Protein AF-A0A7M4A733-F1 (afdb_monomer_lite)

Foldseek 3Di:
DWKFDDQQRPAIEDEPDPDRVRGDPVQKHKHKFAAQAKDWDKDKYKHPAFDPFKFFFDAQFWWWFKWKKFKAFAAQPPDQWWWKKFKDWAPDTQDIDTGGCVVRNPRDMDIDGDIHGDDPVNTIHGSPIMIMMMITGIGGFHCDDPSVDPDPPPPDGRMIMIMIGTDDDPDDPPTGDIDTRTDDDPPDVVVCVPPPPCPVVVCVVVVVVVVVVVVVVCVVVCVPDPDDDDDDDDDDPVVVVVVVVVPPDVVPVPPVVVVVVVVLVVLCVVDDALQPRPSVVLVLLLVLLLLLLLVVLCVVAQVLVVLVVVPADPVLSVVLVVLLCVLLVVLVVLLCVLLQDADVQAPSLLVLLLVLLVQLLVLLVVVLPDPDCNVPSVVNSVSSSSNSNSVSNNVSSSVLLSLQRDDPVCNVVSVVSSVVSSVNSSVCNNPVLNVVCVPQNPSRSSVVSSVSSVVSNVSSLVHDSDQQHASDPPGDGPDPPPPPPDPPPPPPPPPPPPVCPPPPVSVVSNVSSVVSVVDDPDD

Structure (mmCIF, N/CA/C/O backbone):
data_AF-A0A7M4A733-F1
#
_entry.id   AF-A0A7M4A733-F1
#
loop_
_atom_site.group_PDB
_atom_site.id
_atom_site.type_symbol
_atom_site.label_atom_id
_atom_site.label_alt_id
_atom_site.label_comp_id
_atom_site.label_asym_id
_atom_site.label_entity_id
_atom_site.label_seq_id
_atom_site.pdbx_PDB_ins_code
_atom_site.Cartn_x
_atom_site.Cartn_y
_atom_site.Cartn_z
_atom_site.occupancy
_atom_site.B_iso_or_equiv
_atom_site.auth_seq_id
_atom_site.auth_comp_id
_atom_site.auth_asym_id
_atom_site.auth_atom_id
_atom_site.pdbx_PDB_model_num
ATOM 1 N N . MET A 1 1 ? -16.444 10.481 23.680 1.00 82.75 1 MET A N 1
ATOM 2 C CA . MET A 1 1 ? -17.710 9.744 23.831 1.00 82.75 1 MET A CA 1
ATOM 3 C C . MET A 1 1 ? -18.390 10.214 25.105 1.00 82.75 1 MET A C 1
ATOM 5 O O . MET A 1 1 ? -17.750 10.260 26.153 1.00 82.75 1 MET A O 1
ATOM 9 N N . TYR A 1 2 ? -19.647 10.608 24.968 1.00 85.88 2 TYR A N 1
ATOM 10 C CA . TYR A 1 2 ? -20.570 11.044 26.005 1.00 85.88 2 TYR A CA 1
ATOM 11 C C . TYR A 1 2 ? -21.455 9.872 26.445 1.00 85.88 2 TYR A C 1
ATOM 13 O O . TYR A 1 2 ? -21.722 8.963 25.650 1.00 85.88 2 TYR A O 1
ATOM 21 N N . ILE A 1 3 ? -21.885 9.887 27.705 1.00 88.50 3 ILE A N 1
ATOM 22 C CA . ILE A 1 3 ? -22.728 8.857 28.321 1.00 88.50 3 ILE A CA 1
ATOM 23 C C . ILE A 1 3 ? -24.023 9.524 28.778 1.00 88.50 3 ILE A C 1
ATOM 25 O O . ILE A 1 3 ? -23.978 10.506 29.514 1.00 88.50 3 ILE A O 1
ATOM 29 N N . TRP A 1 4 ? -25.158 8.978 28.357 1.00 88.44 4 TRP A N 1
ATOM 30 C CA . TRP A 1 4 ? -26.495 9.525 28.571 1.00 88.44 4 TRP A CA 1
ATOM 31 C C . TRP A 1 4 ? -27.438 8.442 29.088 1.00 88.44 4 TRP A C 1
ATOM 33 O O . TRP A 1 4 ? -27.189 7.248 28.900 1.00 88.44 4 TRP A O 1
ATOM 43 N N . GLY A 1 5 ? -28.545 8.838 29.705 1.00 89.12 5 GLY A N 1
ATOM 44 C CA . GLY A 1 5 ? -29.524 7.872 30.186 1.00 89.12 5 GLY A CA 1
ATOM 45 C C . GLY A 1 5 ? -30.752 8.498 30.828 1.00 89.12 5 GLY A C 1
ATOM 46 O O . GLY A 1 5 ? -30.856 9.711 30.993 1.00 89.12 5 GLY A O 1
ATOM 47 N N . SER A 1 6 ? -31.708 7.645 31.186 1.00 89.50 6 SER A N 1
ATOM 48 C CA . SER A 1 6 ? -32.975 8.042 31.810 1.00 89.50 6 SER A CA 1
ATOM 49 C C . SER A 1 6 ? -32.849 8.325 33.313 1.00 89.50 6 SER A C 1
ATOM 51 O O . SER A 1 6 ? -31.935 7.824 33.969 1.00 89.50 6 SER A O 1
ATOM 53 N N . GLU A 1 7 ? -33.822 9.045 33.876 1.00 88.44 7 GLU A N 1
ATOM 54 C CA . GLU A 1 7 ? -33.910 9.365 35.315 1.00 88.44 7 GLU A CA 1
ATOM 55 C C . GLU A 1 7 ? -33.983 8.119 36.220 1.00 88.44 7 GLU A C 1
ATOM 57 O O . GLU A 1 7 ? -33.422 8.133 37.307 1.00 88.44 7 GLU A O 1
ATOM 62 N N . ASN A 1 8 ? -34.582 7.014 35.759 1.00 86.56 8 ASN A N 1
ATOM 63 C CA . ASN A 1 8 ? -34.720 5.775 36.545 1.00 86.56 8 ASN A CA 1
ATOM 64 C C . ASN A 1 8 ? -33.635 4.721 36.252 1.00 86.56 8 ASN A C 1
ATOM 66 O O . ASN A 1 8 ? -33.784 3.576 36.662 1.00 86.56 8 ASN A O 1
ATOM 70 N N . LEU A 1 9 ? -32.589 5.056 35.482 1.00 86.62 9 LEU A N 1
ATOM 71 C CA . LEU A 1 9 ? -31.542 4.118 35.019 1.00 86.62 9 LEU A CA 1
ATOM 72 C C . LEU A 1 9 ? -32.024 2.926 34.158 1.00 86.62 9 LEU A C 1
ATOM 74 O O . LEU A 1 9 ? -31.213 2.077 33.800 1.00 86.62 9 LEU A O 1
ATOM 78 N N . ASP A 1 10 ? -33.297 2.887 33.748 1.00 84.56 10 ASP A N 1
ATOM 79 C CA . ASP A 1 10 ? -33.848 1.826 32.885 1.00 84.56 10 ASP A CA 1
ATOM 80 C C . ASP A 1 10 ? -33.168 1.762 31.506 1.00 84.56 10 ASP A C 1
ATOM 82 O O . ASP A 1 10 ? -33.011 0.689 30.926 1.00 84.56 10 ASP A O 1
ATOM 86 N N . ASN A 1 11 ? -32.780 2.922 30.966 1.00 86.25 11 ASN A N 1
ATOM 87 C CA . ASN A 1 11 ? -32.092 3.042 29.685 1.00 86.25 11 ASN A CA 1
ATOM 88 C C . ASN A 1 11 ? -30.814 3.870 29.839 1.00 86.25 11 ASN A C 1
ATOM 90 O O . ASN A 1 11 ? -30.857 4.996 30.340 1.00 86.25 11 ASN A O 1
ATOM 94 N N . CYS A 1 12 ? -29.708 3.344 29.316 1.00 88.25 12 CYS A N 1
ATOM 95 C CA . CYS A 1 12 ? -28.432 4.040 29.193 1.00 88.25 12 CYS A CA 1
ATOM 96 C C . CYS A 1 12 ? -27.893 3.883 27.767 1.00 88.25 12 CYS A C 1
ATOM 98 O O . CYS A 1 12 ? -28.009 2.815 27.162 1.00 88.25 12 CYS A O 1
ATOM 100 N N . TRP A 1 13 ? -27.289 4.932 27.218 1.00 89.69 13 TRP A N 1
ATOM 101 C CA . TRP A 1 13 ? -26.650 4.892 25.907 1.00 89.69 13 TRP A CA 1
ATOM 102 C C . TRP A 1 13 ? -25.422 5.792 25.845 1.00 89.69 13 TRP A C 1
ATOM 104 O O . TRP A 1 13 ? -25.205 6.666 26.681 1.00 89.69 13 TRP A O 1
ATOM 114 N N . THR A 1 14 ? -24.594 5.574 24.831 1.00 86.44 14 THR A N 1
ATOM 115 C CA . THR A 1 14 ? -23.426 6.410 24.553 1.00 86.44 14 THR A CA 1
ATOM 116 C C . THR A 1 14 ? -23.521 7.032 23.164 1.00 86.44 14 THR A C 1
ATOM 118 O O . THR A 1 14 ? -24.183 6.498 22.267 1.00 86.44 14 THR A O 1
ATOM 121 N N . ASN A 1 15 ? -22.884 8.192 22.988 1.00 80.06 15 ASN A N 1
ATOM 122 C CA . ASN A 1 15 ? -22.778 8.880 21.702 1.00 80.06 15 ASN A CA 1
ATOM 123 C C . ASN A 1 15 ? -21.431 9.618 21.597 1.00 80.06 15 ASN A C 1
ATOM 125 O O . ASN A 1 15 ? -20.878 10.059 22.601 1.00 80.06 15 ASN A O 1
ATOM 129 N N . PHE A 1 16 ? -20.862 9.748 20.401 1.00 75.88 16 PHE A N 1
ATOM 130 C CA . PHE A 1 16 ? -19.697 10.612 20.176 1.00 75.88 16 PHE A CA 1
ATOM 131 C C . PHE A 1 16 ? -20.084 12.077 19.982 1.00 75.88 16 PHE A C 1
ATOM 133 O O . PHE A 1 16 ? -19.284 12.950 20.318 1.00 75.88 16 PHE A O 1
ATOM 140 N N . ASP A 1 17 ? -21.315 12.330 19.544 1.00 70.31 17 ASP A N 1
ATOM 141 C CA . ASP A 1 17 ? -21.893 13.663 19.464 1.00 70.31 17 ASP A CA 1
ATOM 142 C C . ASP A 1 17 ? -22.551 14.064 20.788 1.00 70.31 17 ASP A C 1
ATOM 144 O O . ASP A 1 17 ? -23.051 13.227 21.548 1.00 70.31 17 ASP A O 1
ATOM 148 N N . ASN A 1 18 ? -22.591 15.371 21.047 1.00 73.44 18 ASN A N 1
ATOM 149 C CA . ASN A 1 18 ? -23.295 15.949 22.190 1.00 73.44 18 ASN A CA 1
ATOM 150 C C . ASN A 1 18 ? -24.812 16.026 21.919 1.00 73.44 18 ASN A C 1
ATOM 152 O O . ASN A 1 18 ? -25.390 17.108 21.834 1.00 73.44 18 ASN A O 1
ATOM 156 N N . LEU A 1 19 ? -25.429 14.870 21.674 1.00 72.31 19 LEU A N 1
ATOM 157 C CA . LEU A 1 19 ? -26.871 14.713 21.500 1.00 72.31 19 LEU A CA 1
ATOM 158 C C . LEU A 1 19 ? -27.438 14.040 22.752 1.00 72.31 19 LEU A C 1
ATOM 160 O O . LEU A 1 19 ? -27.325 12.827 22.920 1.00 72.31 19 LEU A O 1
ATOM 164 N N . SER A 1 20 ? -28.043 14.848 23.612 1.00 74.19 20 SER A N 1
ATOM 165 C CA . SER A 1 20 ? -28.637 14.488 24.906 1.00 74.19 20 SER A CA 1
ATOM 166 C C . SER A 1 20 ? -30.117 14.092 24.821 1.00 74.19 20 SER A C 1
ATOM 168 O O . SER A 1 20 ? -30.776 13.941 25.848 1.00 74.19 20 SER A O 1
ATOM 170 N N . GLU A 1 21 ? -30.688 13.994 23.616 1.00 77.44 21 GLU A N 1
ATOM 171 C CA . GLU A 1 21 ? -32.137 13.885 23.430 1.00 77.44 21 GLU A CA 1
ATOM 172 C C . GLU A 1 21 ? -32.702 12.660 24.173 1.00 77.44 21 GLU A C 1
ATOM 174 O O . GLU A 1 21 ? -32.318 11.520 23.916 1.00 77.44 21 GLU A O 1
ATOM 179 N N . GLY A 1 22 ? -33.607 12.904 25.127 1.00 76.25 22 GLY A N 1
ATOM 180 C CA . GLY A 1 22 ? -34.189 11.868 25.987 1.00 76.25 22 GLY A CA 1
ATOM 181 C C . GLY A 1 22 ? -33.399 11.545 27.262 1.00 76.25 22 GLY A C 1
ATOM 182 O O . GLY A 1 22 ? -33.869 10.725 28.051 1.00 76.25 22 GLY A O 1
ATOM 183 N N . SER A 1 23 ? -32.241 12.175 27.484 1.00 84.38 23 SER A N 1
ATOM 184 C CA . SER A 1 23 ? -31.469 12.064 28.726 1.00 84.38 23 SER A CA 1
ATOM 185 C C . SER A 1 23 ? -32.151 12.798 29.889 1.00 84.38 23 SER A C 1
ATOM 187 O O . SER A 1 23 ? -32.942 13.721 29.685 1.00 84.38 23 SER A O 1
ATOM 189 N N . SER A 1 24 ? -31.833 12.387 31.119 1.00 83.19 24 SER A N 1
ATOM 190 C CA . SER A 1 24 ? -32.283 13.030 32.360 1.00 83.19 24 SER A CA 1
ATOM 191 C C . SER A 1 24 ? -31.951 14.522 32.384 1.00 83.19 24 SER A C 1
ATOM 193 O O . SER A 1 24 ? -30.802 14.912 32.165 1.00 83.19 24 SER A O 1
ATOM 195 N N . SER A 1 25 ? -32.949 15.342 32.720 1.00 81.00 25 SER A N 1
ATOM 196 C CA . SER A 1 25 ? -32.788 16.797 32.845 1.00 81.00 25 SER A CA 1
ATOM 197 C C . SER A 1 25 ? -31.951 17.216 34.059 1.00 81.00 25 SER A C 1
ATOM 199 O O . SER A 1 25 ? -31.399 18.314 34.076 1.00 81.00 25 SER A O 1
ATOM 201 N N . GLU A 1 26 ? -31.829 16.337 35.057 1.00 81.38 26 GLU A N 1
ATOM 202 C CA . GLU A 1 26 ? -31.015 16.556 36.257 1.00 81.38 26 GLU A CA 1
ATOM 203 C C . GLU A 1 26 ? -29.550 16.120 36.065 1.00 81.38 26 GLU A C 1
ATOM 205 O O . GLU A 1 26 ? -28.714 16.361 36.935 1.00 81.38 26 GLU A O 1
ATOM 210 N N . GLY A 1 27 ? -29.219 15.484 34.932 1.00 83.25 27 GLY A N 1
ATOM 211 C CA . GLY A 1 27 ? -27.862 15.015 34.627 1.00 83.25 27 GLY A CA 1
ATOM 212 C C . GLY A 1 27 ? -27.455 13.730 35.358 1.00 83.25 27 GLY A C 1
ATOM 213 O O . GLY A 1 27 ? -26.290 13.337 35.310 1.00 83.25 27 GLY A O 1
ATOM 214 N N . TYR A 1 28 ? -28.389 13.052 36.025 1.00 88.12 28 TYR A N 1
ATOM 215 C CA . TYR A 1 28 ? -28.175 11.741 36.639 1.00 88.12 28 TYR A CA 1
ATOM 216 C C . TYR A 1 28 ? -29.428 10.868 36.562 1.00 88.12 28 TYR A C 1
ATOM 218 O O . TYR A 1 28 ? -30.541 11.360 36.365 1.00 88.12 28 TYR A O 1
ATOM 226 N N . GLY A 1 29 ? -29.231 9.561 36.708 1.00 89.94 29 GLY A N 1
ATOM 227 C CA . GLY A 1 29 ? -30.293 8.600 36.976 1.00 89.94 29 GLY A CA 1
ATOM 228 C C . GLY A 1 29 ? -30.114 7.986 38.361 1.00 89.94 29 GLY A C 1
A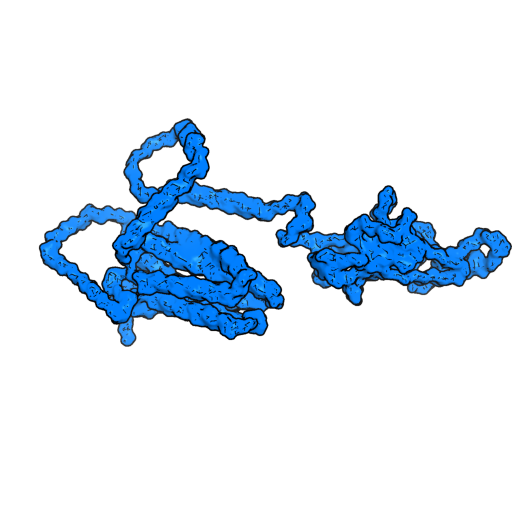TOM 229 O O . GLY A 1 29 ? -28.980 7.801 38.808 1.00 89.94 29 GLY A O 1
ATOM 230 N N . GLU A 1 30 ? -31.216 7.679 39.039 1.00 91.38 30 GLU A N 1
ATOM 231 C CA . GLU A 1 30 ? -31.220 7.125 40.391 1.00 91.38 30 GLU A CA 1
ATOM 232 C C . GLU A 1 30 ? -32.295 6.046 40.558 1.00 91.38 30 GLU A C 1
ATOM 234 O O . GLU A 1 30 ? -33.445 6.220 40.156 1.00 91.38 30 GLU A O 1
ATOM 239 N N . ILE A 1 31 ? -31.920 4.932 41.187 1.00 92.00 31 ILE A N 1
ATOM 240 C CA . ILE A 1 31 ? -32.850 3.901 41.653 1.00 92.00 31 ILE A CA 1
ATOM 241 C C . ILE A 1 31 ? -32.845 3.915 43.178 1.00 92.00 31 ILE A C 1
ATOM 243 O O . ILE A 1 31 ? -31.789 3.827 43.808 1.00 92.00 31 ILE A O 1
ATOM 247 N N . LEU A 1 32 ? -34.040 3.991 43.761 1.00 90.81 32 LEU A N 1
ATOM 248 C CA . LEU A 1 32 ? -34.258 3.902 45.200 1.00 90.81 32 LEU A CA 1
ATOM 249 C C . LEU A 1 32 ? -34.739 2.498 45.566 1.00 90.81 32 LEU A C 1
ATOM 251 O O . LEU A 1 32 ? -35.694 1.977 44.986 1.00 90.81 32 LEU A O 1
ATOM 255 N N . PHE A 1 33 ? -34.098 1.911 46.568 1.00 88.88 33 PHE A N 1
ATOM 256 C CA . PHE A 1 33 ? -34.401 0.592 47.100 1.00 88.88 33 PHE A CA 1
ATOM 257 C C . PHE A 1 33 ? -35.078 0.748 48.468 1.00 88.88 33 PHE A C 1
ATOM 259 O O . PHE A 1 33 ? -34.484 1.325 49.383 1.00 88.88 33 PHE A O 1
ATOM 266 N N . PRO A 1 34 ? -36.319 0.255 48.638 1.00 85.50 34 PRO A N 1
ATOM 267 C CA . PRO A 1 34 ? -36.997 0.253 49.929 1.00 85.50 34 PRO A CA 1
ATOM 268 C C . PRO A 1 34 ? -36.209 -0.482 51.017 1.00 85.50 34 PRO A C 1
ATOM 270 O O . PRO A 1 34 ? -35.422 -1.386 50.738 1.00 85.50 34 PRO A O 1
ATOM 273 N N . GLU A 1 35 ? -36.493 -0.142 52.273 1.00 81.94 35 GLU A N 1
ATOM 274 C CA . GLU A 1 35 ? -35.861 -0.767 53.435 1.00 81.94 35 GLU A CA 1
ATOM 275 C C . GLU A 1 35 ? -35.937 -2.301 53.394 1.00 81.94 35 GLU A C 1
ATOM 277 O O . GLU A 1 35 ? -36.988 -2.897 53.134 1.00 81.94 35 GLU A O 1
ATOM 282 N N . GLY A 1 36 ? -34.808 -2.948 53.690 1.00 75.56 36 GLY A N 1
ATOM 283 C CA . GLY A 1 36 ? -34.710 -4.407 53.749 1.00 75.56 36 GLY A CA 1
ATOM 284 C C . GLY A 1 36 ? -34.638 -5.112 52.390 1.00 75.56 36 GLY A C 1
ATOM 285 O O . GLY A 1 36 ? -34.696 -6.342 52.369 1.00 75.56 36 GLY A O 1
ATOM 286 N N . GLN A 1 37 ? -34.512 -4.377 51.280 1.00 82.94 37 GLN A N 1
ATOM 287 C CA . GLN A 1 37 ? -34.228 -4.945 49.960 1.00 82.94 37 GLN A CA 1
ATOM 288 C C . GLN A 1 37 ? -32.739 -4.882 49.616 1.00 82.94 37 GLN A C 1
ATOM 290 O O . GLN A 1 37 ? -32.029 -3.960 50.019 1.00 82.94 37 GLN A O 1
ATOM 295 N N . ASP A 1 38 ? -32.280 -5.880 48.864 1.00 85.56 38 ASP A N 1
ATOM 296 C CA . ASP A 1 38 ? -30.927 -5.903 48.318 1.00 85.56 38 ASP A CA 1
ATOM 297 C C . ASP A 1 38 ? -30.798 -4.851 47.209 1.00 85.56 38 ASP A C 1
ATOM 299 O O . ASP A 1 38 ? -31.701 -4.681 46.385 1.00 85.56 38 ASP A O 1
ATOM 303 N N . VAL A 1 39 ? -29.658 -4.164 47.176 1.00 88.25 39 VAL A N 1
ATOM 304 C CA . VAL A 1 39 ? -29.338 -3.179 46.141 1.00 88.25 39 VAL A CA 1
ATOM 305 C C . VAL A 1 39 ? -28.672 -3.926 44.996 1.00 88.25 39 VAL A C 1
ATOM 307 O O . VAL A 1 39 ? -27.491 -4.263 45.075 1.00 88.25 39 VAL A O 1
ATOM 310 N N . VAL A 1 40 ? -29.441 -4.217 43.948 1.00 90.44 40 VAL A N 1
ATOM 311 C CA . VAL A 1 40 ? -28.967 -4.941 42.763 1.00 90.44 40 VAL A CA 1
ATOM 312 C C . VAL A 1 40 ? -29.267 -4.119 41.522 1.00 90.44 40 VAL A C 1
ATOM 314 O O . VAL A 1 40 ? -30.428 -3.840 41.222 1.00 90.44 40 VAL A O 1
ATOM 317 N N . VAL A 1 41 ? -28.217 -3.757 40.793 1.00 91.62 41 VAL A N 1
ATOM 318 C CA . VAL A 1 41 ? -28.301 -3.080 39.500 1.00 91.62 41 VAL A CA 1
ATOM 319 C C . VAL A 1 41 ? -27.442 -3.812 38.477 1.00 91.62 41 VAL A C 1
ATOM 321 O O . VAL A 1 41 ? -26.290 -4.167 38.736 1.00 91.62 41 VAL A O 1
ATOM 324 N N . ASP A 1 42 ? -28.029 -4.035 37.309 1.00 92.38 42 ASP A N 1
ATOM 325 C CA . ASP A 1 42 ? -27.366 -4.581 36.132 1.00 92.38 42 ASP A CA 1
ATOM 326 C C . ASP A 1 42 ? -27.976 -3.899 34.908 1.00 92.38 42 ASP A C 1
ATOM 328 O O . ASP A 1 42 ? -29.168 -4.053 34.626 1.00 92.38 42 ASP A O 1
ATOM 332 N N . PHE A 1 43 ? -27.181 -3.073 34.236 1.00 91.69 43 PHE A N 1
ATOM 333 C CA . PHE A 1 43 ? -27.601 -2.382 33.025 1.00 91.69 43 PHE A CA 1
ATOM 334 C C . PHE A 1 43 ? -26.427 -2.171 32.070 1.00 91.69 43 PHE A C 1
ATOM 336 O O . PHE A 1 43 ? -25.252 -2.162 32.446 1.00 91.69 43 PHE A O 1
ATOM 343 N N . SER A 1 44 ? -26.759 -1.978 30.796 1.00 91.75 44 SER A N 1
ATOM 344 C CA . SER A 1 44 ? -25.793 -1.794 29.718 1.00 91.75 44 SER A CA 1
ATOM 345 C C . SER A 1 44 ? -26.021 -0.474 28.994 1.00 91.75 44 SER A C 1
ATOM 347 O O . SER A 1 44 ? -27.118 -0.210 28.507 1.00 91.75 44 SER A O 1
ATOM 349 N N . CYS A 1 45 ? -24.966 0.322 28.871 1.00 90.94 45 CYS A N 1
ATOM 350 C CA . CYS A 1 45 ? -24.926 1.527 28.060 1.00 90.94 45 CYS A CA 1
ATOM 351 C C . CYS A 1 45 ? -24.420 1.175 26.658 1.00 90.94 45 CYS A C 1
ATOM 353 O O . CYS A 1 45 ? -23.220 0.958 26.463 1.00 90.94 45 CYS A O 1
ATOM 355 N N . GLU A 1 46 ? -25.322 1.103 25.681 1.00 89.12 46 GLU A N 1
ATOM 356 C CA . GLU A 1 46 ? -24.964 0.792 24.292 1.00 89.12 46 GLU A CA 1
ATOM 357 C C . GLU A 1 46 ? -24.706 2.056 23.465 1.00 89.12 46 GLU A C 1
ATOM 359 O O . GLU A 1 46 ? -25.352 3.088 23.644 1.00 89.12 46 GLU A O 1
ATOM 364 N N . LEU A 1 47 ? -23.775 1.978 22.517 1.00 86.25 47 LEU A N 1
ATOM 365 C CA . LEU A 1 47 ? -23.573 3.025 21.520 1.00 86.25 47 LEU A CA 1
ATOM 366 C C . LEU A 1 47 ? -24.782 3.105 20.566 1.00 86.25 47 LEU A C 1
ATOM 368 O O . LEU A 1 47 ? -25.038 2.174 19.804 1.00 86.25 47 LEU A O 1
ATOM 372 N N . GLN A 1 48 ? -25.520 4.221 20.602 1.00 78.00 48 GLN A N 1
ATOM 373 C CA . GLN A 1 48 ? -26.789 4.380 19.871 1.00 78.00 48 GLN A CA 1
ATOM 374 C C . GLN A 1 48 ? -26.614 4.520 18.354 1.00 78.00 48 GLN A C 1
ATOM 376 O O . GLN A 1 48 ? -27.418 4.007 17.575 1.00 78.00 48 GLN A O 1
ATOM 381 N N . SER A 1 49 ? -25.566 5.224 17.930 1.00 70.88 49 SER A N 1
ATOM 382 C CA . SER A 1 49 ? -25.164 5.321 16.531 1.00 70.88 49 SER A CA 1
ATOM 383 C C . SER A 1 49 ? -23.802 4.656 16.395 1.00 70.88 49 SER A C 1
ATOM 385 O O . SER A 1 49 ? -22.839 5.070 17.035 1.00 70.88 49 SER A O 1
ATOM 387 N N . GLY A 1 50 ? -23.730 3.578 15.607 1.00 69.38 50 GLY A N 1
ATOM 388 C CA . GLY A 1 50 ? -22.447 2.972 15.248 1.00 69.38 50 GLY A CA 1
ATOM 389 C C . GLY A 1 50 ? -21.503 4.024 14.664 1.00 69.38 50 GLY A C 1
ATOM 390 O O . GLY A 1 50 ? -21.938 5.102 14.252 1.00 69.38 50 GLY A O 1
ATOM 391 N N . PHE A 1 51 ? -20.206 3.736 14.639 1.00 74.19 51 PHE A N 1
ATOM 392 C CA . PHE A 1 51 ? -19.248 4.732 14.170 1.00 74.19 51 PHE A CA 1
ATOM 393 C C . PHE A 1 51 ? -19.536 5.114 12.712 1.00 74.19 51 PHE A C 1
ATOM 395 O O . PHE A 1 51 ? -19.947 4.275 11.908 1.00 74.19 51 PHE A O 1
ATOM 402 N N . SER A 1 52 ? -19.308 6.380 12.356 1.00 71.25 52 SER A N 1
ATOM 403 C CA . SER A 1 52 ? -19.434 6.842 10.968 1.00 71.25 52 SER A CA 1
ATOM 404 C C . SER A 1 52 ? -18.491 6.078 10.035 1.00 71.25 52 SER A C 1
ATOM 406 O O . SER A 1 52 ? -18.828 5.791 8.885 1.00 71.25 52 SER A O 1
ATOM 408 N N . GLU A 1 53 ? -17.326 5.701 10.557 1.00 75.44 53 GLU A N 1
ATOM 409 C CA . GLU A 1 53 ? -16.236 5.084 9.822 1.00 75.44 53 GLU A CA 1
ATOM 410 C C . GLU A 1 53 ? -15.330 4.242 10.728 1.00 75.44 53 GLU A C 1
ATOM 412 O O . GLU A 1 53 ? -15.410 4.284 11.957 1.00 75.44 53 GLU A O 1
ATOM 417 N N . ASN A 1 54 ? -14.501 3.408 10.100 1.00 80.81 54 ASN A N 1
ATOM 418 C CA . ASN A 1 54 ? -13.525 2.589 10.810 1.00 80.81 54 ASN A CA 1
ATOM 419 C C . ASN A 1 54 ? -12.424 3.495 11.364 1.00 80.81 54 ASN A C 1
ATOM 421 O O . ASN A 1 54 ? -11.912 4.342 10.636 1.00 80.81 54 ASN A O 1
ATOM 425 N N . PHE A 1 55 ? -11.985 3.262 12.596 1.00 81.88 55 PHE A N 1
ATOM 426 C CA . PHE A 1 55 ? -10.881 4.017 13.182 1.00 81.88 55 PHE A CA 1
ATOM 427 C C . PHE A 1 55 ? -9.877 3.103 13.880 1.00 81.88 55 PHE A C 1
ATOM 429 O O . PHE A 1 55 ? -10.123 1.931 14.180 1.00 81.88 55 PHE A O 1
ATOM 436 N N . ILE A 1 56 ? -8.688 3.654 14.089 1.00 85.19 56 ILE A N 1
ATOM 437 C CA . ILE A 1 56 ? -7.548 2.978 14.695 1.00 85.19 56 ILE A CA 1
ATOM 438 C C . ILE A 1 56 ? -7.144 3.803 15.911 1.00 85.19 56 ILE A C 1
ATOM 440 O O . ILE A 1 56 ? -7.210 5.028 15.866 1.00 85.19 56 ILE A O 1
ATOM 444 N N . LEU A 1 57 ? -6.734 3.150 16.990 1.00 87.44 57 LEU A N 1
ATOM 445 C CA . LEU A 1 57 ? -6.203 3.804 18.181 1.00 87.44 57 LEU A CA 1
ATOM 446 C C . LEU A 1 57 ? -4.669 3.919 18.127 1.00 87.44 57 LEU A C 1
ATOM 448 O O . LEU A 1 57 ? -3.984 3.101 17.499 1.00 87.44 57 LEU A O 1
ATOM 452 N N . GLU A 1 58 ? -4.130 4.956 18.764 1.00 86.75 58 GLU A N 1
ATOM 453 C CA . GLU A 1 58 ? -2.688 5.164 18.945 1.00 86.75 58 GLU A CA 1
ATOM 454 C C . GLU A 1 58 ? -2.131 4.148 19.957 1.00 86.75 58 GLU A C 1
ATOM 456 O O . GLU A 1 58 ? -2.710 3.941 21.021 1.00 86.75 58 GLU A O 1
ATOM 461 N N . ILE A 1 59 ? -1.012 3.496 19.625 1.00 84.56 59 ILE A N 1
ATOM 462 C CA . ILE A 1 59 ? -0.404 2.465 20.485 1.00 84.56 59 ILE A CA 1
ATOM 463 C C . ILE A 1 59 ? 0.305 3.133 21.671 1.00 84.56 59 ILE A C 1
ATOM 465 O O . ILE A 1 59 ? 0.974 4.149 21.497 1.00 84.56 59 ILE A O 1
ATOM 469 N N . ASN A 1 60 ? 0.242 2.513 22.855 1.00 85.81 60 ASN A N 1
ATOM 470 C CA . ASN A 1 60 ? 0.796 3.011 24.128 1.00 85.81 60 ASN A CA 1
ATOM 471 C C . ASN A 1 60 ? 0.104 4.259 24.705 1.00 85.81 60 ASN A C 1
ATOM 473 O O . ASN A 1 60 ? 0.515 4.734 25.763 1.00 85.81 60 ASN A O 1
ATOM 477 N N . GLU A 1 61 ? -0.938 4.768 24.052 1.00 90.19 61 GLU A N 1
ATOM 478 C CA . GLU A 1 61 ? -1.897 5.686 24.669 1.00 90.19 61 GLU A CA 1
ATOM 479 C C . GLU A 1 61 ? -2.966 4.881 25.427 1.00 90.19 61 GLU A C 1
ATOM 481 O O . GLU A 1 61 ? -3.073 3.661 25.269 1.00 90.19 61 GLU A O 1
ATOM 486 N N . SER A 1 62 ? -3.764 5.548 26.261 1.00 90.00 62 SER A N 1
ATOM 487 C CA . SER A 1 62 ? -4.818 4.895 27.048 1.00 90.00 62 SER A CA 1
ATOM 488 C C . SER A 1 62 ? -6.210 5.368 26.638 1.00 90.00 62 SER A C 1
ATOM 490 O O . SER A 1 62 ? -6.443 6.561 26.450 1.00 90.00 62 SER A O 1
ATOM 492 N N . ILE A 1 63 ? -7.158 4.433 26.547 1.00 91.31 63 ILE A N 1
ATOM 493 C CA . ILE A 1 63 ? -8.589 4.747 26.551 1.00 91.31 63 ILE A CA 1
ATOM 494 C C . ILE A 1 63 ? -8.954 5.107 27.990 1.00 91.31 63 ILE A C 1
ATOM 496 O O . ILE A 1 63 ? -8.856 4.262 28.880 1.00 91.31 63 ILE A O 1
ATOM 500 N N . SER A 1 64 ? -9.366 6.351 28.216 1.00 91.06 64 SER A N 1
ATOM 501 C CA . SER A 1 64 ? -9.731 6.845 29.545 1.00 91.06 64 SER A CA 1
ATOM 502 C C . SER A 1 64 ? -11.240 6.919 29.673 1.00 91.06 64 SER A C 1
ATOM 504 O O . SER A 1 64 ? -11.875 7.759 29.036 1.00 91.06 64 SER A O 1
ATOM 506 N N . ILE A 1 65 ? -11.808 6.058 30.512 1.00 91.50 65 ILE A N 1
ATOM 507 C CA . ILE A 1 65 ? -13.230 6.053 30.852 1.00 91.50 65 ILE A CA 1
ATOM 508 C C . ILE A 1 65 ? -13.367 6.565 32.285 1.00 91.50 65 ILE A C 1
ATOM 510 O O . ILE A 1 65 ? -12.712 6.085 33.215 1.00 91.50 65 ILE A O 1
ATOM 514 N N . ARG A 1 66 ? -14.193 7.589 32.459 1.00 91.44 66 ARG A N 1
ATOM 515 C CA . ARG A 1 66 ? -14.540 8.182 33.744 1.00 91.44 66 ARG A CA 1
ATOM 516 C C . ARG A 1 66 ? -16.054 8.128 33.881 1.00 91.44 66 ARG A C 1
ATOM 518 O O . ARG A 1 66 ? -16.775 8.681 33.055 1.00 91.44 66 ARG A O 1
ATOM 525 N N . MET A 1 67 ? -16.521 7.396 34.882 1.00 90.44 67 MET A N 1
ATOM 526 C CA . MET A 1 67 ? -17.923 7.295 35.268 1.00 90.44 67 MET A CA 1
ATOM 527 C C . MET A 1 67 ? -18.028 7.688 36.733 1.00 90.44 67 MET A C 1
ATOM 529 O O . MET A 1 67 ? -17.135 7.379 37.527 1.00 90.44 67 MET A O 1
ATOM 533 N N . LYS A 1 68 ? -19.107 8.382 37.080 1.00 91.38 68 LYS A N 1
ATOM 534 C CA . LYS A 1 68 ? -19.314 8.928 38.415 1.00 91.38 68 LYS A CA 1
ATOM 535 C C . LYS A 1 68 ? -20.579 8.334 39.018 1.00 91.38 68 LYS A C 1
ATOM 537 O O . LYS A 1 68 ? -21.631 8.337 38.380 1.00 91.38 68 LYS A O 1
ATOM 542 N N . PHE A 1 69 ? -20.462 7.858 40.249 1.00 91.75 69 PHE A N 1
ATOM 543 C CA . PHE A 1 69 ? -21.525 7.189 40.988 1.00 91.75 69 PHE A CA 1
ATOM 544 C C . PHE A 1 69 ? -21.688 7.813 42.369 1.00 91.75 69 PHE A C 1
ATOM 546 O O . PHE A 1 69 ? -20.720 8.302 42.944 1.00 91.75 69 PHE A O 1
ATOM 553 N N . ASN A 1 70 ? -22.897 7.765 42.910 1.00 91.94 70 ASN A N 1
ATOM 554 C CA . ASN A 1 70 ? -23.165 7.993 44.323 1.00 91.94 70 ASN A CA 1
ATOM 555 C C . ASN A 1 70 ? -24.021 6.819 44.800 1.00 91.94 70 ASN A C 1
ATOM 557 O O . ASN A 1 70 ? -25.064 6.537 44.211 1.00 91.94 70 ASN A O 1
ATOM 561 N N . ILE A 1 71 ? -23.512 6.056 45.764 1.00 91.56 71 ILE A N 1
ATOM 562 C CA . ILE A 1 71 ? -24.115 4.787 46.164 1.00 91.56 71 ILE A CA 1
ATOM 563 C C . ILE A 1 71 ? -24.290 4.784 47.677 1.00 91.56 71 ILE A C 1
ATOM 565 O O . ILE A 1 71 ? -23.330 4.975 48.430 1.00 91.56 71 ILE A O 1
ATOM 569 N N . GLU A 1 72 ? -25.512 4.503 48.109 1.00 89.00 72 GLU A N 1
ATOM 570 C CA . GLU A 1 72 ? -25.867 4.253 49.497 1.00 89.00 72 GLU A CA 1
ATOM 571 C C . GLU A 1 72 ? -26.475 2.855 49.596 1.00 89.00 72 GLU A C 1
ATOM 573 O O . GLU A 1 72 ? -27.504 2.543 49.001 1.00 89.00 72 GLU A O 1
ATOM 578 N N . SER A 1 73 ? -25.789 1.957 50.292 1.00 85.81 73 SER A N 1
ATOM 579 C CA . SER A 1 73 ? -26.198 0.561 50.415 1.00 85.81 73 SER A CA 1
ATOM 580 C C . SER A 1 73 ? -25.651 -0.037 51.710 1.00 85.81 73 SER A C 1
ATOM 582 O O . SER A 1 73 ? -24.885 0.599 52.438 1.00 85.81 73 SER A O 1
ATOM 584 N N . GLY A 1 74 ? -26.043 -1.279 52.006 1.00 81.19 74 GLY A N 1
ATOM 585 C CA . GLY A 1 74 ? -25.480 -2.031 53.122 1.00 81.19 74 GLY A CA 1
ATOM 586 C C . GLY A 1 74 ? -23.980 -2.311 52.967 1.00 81.19 74 GLY A C 1
ATOM 587 O O . GLY A 1 74 ? -23.333 -1.947 51.989 1.00 81.19 74 GLY A O 1
ATOM 588 N N . ASN A 1 75 ? -23.404 -3.005 53.948 1.00 80.25 75 ASN A N 1
ATOM 589 C CA . ASN A 1 75 ? -22.016 -3.464 53.884 1.00 80.25 75 ASN A CA 1
ATOM 590 C C . ASN A 1 75 ? -21.963 -4.952 53.570 1.00 80.25 75 ASN A C 1
ATOM 592 O O . ASN A 1 75 ? -22.714 -5.734 54.152 1.00 80.25 75 ASN A O 1
ATOM 596 N N . CYS A 1 76 ? -20.982 -5.363 52.769 1.00 77.19 76 CYS A N 1
ATOM 597 C CA . CYS A 1 76 ? -20.832 -6.768 52.390 1.00 77.19 76 CYS A CA 1
ATOM 598 C C . CYS A 1 76 ? -20.248 -7.672 53.480 1.00 77.19 76 CYS A C 1
ATOM 600 O O . CYS A 1 76 ? -20.095 -8.868 53.257 1.00 77.19 76 CYS A O 1
ATOM 602 N N . GLY A 1 77 ? -19.955 -7.138 54.674 1.00 69.44 77 GLY A N 1
ATOM 603 C CA . GLY A 1 77 ? -19.466 -7.894 55.831 1.00 69.44 77 GLY A CA 1
ATOM 604 C C . GLY A 1 77 ? -18.087 -8.525 55.597 1.00 69.44 77 GLY A C 1
ATOM 605 O O . GLY A 1 77 ? -17.096 -8.026 56.127 1.00 69.44 77 GLY A O 1
ATOM 606 N N . GLY A 1 78 ? -18.045 -9.603 54.803 1.00 61.97 78 GLY A N 1
ATOM 607 C CA . GLY A 1 78 ? -16.854 -10.306 54.319 1.00 61.97 78 GLY A CA 1
ATOM 608 C C . GLY A 1 78 ? -17.008 -11.030 52.965 1.00 61.97 78 GLY A C 1
ATOM 609 O O . GLY A 1 78 ? -16.072 -11.729 52.588 1.00 61.97 78 GLY A O 1
ATOM 610 N N . ASP A 1 79 ? -18.133 -10.881 52.254 1.00 64.62 79 ASP A N 1
ATOM 611 C CA . ASP A 1 79 ? -18.315 -11.409 50.892 1.00 64.62 79 ASP A CA 1
ATOM 612 C C . ASP A 1 79 ? -17.766 -10.418 49.842 1.00 64.62 79 ASP A C 1
ATOM 614 O O . ASP A 1 79 ? -17.779 -9.200 50.053 1.00 64.62 79 ASP A O 1
ATOM 618 N N . GLU A 1 80 ? -17.260 -10.934 48.716 1.00 69.75 80 GLU A N 1
ATOM 619 C CA . GLU A 1 80 ? -16.765 -10.128 47.589 1.00 69.75 80 GLU A CA 1
ATOM 620 C C . GLU A 1 80 ? -17.954 -9.542 46.808 1.00 69.75 80 GLU A C 1
ATOM 622 O O . GLU A 1 80 ? -18.484 -10.171 45.893 1.00 69.75 80 GLU A O 1
ATOM 627 N N . CYS A 1 81 ? -18.402 -8.345 47.194 1.00 85.56 81 CYS A N 1
ATOM 628 C CA . CYS A 1 81 ? -19.271 -7.524 46.355 1.00 85.56 81 CYS A CA 1
ATOM 629 C C . CYS A 1 81 ? -18.475 -6.359 45.782 1.00 85.56 81 CYS A C 1
ATOM 631 O O . CYS A 1 81 ? -17.924 -5.550 46.539 1.00 85.56 81 CYS A O 1
ATOM 633 N N . ASP A 1 82 ? -18.513 -6.212 44.464 1.00 91.31 82 ASP A N 1
ATOM 634 C CA . ASP A 1 82 ? -17.772 -5.174 43.767 1.00 91.31 82 ASP A CA 1
ATOM 635 C C . ASP A 1 82 ? -18.670 -4.402 42.798 1.00 91.31 82 ASP A C 1
ATOM 637 O O . ASP A 1 82 ? -19.591 -4.949 42.187 1.00 91.31 82 ASP A O 1
ATOM 641 N N . LEU A 1 83 ? -18.362 -3.118 42.621 1.00 92.50 83 LEU A N 1
ATOM 642 C CA . LEU A 1 83 ? -18.791 -2.357 41.457 1.00 92.50 83 LEU A CA 1
ATOM 643 C C . LEU A 1 83 ? -17.929 -2.792 40.274 1.00 92.50 83 LEU A C 1
ATOM 645 O O . LEU A 1 83 ? -16.721 -2.543 40.256 1.00 92.50 83 LEU A O 1
ATOM 649 N N . THR A 1 84 ? -18.560 -3.430 39.292 1.00 94.12 84 THR A N 1
ATOM 650 C CA . THR A 1 84 ? -17.885 -3.960 38.108 1.00 94.12 84 THR A CA 1
ATOM 651 C C . THR A 1 84 ? -18.341 -3.215 36.862 1.00 94.12 84 THR A C 1
ATOM 653 O O . THR A 1 84 ? -19.530 -3.173 36.549 1.00 94.12 84 THR A O 1
ATOM 656 N N . LEU A 1 85 ? -17.380 -2.661 36.126 1.00 94.88 85 LEU A N 1
ATOM 657 C CA . LEU A 1 85 ? -17.580 -2.031 34.825 1.00 94.88 85 LEU A CA 1
ATOM 658 C C . LEU A 1 85 ? -16.864 -2.859 33.769 1.00 94.88 85 LEU A C 1
ATOM 660 O O . LEU A 1 85 ? -15.691 -3.184 33.941 1.00 94.88 85 LEU A O 1
ATOM 664 N N . THR A 1 86 ? -17.541 -3.199 32.677 1.00 95.31 86 THR A N 1
ATOM 665 C CA . THR A 1 86 ? -16.935 -3.994 31.597 1.00 95.31 86 THR A CA 1
ATOM 666 C C . THR A 1 86 ? -17.140 -3.310 30.256 1.00 95.31 86 THR A C 1
ATOM 668 O O . THR A 1 86 ? -18.247 -2.885 29.938 1.00 95.31 86 THR A O 1
ATOM 671 N N . LEU A 1 87 ? -16.062 -3.183 29.477 1.00 94.12 87 LEU A N 1
ATOM 672 C CA . LEU A 1 87 ? -16.089 -2.620 28.130 1.00 94.12 87 LEU A CA 1
ATOM 673 C C . LEU A 1 87 ? -16.112 -3.779 27.142 1.00 94.12 87 LEU A C 1
ATOM 675 O O . LEU A 1 87 ? -15.181 -4.587 27.101 1.00 94.12 87 LEU A O 1
ATOM 679 N N . LEU A 1 88 ? -17.166 -3.828 26.339 1.00 92.50 88 LEU A N 1
ATOM 680 C CA . LEU A 1 88 ? -17.396 -4.842 25.323 1.00 92.50 88 LEU A CA 1
ATOM 681 C C . LEU A 1 88 ? -17.288 -4.225 23.929 1.00 92.50 88 LEU A C 1
ATOM 683 O O . LEU A 1 88 ? -17.812 -3.138 23.662 1.00 92.50 88 LEU A O 1
ATOM 687 N N . ARG A 1 89 ? -16.633 -4.960 23.032 1.00 90.38 89 ARG A N 1
ATOM 688 C CA . ARG A 1 89 ? -16.560 -4.693 21.595 1.00 90.38 89 ARG A CA 1
ATOM 689 C C . ARG A 1 89 ? -17.225 -5.865 20.872 1.00 90.38 89 ARG A C 1
ATOM 691 O O . ARG A 1 89 ? -16.624 -6.922 20.697 1.00 90.38 89 ARG A O 1
ATOM 698 N N . GLY A 1 90 ? -18.483 -5.701 20.477 1.00 86.38 90 GLY A N 1
ATOM 699 C CA . GLY A 1 90 ? -19.339 -6.817 20.079 1.00 86.38 90 GLY A CA 1
ATOM 700 C C . GLY A 1 90 ? -19.551 -7.759 21.266 1.00 86.38 90 GLY A C 1
ATOM 701 O O . GLY A 1 90 ? -20.035 -7.324 22.305 1.00 86.38 90 GLY A O 1
ATOM 702 N N . ASP A 1 91 ? -19.133 -9.015 21.118 1.00 86.81 91 ASP A N 1
ATOM 703 C CA . ASP A 1 91 ? -19.185 -10.032 22.181 1.00 86.81 91 ASP A CA 1
ATOM 704 C C . ASP A 1 91 ? -17.841 -10.192 22.926 1.00 86.81 91 ASP A C 1
ATOM 706 O O . ASP A 1 91 ? -17.710 -11.026 23.822 1.00 86.81 91 ASP A O 1
ATOM 710 N N . GLU A 1 92 ? -16.812 -9.431 22.542 1.00 90.19 92 GLU A N 1
ATOM 711 C CA . GLU A 1 92 ? -15.472 -9.520 23.121 1.00 90.19 92 GLU A CA 1
ATOM 712 C C . GLU A 1 92 ? -15.319 -8.567 24.312 1.00 90.19 92 GLU A C 1
ATOM 714 O O . GLU A 1 92 ? -15.512 -7.355 24.186 1.00 90.19 92 GLU A O 1
ATOM 719 N N . GLN A 1 93 ? -14.913 -9.103 25.465 1.00 93.19 93 GLN A N 1
ATOM 720 C CA . GLN A 1 93 ? -14.534 -8.311 26.634 1.00 93.19 93 GLN A CA 1
ATOM 721 C C . GLN A 1 93 ? -13.136 -7.719 26.447 1.00 93.19 93 GLN A C 1
ATOM 723 O O . GLN A 1 93 ? -12.140 -8.438 26.459 1.00 93.19 93 GLN A O 1
ATOM 728 N N . ILE A 1 94 ? -13.075 -6.393 26.331 1.00 93.06 94 ILE A N 1
ATOM 729 C CA . ILE A 1 94 ? -11.835 -5.637 26.131 1.00 93.06 94 ILE A CA 1
ATOM 730 C C . ILE A 1 94 ? -11.130 -5.376 27.458 1.00 93.06 94 ILE A C 1
ATOM 732 O O . ILE A 1 94 ? -9.925 -5.566 27.591 1.00 93.06 94 ILE A O 1
ATOM 736 N N . SER A 1 95 ? -11.880 -4.913 28.453 1.00 94.38 95 SER A N 1
ATOM 737 C CA . SER A 1 95 ? -11.348 -4.611 29.778 1.00 94.38 95 SER A CA 1
ATOM 738 C C . SER A 1 95 ? -12.461 -4.657 30.812 1.00 94.38 95 SER A C 1
ATOM 740 O O . SER A 1 95 ? -13.632 -4.459 30.485 1.00 94.38 95 SER A O 1
ATOM 742 N N . GLN A 1 96 ? -12.078 -4.896 32.061 1.00 95.00 96 GLN A N 1
ATOM 743 C CA . GLN A 1 96 ? -12.963 -4.864 33.211 1.00 95.00 96 GLN A CA 1
ATOM 744 C C . GLN A 1 96 ? -12.300 -4.072 34.335 1.00 95.00 96 GLN A C 1
ATOM 746 O O . GLN A 1 96 ? -11.134 -4.292 34.661 1.00 95.00 96 GLN A O 1
ATOM 751 N N . PHE A 1 97 ? -13.055 -3.150 34.916 1.00 94.75 97 PHE A N 1
ATOM 752 C CA . PHE A 1 97 ? -12.684 -2.379 36.090 1.00 94.75 97 PHE A CA 1
ATOM 753 C C . PHE A 1 97 ? -13.537 -2.840 37.265 1.00 94.75 97 PHE A C 1
ATOM 755 O O . PHE A 1 97 ? -14.752 -2.958 37.140 1.00 94.75 97 PHE A O 1
ATOM 762 N N . THR A 1 98 ? -12.901 -3.135 38.393 1.00 93.25 98 THR A N 1
ATOM 763 C CA . THR A 1 98 ? -13.569 -3.679 39.581 1.00 93.25 98 THR A CA 1
ATOM 764 C C . THR A 1 98 ? -13.135 -2.880 40.798 1.00 93.25 98 THR A C 1
ATOM 766 O O . THR A 1 98 ? -11.937 -2.685 41.010 1.00 93.25 98 THR A O 1
ATOM 769 N N . GLN A 1 99 ? -14.100 -2.412 41.585 1.00 92.19 99 GLN A N 1
ATOM 770 C CA . GLN A 1 99 ? -13.854 -1.659 42.809 1.00 92.19 99 GLN A CA 1
ATOM 771 C C . GLN A 1 99 ? -14.697 -2.236 43.958 1.00 92.19 99 GLN A C 1
ATOM 773 O O . GLN A 1 99 ? -15.910 -2.365 43.795 1.00 92.19 99 GLN A O 1
ATOM 778 N N . PRO A 1 100 ? -14.106 -2.509 45.137 1.00 90.50 100 PRO A N 1
ATOM 779 C CA . PRO A 1 100 ? -14.847 -3.021 46.285 1.00 90.50 100 PRO A CA 1
ATOM 780 C C . PRO A 1 100 ? -16.039 -2.152 46.675 1.00 90.50 100 PRO A C 1
ATOM 782 O O . PRO A 1 100 ? -15.873 -0.948 46.902 1.00 90.50 100 PRO A O 1
ATOM 785 N N . ALA A 1 101 ? -17.219 -2.758 46.838 1.00 87.56 101 ALA A N 1
ATOM 786 C CA . ALA A 1 101 ? -18.449 -2.042 47.182 1.00 87.56 101 ALA A CA 1
ATOM 787 C C . ALA A 1 101 ? -18.293 -1.197 48.456 1.00 87.56 101 ALA A C 1
ATOM 789 O O . ALA A 1 101 ? -18.695 -0.039 48.473 1.00 87.56 101 ALA A O 1
ATOM 790 N N . ASN A 1 102 ? -17.591 -1.730 49.464 1.00 85.31 102 ASN A N 1
ATOM 791 C CA . ASN A 1 102 ? -17.308 -1.059 50.742 1.00 85.31 102 ASN A CA 1
ATOM 792 C 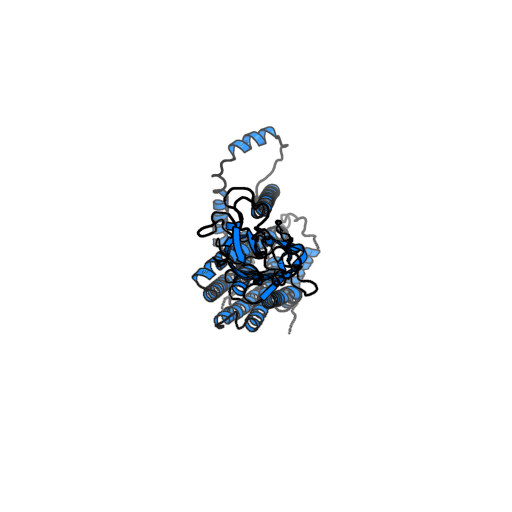C . ASN A 1 102 ? -16.481 0.243 50.611 1.00 85.31 102 ASN A C 1
ATOM 794 O O . ASN A 1 102 ? -16.300 0.965 51.589 1.00 85.31 102 ASN A O 1
ATOM 798 N N . SER A 1 103 ? -15.888 0.509 49.442 1.00 85.31 103 SER A N 1
ATOM 799 C CA . SER A 1 103 ? -15.125 1.738 49.181 1.00 85.31 103 SER A CA 1
ATOM 800 C C . SER A 1 103 ? -15.932 2.812 48.452 1.00 85.31 103 SER A C 1
ATOM 802 O O . SER A 1 103 ? -15.522 3.972 48.450 1.00 85.31 103 SER A O 1
ATOM 804 N N . VAL A 1 104 ? -17.068 2.432 47.861 1.00 85.94 104 VAL A N 1
ATOM 805 C CA . VAL A 1 104 ? -17.934 3.308 47.059 1.00 85.94 104 VAL A CA 1
ATOM 806 C C . VAL A 1 104 ? -19.315 3.525 47.696 1.00 85.94 104 VAL A C 1
ATOM 808 O O . VAL A 1 104 ? -19.992 4.480 47.342 1.00 85.94 104 VAL A O 1
ATOM 811 N N . ASN A 1 105 ? -19.722 2.688 48.658 1.00 83.81 105 ASN A N 1
ATOM 812 C CA . ASN A 1 105 ? -21.036 2.697 49.323 1.00 83.81 105 ASN A CA 1
ATOM 813 C C . ASN A 1 105 ? -21.135 3.666 50.523 1.00 83.81 105 ASN A C 1
ATOM 815 O O . ASN A 1 105 ? -21.596 3.295 51.602 1.00 83.81 105 ASN A O 1
ATOM 819 N N . ASN A 1 106 ? -20.655 4.901 50.380 1.00 81.69 106 ASN A N 1
ATOM 820 C CA . ASN A 1 106 ? -20.576 5.862 51.489 1.00 81.69 106 ASN A CA 1
ATOM 821 C C . ASN A 1 106 ? -21.457 7.112 51.305 1.00 81.69 106 ASN A C 1
ATOM 823 O O . ASN A 1 106 ? -21.252 8.092 52.025 1.00 81.69 106 ASN A O 1
ATOM 827 N N . GLY A 1 107 ? -22.374 7.102 50.330 1.00 81.25 107 GLY A N 1
ATOM 828 C CA . GLY A 1 107 ? -23.243 8.237 49.996 1.00 81.25 107 GLY A CA 1
ATOM 829 C C . GLY A 1 107 ? -22.508 9.460 49.428 1.00 81.25 107 GLY A C 1
ATOM 830 O O . GLY A 1 107 ? -23.104 10.525 49.258 1.00 81.25 107 GLY A O 1
ATOM 831 N N . ASN A 1 108 ? -21.204 9.351 49.147 1.00 87.56 108 ASN A N 1
ATOM 832 C CA . ASN A 1 108 ? -20.435 10.396 48.478 1.00 87.56 108 ASN A CA 1
ATOM 833 C C . ASN A 1 108 ? -20.209 10.038 47.013 1.00 87.56 108 ASN A C 1
ATOM 835 O O . ASN A 1 108 ? -20.211 8.876 46.609 1.00 87.56 108 ASN A O 1
ATOM 839 N N . ASP A 1 109 ? -19.944 11.073 46.229 1.00 88.44 109 ASP A N 1
ATOM 840 C CA . ASP A 1 109 ? -19.596 10.928 44.829 1.00 88.44 109 ASP A CA 1
ATOM 841 C C . ASP A 1 109 ? -18.243 10.213 44.660 1.00 88.44 109 ASP A C 1
ATOM 843 O O . ASP A 1 109 ? -17.219 10.632 45.208 1.00 88.44 109 ASP A O 1
ATOM 847 N N . TYR A 1 110 ? -18.232 9.164 43.845 1.00 89.56 110 TYR A N 1
ATOM 848 C CA . TYR A 1 110 ? -17.057 8.397 43.456 1.00 89.56 110 TYR A CA 1
ATOM 849 C C . TYR A 1 110 ? -16.888 8.420 41.935 1.00 89.56 110 TYR A C 1
ATOM 851 O O . TYR A 1 110 ? -17.790 8.018 41.202 1.00 89.56 110 TYR A O 1
ATOM 859 N N . THR A 1 111 ? -15.713 8.841 41.462 1.00 89.81 111 THR A N 1
ATOM 860 C CA . THR A 1 111 ? -15.345 8.834 40.038 1.00 89.81 111 THR A CA 1
ATOM 861 C C . THR A 1 111 ? -14.324 7.734 39.766 1.00 89.81 111 THR A C 1
ATOM 863 O O . THR A 1 111 ? -13.289 7.647 40.428 1.00 89.81 111 THR A O 1
ATOM 866 N N . THR A 1 112 ? -14.580 6.905 38.758 1.00 91.06 112 THR A N 1
ATOM 867 C CA . THR A 1 112 ? -13.708 5.786 38.381 1.00 91.06 112 THR A CA 1
ATOM 868 C C . THR A 1 112 ? -12.449 6.274 37.670 1.00 91.06 112 THR A C 1
ATOM 870 O O . THR A 1 112 ? -12.543 7.078 36.748 1.00 91.06 112 THR A O 1
ATOM 873 N N . GLY A 1 113 ? -11.281 5.721 38.000 1.00 88.94 113 GLY A N 1
ATOM 874 C CA . GLY A 1 113 ? -10.025 5.945 37.271 1.00 88.94 113 GLY A CA 1
ATOM 875 C C . GLY A 1 113 ? -9.709 4.816 36.289 1.00 88.94 113 GLY A C 1
ATOM 876 O O . GLY A 1 113 ? -8.699 4.139 36.452 1.00 88.94 113 GLY A O 1
ATOM 877 N N . TRP A 1 114 ? -10.588 4.558 35.317 1.00 93.50 114 TRP A N 1
ATOM 878 C CA . TRP A 1 114 ? -10.431 3.425 34.404 1.00 93.50 114 TRP A CA 1
ATOM 879 C C . TRP A 1 114 ? -9.646 3.818 33.149 1.00 93.50 114 TRP A C 1
ATOM 881 O O . TRP A 1 114 ? -10.171 4.474 32.250 1.00 93.50 114 TRP A O 1
ATOM 891 N N . ASP A 1 115 ? -8.372 3.426 33.106 1.00 92.62 115 ASP A N 1
ATOM 892 C CA . ASP A 1 115 ? -7.474 3.644 31.970 1.00 92.62 115 ASP A CA 1
ATOM 893 C C . ASP A 1 115 ? -7.044 2.304 31.364 1.00 92.62 115 ASP A C 1
ATOM 895 O O . ASP A 1 115 ? -6.477 1.453 32.049 1.00 92.62 115 ASP A O 1
ATOM 899 N N . ILE A 1 116 ? -7.316 2.120 30.073 1.00 93.25 116 ILE A N 1
ATOM 900 C CA . ILE A 1 116 ? -7.017 0.894 29.326 1.00 93.25 116 ILE A CA 1
ATOM 901 C C . ILE A 1 116 ? -5.909 1.204 28.324 1.00 93.25 116 ILE A C 1
ATOM 903 O O . ILE A 1 116 ? -6.135 1.948 27.371 1.00 93.25 116 ILE A O 1
ATOM 907 N N . THR A 1 117 ? -4.719 0.641 28.513 1.00 92.62 117 THR A N 1
ATOM 908 C CA . THR A 1 117 ? -3.600 0.841 27.581 1.00 92.62 117 THR A CA 1
ATOM 909 C C . THR A 1 117 ? -3.867 0.155 26.245 1.00 92.62 117 THR A C 1
ATOM 911 O O . THR A 1 117 ? -4.189 -1.030 26.213 1.00 92.62 117 THR A O 1
ATOM 914 N N . VAL A 1 118 ? -3.695 0.891 25.147 1.00 91.25 118 VAL A N 1
ATOM 915 C CA . VAL A 1 118 ? -3.903 0.401 23.782 1.00 91.25 118 VAL A CA 1
ATOM 916 C C . VAL A 1 118 ? -2.743 -0.488 23.337 1.00 91.25 118 VAL A C 1
ATOM 918 O O . VAL A 1 118 ? -1.611 -0.022 23.170 1.00 91.25 118 VAL A O 1
ATOM 921 N N . ASP A 1 119 ? -3.059 -1.759 23.090 1.00 87.75 119 ASP A N 1
ATOM 922 C CA . ASP A 1 119 ? -2.194 -2.753 22.453 1.00 87.75 119 ASP A CA 1
ATOM 923 C C . ASP A 1 119 ? -2.685 -3.120 21.037 1.00 87.75 119 ASP A C 1
ATOM 925 O O . ASP A 1 119 ? -3.713 -2.627 20.564 1.00 87.75 119 ASP A O 1
ATOM 929 N N . ASP A 1 120 ? -1.954 -3.999 20.344 1.00 82.25 120 ASP A N 1
ATOM 930 C CA . ASP A 1 120 ? -2.293 -4.428 18.980 1.00 82.25 120 ASP A CA 1
ATOM 931 C C . ASP A 1 120 ? -3.653 -5.152 18.863 1.00 82.25 120 ASP A C 1
ATOM 933 O O . ASP A 1 120 ? -4.243 -5.149 17.783 1.00 82.25 120 ASP A O 1
ATOM 937 N N . SER A 1 121 ? -4.183 -5.747 19.938 1.00 84.81 121 SER A N 1
ATOM 938 C CA . SER A 1 121 ? -5.451 -6.498 19.920 1.00 84.81 121 SER A CA 1
ATOM 939 C C . SER A 1 121 ? -6.686 -5.591 19.989 1.00 84.81 121 SER A C 1
ATOM 941 O O . SER A 1 121 ? -7.724 -5.861 19.368 1.00 84.81 121 SER A O 1
ATOM 943 N N . ILE A 1 122 ? -6.558 -4.456 20.679 1.00 86.75 122 ILE A N 1
ATOM 944 C CA . ILE A 1 122 ? -7.648 -3.491 20.883 1.00 86.75 122 ILE A CA 1
ATOM 945 C C . ILE A 1 122 ? -7.538 -2.268 19.966 1.00 86.75 122 ILE A C 1
ATOM 947 O O . ILE A 1 122 ? -8.353 -1.349 20.038 1.00 86.75 122 ILE A O 1
ATOM 951 N N . ARG A 1 123 ? -6.541 -2.262 19.075 1.00 85.62 123 ARG A N 1
ATOM 952 C CA . ARG A 1 123 ? -6.187 -1.120 18.229 1.00 85.62 123 ARG A CA 1
ATOM 953 C C . ARG A 1 123 ? -7.244 -0.761 17.185 1.00 85.62 123 ARG A C 1
ATOM 955 O O . ARG A 1 123 ? -7.478 0.416 16.935 1.00 85.62 123 ARG A O 1
ATOM 962 N N . THR A 1 124 ? -7.837 -1.750 16.522 1.00 84.88 124 THR A N 1
ATOM 963 C CA . THR A 1 124 ? -8.724 -1.531 15.367 1.00 84.88 124 THR A CA 1
ATOM 964 C C . THR A 1 124 ? -10.194 -1.612 15.756 1.00 84.88 124 THR A C 1
ATOM 966 O O . THR A 1 124 ? -10.610 -2.587 16.387 1.00 84.88 124 THR A O 1
ATOM 969 N N . TRP A 1 125 ? -10.987 -0.634 15.320 1.00 85.88 125 TRP A N 1
ATOM 970 C CA . TRP A 1 125 ? -12.426 -0.564 15.565 1.00 85.88 125 TRP A CA 1
ATOM 971 C C . TRP A 1 125 ? -13.167 -0.381 14.238 1.00 85.88 125 TRP A C 1
ATOM 973 O O . TRP A 1 125 ? -12.926 0.573 13.497 1.00 85.88 125 TRP A O 1
ATOM 983 N N . SER A 1 126 ? -14.044 -1.332 13.909 1.00 82.31 126 SER A N 1
ATOM 984 C CA . SER A 1 126 ? -14.870 -1.268 12.699 1.00 82.31 126 SER A CA 1
ATOM 985 C C . SER A 1 126 ? -16.137 -0.458 12.963 1.00 82.31 126 SER A C 1
ATOM 987 O O . SER A 1 126 ? -16.692 -0.527 14.061 1.00 82.31 126 SER A O 1
ATOM 989 N N . LYS A 1 127 ? -16.639 0.237 11.943 1.00 81.25 127 LYS A N 1
ATOM 990 C CA . LYS A 1 127 ? -17.875 1.023 11.984 1.00 81.25 127 LYS A CA 1
ATOM 991 C C . LYS A 1 127 ? -19.100 0.222 12.427 1.00 81.25 127 LYS A C 1
ATOM 993 O O . LYS A 1 127 ? -19.970 0.739 13.117 1.00 81.25 127 LYS A O 1
ATOM 998 N N . ASP A 1 128 ? -19.124 -1.062 12.072 1.00 78.38 128 ASP A N 1
ATOM 999 C CA . ASP A 1 128 ? -20.244 -1.967 12.343 1.00 78.38 128 ASP A CA 1
ATOM 1000 C C . ASP A 1 128 ? -20.154 -2.593 13.748 1.00 78.38 128 ASP A C 1
ATOM 1002 O O . ASP A 1 128 ? -21.007 -3.391 14.143 1.00 78.38 128 ASP A O 1
ATOM 1006 N N . THR A 1 129 ? -19.108 -2.267 14.515 1.00 80.81 129 THR A N 1
ATOM 1007 C CA . THR A 1 129 ? -18.879 -2.859 15.834 1.00 80.81 129 THR A CA 1
ATOM 1008 C C . THR A 1 129 ? -19.734 -2.166 16.883 1.00 80.81 129 THR A C 1
ATOM 1010 O O . THR A 1 129 ? -19.649 -0.952 17.068 1.00 80.81 129 THR A O 1
ATOM 1013 N N . ARG A 1 130 ? -20.524 -2.945 17.624 1.00 85.00 130 ARG A N 1
ATOM 1014 C CA . ARG A 1 130 ? -21.268 -2.441 18.784 1.00 85.00 130 ARG A CA 1
ATOM 1015 C C . ARG A 1 130 ? -20.306 -2.252 19.949 1.00 85.00 130 ARG A C 1
ATOM 1017 O O . ARG A 1 130 ? -19.552 -3.164 20.271 1.00 85.00 130 ARG A O 1
ATOM 1024 N N . THR A 1 131 ? -20.332 -1.077 20.563 1.00 88.88 131 THR A N 1
ATOM 1025 C CA . THR A 1 131 ? -19.557 -0.794 21.776 1.00 88.88 131 THR A CA 1
ATOM 1026 C C . THR A 1 131 ? -20.528 -0.670 22.932 1.00 88.88 131 THR A C 1
ATOM 1028 O O . THR A 1 131 ? -21.465 0.126 22.853 1.00 88.88 131 THR A O 1
ATOM 1031 N N . THR A 1 132 ? -20.307 -1.453 23.981 1.00 91.50 132 THR A N 1
ATOM 1032 C CA . THR A 1 132 ? -21.207 -1.504 25.133 1.00 91.50 132 THR A CA 1
ATOM 1033 C C . THR A 1 132 ? -20.401 -1.421 26.417 1.00 91.50 132 THR A C 1
ATOM 1035 O O . THR A 1 132 ? -19.383 -2.096 26.560 1.00 91.50 132 THR A O 1
ATOM 1038 N N . ILE A 1 133 ? -20.858 -0.599 27.358 1.00 93.12 133 ILE A N 1
ATOM 1039 C CA . ILE A 1 133 ? -20.326 -0.558 28.722 1.00 93.12 133 ILE A CA 1
ATOM 1040 C C . ILE A 1 133 ? -21.383 -1.154 29.642 1.00 93.12 133 ILE A C 1
ATOM 1042 O O . ILE A 1 133 ? -22.495 -0.638 29.703 1.00 93.12 133 ILE A O 1
ATOM 1046 N N . THR A 1 134 ? -21.060 -2.232 30.346 1.00 94.19 134 THR A N 1
ATOM 1047 C CA . THR A 1 134 ? -21.972 -2.846 31.320 1.00 94.19 134 THR A CA 1
ATOM 1048 C C . THR A 1 134 ? -21.588 -2.433 32.729 1.00 94.19 134 THR A C 1
ATOM 1050 O O . THR A 1 134 ? -20.400 -2.421 33.066 1.00 94.19 134 THR A O 1
ATOM 1053 N N . VAL A 1 135 ? -22.590 -2.139 33.551 1.00 94.38 135 VAL A N 1
ATOM 1054 C CA . VAL A 1 135 ? -22.446 -1.772 34.960 1.00 94.38 135 VAL A CA 1
ATOM 1055 C C . VAL A 1 135 ? -23.163 -2.822 35.794 1.00 94.38 135 VAL A C 1
ATOM 1057 O O . VAL A 1 135 ? -24.359 -3.028 35.621 1.00 94.38 135 VAL A O 1
ATOM 1060 N N . SER A 1 136 ? -22.431 -3.467 36.699 1.00 94.00 136 SER A N 1
ATOM 1061 C CA . SER A 1 136 ? -22.969 -4.469 37.617 1.00 94.00 136 SER A CA 1
ATOM 1062 C C . SER A 1 136 ? -22.590 -4.115 39.047 1.00 94.00 136 SER A C 1
ATOM 1064 O O . SER A 1 136 ? -21.413 -3.895 39.350 1.00 94.00 136 SER A O 1
ATOM 1066 N N . TYR A 1 137 ? -23.580 -4.094 39.933 1.00 92.88 137 TYR A N 1
ATOM 1067 C CA . TYR A 1 137 ? -23.392 -3.884 41.362 1.00 92.88 137 TYR A CA 1
ATOM 1068 C C . TYR A 1 137 ? -24.487 -4.611 42.144 1.00 92.88 137 TYR A C 1
ATOM 1070 O O . TYR A 1 137 ? -25.672 -4.447 41.864 1.00 92.88 137 TYR A O 1
ATOM 1078 N N . ALA A 1 138 ? -24.091 -5.420 43.124 1.00 90.81 138 ALA A N 1
ATOM 1079 C CA . ALA A 1 138 ? -25.013 -6.201 43.939 1.00 90.81 138 ALA A CA 1
ATOM 1080 C C . ALA A 1 138 ? -24.525 -6.239 45.386 1.00 90.81 138 ALA A C 1
ATOM 1082 O O . ALA A 1 138 ? -23.446 -6.759 45.659 1.00 90.81 138 ALA A O 1
ATOM 1083 N N . VAL A 1 139 ? -25.313 -5.690 46.308 1.00 88.81 139 VAL A N 1
ATOM 1084 C CA . VAL A 1 139 ? -24.995 -5.636 47.739 1.00 88.81 139 VAL A CA 1
ATOM 1085 C C . VAL A 1 139 ? -26.233 -6.006 48.555 1.00 88.81 139 VAL A C 1
ATOM 1087 O O . VAL A 1 139 ? -27.326 -5.518 48.252 1.00 88.81 139 VAL A O 1
ATOM 1090 N N . PRO A 1 140 ? -26.094 -6.852 49.593 1.00 84.69 140 PRO A N 1
ATOM 1091 C CA . PRO A 1 140 ? -27.219 -7.233 50.434 1.00 84.69 140 PRO A CA 1
ATOM 1092 C C . PRO A 1 140 ? -27.776 -6.045 51.227 1.00 84.69 140 PRO A C 1
ATOM 1094 O O . PRO A 1 140 ? -27.061 -5.091 51.553 1.00 84.69 140 PRO A O 1
ATOM 1097 N N . ALA A 1 141 ? -29.054 -6.134 51.589 1.00 78.19 141 ALA A N 1
ATOM 1098 C CA . ALA A 1 141 ? -29.726 -5.149 52.425 1.00 78.19 141 ALA A CA 1
ATOM 1099 C C . ALA A 1 141 ? -28.971 -4.893 53.744 1.00 78.19 141 ALA A C 1
ATOM 1101 O O . ALA A 1 141 ? -28.357 -5.788 54.334 1.00 78.19 141 ALA A O 1
ATOM 1102 N N . GLN A 1 142 ? -29.064 -3.670 54.270 1.00 72.50 142 GLN A N 1
ATOM 1103 C CA . GLN A 1 142 ? -28.447 -3.326 55.549 1.00 72.50 142 GLN A CA 1
ATOM 1104 C C . GLN A 1 142 ? -29.198 -3.972 56.724 1.00 72.50 142 GLN A C 1
ATOM 1106 O O . GLN A 1 142 ? -30.161 -3.424 57.250 1.00 72.50 142 GLN A O 1
ATOM 1111 N N . THR A 1 143 ? -28.726 -5.129 57.191 1.00 65.56 143 THR A N 1
ATOM 1112 C CA . THR A 1 143 ? -29.360 -5.868 58.302 1.00 65.56 143 THR A CA 1
ATOM 1113 C C . THR A 1 143 ? -28.737 -5.607 59.678 1.00 65.56 143 THR A C 1
ATOM 1115 O O . THR A 1 143 ? -29.169 -6.196 60.667 1.00 65.56 143 THR A O 1
ATOM 1118 N N . ASN A 1 144 ? -27.699 -4.767 59.767 1.00 62.78 144 ASN A N 1
ATOM 1119 C CA . ASN A 1 144 ? -26.908 -4.557 60.986 1.00 62.78 144 ASN A CA 1
ATOM 1120 C C . ASN A 1 144 ? -27.078 -3.135 61.556 1.00 62.78 144 ASN A C 1
ATOM 1122 O O . ASN A 1 144 ? -27.305 -2.174 60.823 1.00 62.78 144 ASN A O 1
ATOM 1126 N N . GLY A 1 145 ? -26.909 -2.982 62.876 1.00 67.25 145 GLY A N 1
ATOM 1127 C CA . GLY A 1 145 ? -26.975 -1.681 63.556 1.00 67.25 145 GLY A CA 1
ATOM 1128 C C . GLY A 1 145 ? -28.415 -1.195 63.807 1.00 67.25 145 GLY A C 1
ATOM 1129 O O . GLY A 1 145 ? -29.277 -2.025 64.095 1.00 67.25 145 GLY A O 1
ATOM 1130 N N . PRO A 1 146 ? -28.702 0.120 63.746 1.00 60.25 146 PRO A N 1
ATOM 1131 C CA . PRO A 1 146 ? -30.045 0.657 64.000 1.00 60.25 146 PRO A CA 1
ATOM 1132 C C . PRO A 1 146 ? -31.109 0.168 62.995 1.00 60.25 146 PRO A C 1
ATOM 1134 O O . PRO A 1 146 ? -32.287 0.206 63.320 1.00 60.25 146 PRO A O 1
ATOM 1137 N N . CYS A 1 147 ? -30.694 -0.387 61.850 1.00 66.88 147 CYS A N 1
ATOM 1138 C CA . CYS A 1 147 ? -31.555 -1.019 60.840 1.00 66.88 147 CYS A CA 1
ATOM 1139 C C . CYS A 1 147 ? -31.961 -2.474 61.161 1.00 66.88 147 CYS A C 1
ATOM 1141 O O . CYS A 1 147 ? -32.752 -3.072 60.439 1.00 66.88 147 CYS A O 1
ATOM 1143 N N . ALA A 1 148 ? -31.433 -3.075 62.237 1.00 62.72 148 ALA A N 1
ATOM 1144 C CA . ALA A 1 148 ? -31.760 -4.451 62.637 1.00 62.72 148 ALA A CA 1
ATOM 1145 C C . ALA A 1 148 ? -33.067 -4.564 63.449 1.00 62.72 148 ALA A C 1
ATOM 1147 O O . ALA A 1 148 ? -33.548 -5.669 63.716 1.00 62.72 148 ALA A O 1
ATOM 1148 N N . VAL A 1 149 ? -33.617 -3.433 63.899 1.00 62.03 149 VAL A N 1
ATOM 1149 C CA . VAL A 1 149 ? -34.811 -3.357 64.750 1.00 62.03 149 VAL A CA 1
ATOM 1150 C C . VAL A 1 149 ? -35.850 -2.481 64.050 1.00 62.03 149 VAL A C 1
ATOM 1152 O O . VAL A 1 149 ? -35.486 -1.394 63.615 1.00 62.03 149 VAL A O 1
ATOM 1155 N N . PRO A 1 150 ? -37.127 -2.900 63.956 1.00 59.25 150 PRO A N 1
ATOM 1156 C CA . PRO A 1 150 ? -38.171 -2.060 63.375 1.00 59.25 150 PRO A CA 1
ATOM 1157 C C . PRO A 1 150 ? -38.281 -0.760 64.173 1.00 59.25 150 PRO A C 1
ATOM 1159 O O . PRO A 1 150 ? -38.599 -0.811 65.364 1.00 59.25 150 PRO A O 1
ATOM 1162 N N . ASP A 1 151 ? -38.003 0.379 63.540 1.00 62.03 151 ASP A N 1
ATOM 1163 C CA . ASP A 1 151 ? -38.097 1.692 64.172 1.00 62.03 151 ASP A CA 1
ATOM 1164 C C . ASP A 1 151 ? -39.572 2.136 64.251 1.00 62.03 151 ASP A C 1
ATOM 1166 O O . ASP A 1 151 ? -40.178 2.461 63.228 1.00 62.03 151 ASP A O 1
ATOM 1170 N N . PRO A 1 152 ? -40.195 2.184 65.444 1.00 57.38 152 PRO A N 1
ATOM 1171 C CA . PRO A 1 152 ? -41.591 2.593 65.583 1.00 57.38 152 PRO A CA 1
ATOM 1172 C C . PRO A 1 152 ? -41.799 4.106 65.394 1.00 57.38 152 PRO A C 1
ATOM 1174 O O . PRO A 1 152 ? -42.946 4.556 65.380 1.00 57.38 152 PRO A O 1
ATOM 1177 N N . LEU A 1 153 ? -40.716 4.896 65.326 1.00 62.59 153 LEU A N 1
ATOM 1178 C CA . LEU A 1 153 ? -40.719 6.360 65.240 1.00 62.59 153 LEU A CA 1
ATOM 1179 C C . LEU A 1 153 ? -40.228 6.898 63.882 1.00 62.59 153 LEU A C 1
ATOM 1181 O O . LEU A 1 153 ? -40.333 8.106 63.673 1.00 62.59 153 LEU A O 1
ATOM 1185 N N . GLY A 1 154 ? -39.734 6.041 62.978 1.00 62.31 154 GLY A N 1
ATOM 1186 C CA . GLY A 1 154 ? -39.275 6.424 61.633 1.00 62.31 154 GLY A CA 1
ATOM 1187 C C . GLY A 1 154 ? -38.117 7.433 61.623 1.00 62.31 154 GLY A C 1
ATOM 1188 O O . GLY A 1 154 ? -38.107 8.347 60.805 1.00 62.31 154 GLY A O 1
ATOM 1189 N N . GLN A 1 155 ? -37.193 7.335 62.580 1.00 63.91 155 GLN A N 1
ATOM 1190 C CA . GLN A 1 155 ? -36.016 8.197 62.720 1.00 63.91 155 GLN A CA 1
ATOM 1191 C C . GLN A 1 155 ? -34.769 7.673 61.995 1.00 63.91 155 GLN A C 1
ATOM 1193 O O . GLN A 1 155 ? -33.823 8.442 61.825 1.00 63.91 155 GLN A O 1
ATOM 1198 N N . VAL A 1 156 ? -34.739 6.401 61.593 1.00 66.75 156 VAL A N 1
ATOM 1199 C CA . VAL A 1 156 ? -33.609 5.782 60.887 1.00 66.75 156 VAL A CA 1
ATOM 1200 C C . VAL A 1 156 ? -34.050 5.408 59.475 1.00 66.75 156 VAL A C 1
ATOM 1202 O O . VAL A 1 156 ? -34.911 4.550 59.326 1.00 66.75 156 VAL A O 1
ATOM 1205 N N . ASP A 1 157 ? -33.468 6.055 58.464 1.00 68.50 157 ASP A N 1
ATOM 1206 C CA . ASP A 1 157 ? -33.666 5.701 57.057 1.00 68.50 157 ASP A CA 1
ATOM 1207 C C . ASP A 1 157 ? -32.666 4.601 56.682 1.00 68.50 157 ASP A C 1
ATOM 1209 O O . ASP A 1 157 ? -31.453 4.792 56.786 1.00 68.50 157 ASP A O 1
ATOM 1213 N N . CYS A 1 158 ? -33.187 3.427 56.334 1.00 74.12 158 CYS A N 1
ATOM 1214 C CA . CYS A 1 158 ? -32.399 2.269 55.908 1.00 74.12 158 CYS A CA 1
ATOM 1215 C C . CYS A 1 158 ? -32.653 1.929 54.433 1.00 74.12 158 CYS A C 1
ATOM 1217 O O . CYS A 1 158 ? -32.461 0.778 54.023 1.00 74.12 158 CYS A O 1
ATOM 1219 N N . SER A 1 159 ? -33.157 2.893 53.657 1.00 81.88 159 SER A N 1
ATOM 1220 C CA . SER A 1 159 ? -33.287 2.759 52.212 1.00 81.88 159 SER A CA 1
ATOM 1221 C C . SER A 1 159 ? -31.914 2.752 51.539 1.00 81.88 159 SER A C 1
ATOM 1223 O O . SER A 1 159 ? -30.933 3.285 52.055 1.00 81.88 159 SER A O 1
ATOM 1225 N N . GLY A 1 160 ? -31.833 2.072 50.399 1.00 86.62 160 GLY A N 1
ATOM 1226 C CA . GLY A 1 160 ? -30.655 2.100 49.539 1.00 86.62 160 GLY A CA 1
ATOM 1227 C C . GLY A 1 160 ? -30.880 3.033 48.356 1.00 86.62 160 GLY A C 1
ATOM 1228 O O . GLY A 1 160 ? -32.007 3.186 47.885 1.00 86.62 160 GLY A O 1
ATOM 1229 N N . SER A 1 161 ? -29.811 3.612 47.827 1.00 91.00 161 SER A N 1
ATOM 1230 C CA . SER A 1 161 ? -29.836 4.373 46.583 1.00 91.00 161 SER A CA 1
ATOM 1231 C C . SER A 1 161 ? -28.649 4.004 45.696 1.00 91.00 161 SER A C 1
ATOM 1233 O O . SER A 1 161 ? -27.532 3.760 46.158 1.00 91.00 161 SER A O 1
ATOM 1235 N N . PHE A 1 162 ? -28.897 3.940 44.390 1.00 93.75 162 PHE A N 1
ATOM 1236 C CA . PHE A 1 162 ? -27.850 3.825 43.385 1.00 93.75 162 PHE A CA 1
ATOM 1237 C C . PHE A 1 162 ? -28.039 4.933 42.358 1.00 93.75 162 PHE A C 1
ATOM 1239 O O . PHE A 1 162 ? -29.013 4.920 41.604 1.00 93.75 162 PHE A O 1
ATOM 1246 N N . ARG A 1 163 ? -27.099 5.877 42.321 1.00 92.00 163 ARG A N 1
ATOM 1247 C CA . ARG A 1 163 ? -27.097 7.010 41.399 1.00 92.00 163 ARG A CA 1
ATOM 1248 C C . ARG A 1 163 ? -25.893 6.955 40.469 1.00 92.00 163 ARG A C 1
ATOM 1250 O O . ARG A 1 163 ? -24.760 6.772 40.915 1.00 92.00 163 ARG A O 1
ATOM 1257 N N . MET A 1 164 ? -26.128 7.190 39.182 1.00 91.75 164 MET A N 1
ATOM 1258 C CA . MET A 1 164 ? -25.088 7.371 38.166 1.00 91.75 164 MET A CA 1
ATOM 1259 C C . MET A 1 164 ? -25.276 8.720 37.473 1.00 91.75 164 MET A C 1
ATOM 1261 O O . MET A 1 164 ? -26.376 9.054 37.038 1.00 91.75 164 MET A O 1
ATOM 1265 N N . TYR A 1 165 ? -24.190 9.480 37.356 1.00 90.12 165 TYR A N 1
ATOM 1266 C CA . TYR A 1 165 ? -24.181 10.756 36.644 1.00 90.12 165 TYR A CA 1
ATOM 1267 C C . TYR A 1 165 ? -23.895 10.550 35.150 1.00 90.12 165 TYR A C 1
ATOM 1269 O O . TYR A 1 165 ? -23.138 9.654 34.765 1.00 90.12 165 TYR A O 1
ATOM 1277 N N . TYR A 1 166 ? -24.480 11.409 34.320 1.00 88.56 166 TYR A N 1
ATOM 1278 C CA . TYR A 1 166 ? -24.307 11.454 32.869 1.00 88.56 166 TYR A CA 1
ATOM 1279 C C . TYR A 1 166 ? -23.350 12.583 32.458 1.00 88.56 166 TYR A C 1
ATOM 1281 O O . TYR A 1 166 ? -22.858 13.349 33.290 1.00 88.56 166 TYR A O 1
ATOM 1289 N N . SER A 1 167 ? -23.036 12.659 31.166 1.00 84.00 167 SER A N 1
ATOM 1290 C CA . SER A 1 167 ? -22.266 13.767 30.593 1.00 84.00 167 SER A CA 1
ATOM 1291 C C . SER A 1 167 ? -23.062 15.091 30.599 1.00 84.00 167 SER A C 1
ATOM 1293 O O . SER A 1 167 ? -24.277 15.070 30.736 1.00 84.00 167 SER A O 1
ATOM 1295 N N . ASP A 1 168 ? -22.402 16.254 30.494 1.00 70.94 168 ASP A N 1
ATOM 1296 C CA . ASP A 1 168 ? -23.078 17.552 30.702 1.00 70.94 168 ASP A CA 1
ATOM 1297 C C . ASP A 1 168 ? -23.959 18.067 29.571 1.00 70.94 168 ASP A C 1
ATOM 1299 O O . ASP A 1 168 ? -23.538 18.079 28.413 1.00 70.94 168 ASP A O 1
ATOM 1303 N N . GLU A 1 169 ? -25.006 18.788 29.969 1.00 54.75 169 GLU A N 1
ATOM 1304 C CA . GLU A 1 169 ? -25.554 19.915 29.216 1.00 54.75 169 GLU A CA 1
ATOM 1305 C C . GLU A 1 169 ? -25.493 21.231 30.024 1.00 54.75 169 GLU A C 1
ATOM 1307 O O . GLU A 1 169 ? -26.509 21.768 30.458 1.00 54.75 169 GLU A O 1
ATOM 1312 N N . GLY A 1 170 ? -24.304 21.829 30.173 1.00 47.03 170 GLY A N 1
ATOM 1313 C CA . GLY A 1 170 ? -24.176 23.252 30.522 1.00 47.03 170 GLY A CA 1
ATOM 1314 C C . GLY A 1 170 ? -24.044 23.658 32.004 1.00 47.03 170 GLY A C 1
ATOM 1315 O O . GLY A 1 170 ? -24.474 24.762 32.344 1.00 47.03 170 GLY A O 1
ATOM 1316 N N . GLY A 1 171 ? -23.379 22.880 32.862 1.00 39.28 171 GLY A N 1
ATOM 1317 C CA . GLY A 1 171 ? -22.867 23.291 34.179 1.00 39.28 171 GLY A CA 1
ATOM 1318 C C . GLY A 1 171 ? -22.017 22.207 34.877 1.00 39.28 171 GLY A C 1
ATOM 1319 O O . GLY A 1 171 ? -22.532 21.149 35.198 1.00 39.28 171 GLY A O 1
ATOM 1320 N N . GLU A 1 172 ? -20.735 22.506 35.160 1.00 49.31 172 GLU A N 1
ATOM 1321 C CA . GLU A 1 172 ? -19.621 21.590 35.538 1.00 49.31 172 GLU A CA 1
ATOM 1322 C C . GLU A 1 172 ? -19.928 20.118 35.942 1.00 49.31 172 GLU A C 1
ATOM 1324 O O . GLU A 1 172 ? -20.073 19.806 37.125 1.00 49.31 172 GLU A O 1
ATOM 1329 N N . PRO A 1 173 ? -19.774 19.159 35.012 1.00 50.38 173 PRO A N 1
ATOM 1330 C CA . PRO A 1 173 ? -19.522 17.759 35.283 1.00 50.38 173 PRO A CA 1
ATOM 1331 C C . PRO A 1 173 ? -18.168 17.447 34.656 1.00 50.38 173 PRO A C 1
ATOM 1333 O O . PRO A 1 173 ? -18.027 17.025 33.508 1.00 50.38 173 PRO A O 1
ATOM 1336 N N . GLY A 1 174 ? -17.128 17.715 35.436 1.00 52.94 174 GLY A N 1
ATOM 1337 C CA . GLY A 1 174 ? -15.743 17.529 35.008 1.00 52.94 174 GLY A CA 1
ATOM 1338 C C . GLY A 1 174 ? -15.338 16.071 34.773 1.00 52.94 174 GLY A C 1
ATOM 1339 O O . GLY A 1 174 ? -14.231 15.829 34.300 1.00 52.94 174 GLY A O 1
ATOM 1340 N N . ASP A 1 175 ? -16.210 15.104 35.075 1.00 67.38 175 ASP A N 1
ATOM 1341 C CA . ASP A 1 175 ? -15.758 13.764 35.446 1.00 67.38 175 ASP A CA 1
ATOM 1342 C C . ASP A 1 175 ? -16.477 12.596 34.749 1.00 67.38 175 ASP A C 1
ATOM 1344 O O . ASP A 1 175 ? -16.106 11.454 35.007 1.00 67.38 175 ASP A O 1
ATOM 1348 N N . VAL A 1 176 ? -17.471 12.816 33.872 1.00 85.00 176 VAL A N 1
ATOM 1349 C CA . VAL A 1 176 ? -18.127 11.712 33.130 1.00 85.00 176 VAL A CA 1
ATOM 1350 C C . VAL A 1 176 ? -17.863 11.814 31.634 1.00 85.00 176 VAL A C 1
ATOM 1352 O O . VAL A 1 176 ? -18.555 12.520 30.896 1.00 85.00 176 VAL A O 1
ATOM 1355 N N . TYR A 1 177 ? -16.844 11.090 31.180 1.00 85.06 177 TYR A N 1
ATOM 1356 C CA . TYR A 1 177 ? -16.448 11.035 29.777 1.00 85.06 177 TYR A CA 1
ATOM 1357 C C . TYR A 1 177 ? -15.725 9.732 29.449 1.00 85.06 177 TYR A C 1
ATOM 1359 O O . TYR A 1 177 ? -15.091 9.109 30.298 1.00 85.06 177 TYR A O 1
ATOM 1367 N N . ALA A 1 178 ? -15.752 9.360 28.173 1.00 87.50 178 ALA A N 1
ATOM 1368 C CA . ALA A 1 178 ? -14.884 8.329 27.626 1.00 87.50 178 ALA A CA 1
ATOM 1369 C C . ALA A 1 178 ? -14.066 8.901 26.460 1.00 87.50 178 ALA A C 1
ATOM 1371 O O . ALA A 1 178 ? -14.619 9.339 25.443 1.00 87.50 178 ALA A O 1
ATOM 1372 N N . ASN A 1 179 ? -12.744 8.924 26.621 1.00 87.69 179 ASN A N 1
ATOM 1373 C CA . ASN A 1 179 ? -11.797 9.440 25.641 1.00 87.69 179 ASN A CA 1
ATOM 1374 C C . ASN A 1 179 ? -11.055 8.292 24.950 1.00 87.69 179 ASN A C 1
ATOM 1376 O O . ASN A 1 179 ? -10.432 7.463 25.611 1.00 87.69 179 ASN A O 1
ATOM 1380 N N . PHE A 1 180 ? -11.106 8.279 23.620 1.00 87.62 180 PHE A N 1
ATOM 1381 C CA . PHE A 1 180 ? -10.429 7.298 22.779 1.00 87.62 180 PHE A CA 1
ATOM 1382 C C . PHE A 1 180 ? -9.284 7.996 22.031 1.00 87.62 180 PHE A C 1
ATOM 1384 O O . PHE A 1 180 ? -9.546 8.961 21.307 1.00 87.62 180 PHE A O 1
ATOM 1391 N N . PRO A 1 181 ? -8.026 7.538 22.167 1.00 87.75 181 PRO A N 1
ATOM 1392 C CA . PRO A 1 181 ? -6.888 8.140 21.479 1.00 87.75 181 PRO A CA 1
ATOM 1393 C C . PRO A 1 181 ? -6.862 7.695 20.011 1.00 87.75 181 PRO A C 1
ATOM 1395 O O . PRO A 1 181 ? -6.196 6.727 19.650 1.00 87.75 181 PRO A O 1
ATOM 1398 N N . ILE A 1 182 ? -7.630 8.369 19.155 1.00 83.25 182 ILE A N 1
ATOM 1399 C CA . ILE A 1 182 ? -7.731 8.024 17.730 1.00 83.25 182 ILE A CA 1
ATOM 1400 C C . ILE A 1 182 ? -6.425 8.376 17.000 1.00 83.25 182 ILE A C 1
ATOM 1402 O O . ILE A 1 182 ? -5.973 9.522 17.010 1.00 83.25 182 ILE A O 1
ATOM 1406 N N . TYR A 1 183 ? -5.854 7.383 16.318 1.00 72.88 183 TYR A N 1
ATOM 1407 C CA . TYR A 1 183 ? -4.727 7.520 15.405 1.00 72.88 183 TYR A CA 1
ATOM 1408 C C . TYR A 1 183 ? -5.172 8.225 14.120 1.00 72.88 183 TYR A C 1
ATOM 1410 O O . TYR A 1 183 ? -5.994 7.708 13.361 1.00 72.88 183 TYR A O 1
ATOM 1418 N N . VAL A 1 184 ? -4.604 9.396 13.840 1.00 57.47 184 VAL A N 1
ATOM 1419 C CA . VAL A 1 184 ? -4.923 10.167 12.630 1.00 57.47 184 VAL A CA 1
ATOM 1420 C C . VAL A 1 184 ? -4.046 9.684 11.470 1.00 57.47 184 VAL A C 1
ATOM 1422 O O . VAL A 1 184 ? -2.843 9.943 11.435 1.00 57.47 184 VAL A O 1
ATOM 1425 N N . SER A 1 185 ? -4.652 8.983 10.505 1.00 45.94 185 SER A N 1
ATOM 1426 C CA . SER A 1 185 ? -3.995 8.584 9.253 1.00 45.94 185 SER A CA 1
ATOM 1427 C C . SER A 1 185 ? -3.958 9.739 8.243 1.00 45.94 185 SER A C 1
ATOM 1429 O O . SER A 1 185 ? -4.885 10.536 8.129 1.00 45.94 185 SER A O 1
ATOM 1431 N N . ILE A 1 186 ? -2.895 9.784 7.436 1.00 43.56 186 ILE A N 1
ATOM 1432 C CA . ILE A 1 186 ? -2.615 10.776 6.375 1.00 43.56 186 ILE A CA 1
ATOM 1433 C C . ILE A 1 186 ? -3.678 10.769 5.251 1.00 43.56 186 ILE A C 1
ATOM 1435 O O . ILE A 1 186 ? -3.703 11.656 4.400 1.00 43.56 186 ILE A O 1
ATOM 1439 N N . THR A 1 187 ? -4.550 9.764 5.224 1.00 46.91 187 THR A N 1
ATOM 1440 C CA . THR A 1 187 ? -5.474 9.496 4.115 1.00 46.91 187 THR A CA 1
ATOM 1441 C C . THR A 1 187 ? -6.889 10.039 4.306 1.00 46.91 187 THR A C 1
ATOM 1443 O O . THR A 1 187 ? -7.662 9.935 3.358 1.00 46.91 187 THR A O 1
ATOM 1446 N N . ASP A 1 188 ? -7.229 10.614 5.466 1.00 50.19 188 ASP A N 1
ATOM 1447 C CA . ASP A 1 188 ? -8.617 10.968 5.797 1.00 50.19 188 ASP A CA 1
ATOM 1448 C C . ASP A 1 188 ? -8.846 12.492 5.968 1.00 50.19 188 ASP A C 1
ATOM 1450 O O . ASP A 1 188 ? -8.483 13.071 6.999 1.00 50.19 188 ASP A O 1
ATOM 1454 N N . PRO A 1 189 ? -9.361 13.198 4.944 1.00 46.06 189 PRO A N 1
ATOM 1455 C CA . PRO A 1 189 ? -9.408 14.660 4.908 1.00 46.06 189 PRO A CA 1
ATOM 1456 C C . PRO A 1 189 ? -10.429 15.296 5.865 1.00 46.06 189 PRO A C 1
ATOM 1458 O O . PRO A 1 189 ? -10.189 16.425 6.300 1.00 46.06 189 PRO A O 1
ATOM 1461 N N . ASP A 1 190 ? -11.506 14.602 6.240 1.00 51.53 190 ASP A N 1
ATOM 1462 C CA . ASP A 1 190 ? -12.564 15.173 7.092 1.00 51.53 190 ASP A CA 1
ATOM 1463 C C . ASP A 1 190 ? -12.121 15.286 8.563 1.00 51.53 190 ASP A C 1
ATOM 1465 O O . ASP A 1 190 ? -12.457 16.250 9.255 1.00 51.53 190 ASP A O 1
ATOM 1469 N N . SER A 1 191 ? -11.226 14.397 9.008 1.00 51.88 191 SER A N 1
ATOM 1470 C CA . SER A 1 191 ? -10.606 14.438 10.344 1.00 51.88 191 SER A CA 1
ATOM 1471 C C . SER A 1 191 ? -9.538 15.537 10.526 1.00 51.88 191 SER A C 1
ATOM 1473 O O . SER A 1 191 ? -9.058 15.776 11.637 1.00 51.88 191 SER A O 1
ATOM 1475 N N . ASN A 1 192 ? -9.159 16.236 9.448 1.00 47.66 192 ASN A N 1
ATOM 1476 C CA . ASN A 1 192 ? -8.042 17.189 9.422 1.00 47.66 192 ASN A CA 1
ATOM 1477 C C . ASN A 1 192 ? -8.461 18.670 9.492 1.00 47.66 192 ASN A C 1
ATOM 1479 O O . ASN A 1 192 ? -7.622 19.564 9.319 1.00 47.66 192 ASN A O 1
ATOM 1483 N N . LEU A 1 193 ? -9.734 18.966 9.772 1.00 40.47 193 LEU A N 1
ATOM 1484 C CA . LEU A 1 193 ? -10.211 20.342 9.904 1.00 40.47 193 LEU A CA 1
ATOM 1485 C C . LEU A 1 193 ? -9.503 21.052 11.082 1.00 40.47 193 LEU A C 1
ATOM 1487 O O . LEU A 1 193 ? -9.795 20.818 12.250 1.00 40.47 193 LEU A O 1
ATOM 1491 N N . GLY A 1 194 ? -8.540 21.928 10.770 1.00 51.69 194 GLY A N 1
ATOM 1492 C CA . GLY A 1 194 ? -7.830 22.772 11.745 1.00 51.69 194 GLY A CA 1
ATOM 1493 C C . GLY A 1 194 ? -6.383 22.377 12.076 1.00 51.69 194 GLY A C 1
ATOM 1494 O O . GLY A 1 194 ? -5.687 23.153 12.729 1.00 51.69 194 GLY A O 1
ATOM 1495 N N . LYS A 1 195 ? -5.877 21.237 11.587 1.00 42.94 195 LYS A N 1
ATOM 1496 C CA . LYS A 1 195 ? -4.456 20.863 11.701 1.00 42.94 195 LYS A CA 1
ATOM 1497 C C . LYS A 1 195 ? -3.816 20.990 10.324 1.00 42.94 195 LYS A C 1
ATOM 1499 O O . LYS A 1 195 ? -4.127 20.243 9.404 1.00 42.94 195 LYS A O 1
ATOM 1504 N N . THR A 1 196 ? -2.945 21.981 10.144 1.00 45.59 196 THR A N 1
ATOM 1505 C CA . THR A 1 196 ? -2.287 22.233 8.855 1.00 45.59 196 THR A CA 1
ATOM 1506 C C . THR A 1 196 ? -1.440 21.023 8.458 1.00 45.59 196 THR A C 1
ATOM 1508 O O . THR A 1 196 ? -0.361 20.809 9.011 1.00 45.59 196 THR A O 1
ATOM 1511 N N . SER A 1 197 ? -1.923 20.238 7.494 1.00 46.25 197 SER A N 1
ATOM 1512 C CA . SER A 1 197 ? -1.167 19.163 6.853 1.00 46.25 197 SER A CA 1
ATOM 1513 C C . SER A 1 197 ? 0.076 19.764 6.180 1.00 46.25 197 SER A C 1
ATOM 1515 O O . SER A 1 197 ? 0.015 20.347 5.096 1.00 46.25 197 SER A O 1
ATOM 1517 N N . LEU A 1 198 ? 1.226 19.618 6.834 1.00 52.19 198 LEU A N 1
ATOM 1518 C CA . LEU A 1 198 ? 2.533 20.015 6.307 1.00 52.19 198 LEU A CA 1
ATOM 1519 C C . LEU A 1 198 ? 3.042 19.062 5.202 1.00 52.19 198 LEU A C 1
ATOM 1521 O O . LEU A 1 198 ? 4.042 19.359 4.550 1.00 52.19 198 LEU A O 1
ATOM 1525 N N . GLY A 1 199 ? 2.353 17.939 4.960 1.00 52.59 199 GLY A N 1
ATOM 1526 C CA . GLY A 1 199 ? 2.809 16.829 4.114 1.00 52.59 199 GLY A CA 1
ATOM 1527 C C . GLY A 1 199 ? 3.091 17.190 2.648 1.00 52.59 199 GLY A C 1
ATOM 1528 O O . GLY A 1 199 ? 4.209 16.962 2.183 1.00 52.59 199 GLY A O 1
ATOM 1529 N N . PRO A 1 200 ? 2.147 17.797 1.901 1.00 55.12 200 PRO A N 1
ATOM 1530 C CA . PRO A 1 200 ? 2.388 18.155 0.503 1.00 55.12 200 PRO A CA 1
ATOM 1531 C C . PRO A 1 200 ? 3.435 19.264 0.364 1.00 55.12 200 PRO A C 1
ATOM 1533 O O . PRO A 1 200 ? 4.247 19.244 -0.556 1.00 55.12 200 PRO A O 1
ATOM 1536 N N . MET A 1 201 ? 3.458 20.219 1.298 1.00 57.22 201 MET A N 1
ATOM 1537 C CA . MET A 1 201 ? 4.354 21.376 1.243 1.00 57.22 201 MET A CA 1
ATOM 1538 C C . MET A 1 201 ? 5.821 20.981 1.474 1.00 57.22 201 MET A C 1
ATOM 1540 O O . MET A 1 201 ? 6.705 21.492 0.784 1.00 57.22 201 MET A O 1
ATOM 1544 N N . PHE A 1 202 ? 6.067 20.013 2.366 1.00 61.09 202 PHE A N 1
ATOM 1545 C CA . PHE A 1 202 ? 7.395 19.439 2.618 1.00 61.09 202 PHE A CA 1
ATOM 1546 C C . PHE A 1 202 ? 7.992 18.714 1.412 1.00 61.09 202 PHE A C 1
ATOM 1548 O O . PHE A 1 202 ? 9.211 18.657 1.294 1.00 61.09 202 PHE A O 1
ATOM 1555 N N . PHE A 1 203 ? 7.169 18.164 0.518 1.00 54.88 203 PHE A N 1
ATOM 1556 C CA . PHE A 1 203 ? 7.654 17.534 -0.711 1.00 54.88 203 PHE A CA 1
ATOM 1557 C C . PHE A 1 203 ? 7.727 18.533 -1.871 1.00 54.88 203 PHE A C 1
ATOM 1559 O O . PHE A 1 203 ? 8.738 18.604 -2.568 1.00 54.88 203 PHE A O 1
ATOM 1566 N N . ILE A 1 204 ? 6.678 19.339 -2.063 1.00 67.69 204 ILE A N 1
ATOM 1567 C CA . ILE A 1 204 ? 6.538 20.230 -3.220 1.00 67.69 204 ILE A CA 1
ATOM 1568 C C . ILE A 1 204 ? 7.578 21.353 -3.192 1.00 67.69 204 ILE A C 1
ATOM 1570 O O . ILE A 1 204 ? 8.145 21.658 -4.238 1.00 67.69 204 ILE A O 1
ATOM 1574 N N . ILE A 1 205 ? 7.870 21.953 -2.031 1.00 76.50 205 ILE A N 1
ATOM 1575 C CA . ILE A 1 205 ? 8.831 23.065 -1.961 1.00 76.50 205 ILE A CA 1
ATOM 1576 C C . ILE A 1 205 ? 10.255 22.592 -2.302 1.00 76.50 205 ILE A C 1
ATOM 1578 O O . ILE A 1 205 ? 10.851 23.169 -3.216 1.00 76.50 205 ILE A O 1
ATOM 1582 N N . PRO A 1 206 ? 10.809 21.535 -1.672 1.00 74.00 206 PRO A N 1
ATOM 1583 C CA . PRO A 1 206 ? 12.111 21.002 -2.067 1.00 74.00 206 PRO A CA 1
ATOM 1584 C C . PRO A 1 206 ? 12.123 20.474 -3.501 1.00 74.00 206 PRO A C 1
ATOM 1586 O O . PRO A 1 206 ? 13.094 20.705 -4.214 1.00 74.00 206 PRO A O 1
ATOM 1589 N N . PHE A 1 207 ? 11.048 19.825 -3.962 1.00 70.06 207 PHE A N 1
ATOM 1590 C CA . PHE A 1 207 ? 10.944 19.353 -5.343 1.00 70.06 207 PHE A CA 1
ATOM 1591 C C . PHE A 1 207 ? 11.022 20.511 -6.345 1.00 70.06 207 PHE A C 1
ATOM 1593 O O . PHE A 1 207 ? 11.846 20.472 -7.256 1.00 70.06 207 PHE A O 1
ATOM 1600 N N . LEU A 1 208 ? 10.233 21.575 -6.165 1.00 78.69 208 LEU A N 1
ATOM 1601 C CA . LEU A 1 208 ? 10.273 22.757 -7.030 1.00 78.69 208 LEU A CA 1
ATOM 1602 C C . LEU A 1 208 ? 11.625 23.470 -6.955 1.00 78.69 208 LEU A C 1
ATOM 1604 O O . LEU A 1 208 ? 12.144 23.876 -7.992 1.00 78.69 208 LEU A O 1
ATOM 1608 N N . ALA A 1 209 ? 12.227 23.572 -5.767 1.00 78.88 209 ALA A N 1
ATOM 1609 C CA . ALA A 1 209 ? 13.551 24.162 -5.590 1.00 78.88 209 ALA A CA 1
ATOM 1610 C C . ALA A 1 209 ? 14.636 23.367 -6.334 1.00 78.88 209 ALA A C 1
ATOM 1612 O O . ALA A 1 209 ? 15.435 23.953 -7.060 1.00 78.88 209 ALA A O 1
ATOM 1613 N N . VAL A 1 210 ? 14.629 22.035 -6.219 1.00 71.81 210 VAL A N 1
ATOM 1614 C CA . VAL A 1 210 ? 15.547 21.149 -6.951 1.00 71.81 210 VAL A CA 1
ATOM 1615 C C . VAL A 1 210 ? 15.296 21.234 -8.455 1.00 71.81 210 VAL A C 1
ATOM 1617 O O . VAL A 1 210 ? 16.247 21.326 -9.224 1.00 71.81 210 VAL A O 1
ATOM 1620 N N . THR A 1 211 ? 14.038 21.269 -8.894 1.00 70.31 211 THR A N 1
ATOM 1621 C CA . THR A 1 211 ? 13.695 21.359 -10.323 1.00 70.31 211 THR A CA 1
ATOM 1622 C C . THR A 1 211 ? 14.139 22.699 -10.922 1.00 70.31 211 THR A C 1
ATOM 1624 O O . THR A 1 211 ? 14.711 22.727 -12.010 1.00 70.31 211 THR A O 1
ATOM 1627 N N . LEU A 1 212 ? 13.951 23.807 -10.196 1.00 79.19 212 LEU A N 1
ATOM 1628 C CA . LEU A 1 212 ? 14.456 25.131 -10.575 1.00 79.19 212 LEU A CA 1
ATOM 1629 C C . LEU A 1 212 ? 15.984 25.176 -10.599 1.00 79.19 212 LEU A C 1
ATOM 1631 O O . LEU A 1 212 ? 16.558 25.738 -11.527 1.00 79.19 212 LEU A O 1
ATOM 1635 N N . LEU A 1 213 ? 16.645 24.559 -9.619 1.00 73.50 213 LEU A N 1
ATOM 1636 C CA . LEU A 1 213 ? 18.102 24.480 -9.552 1.00 73.50 213 LEU A CA 1
ATOM 1637 C C . LEU A 1 213 ? 18.676 23.646 -10.706 1.00 73.50 213 LEU A C 1
ATOM 1639 O O . LEU A 1 213 ? 19.652 24.060 -11.324 1.00 73.50 213 LEU A O 1
ATOM 1643 N N . LEU A 1 214 ? 18.040 22.529 -11.065 1.00 60.94 214 LEU A N 1
ATOM 1644 C CA . LEU A 1 214 ? 18.404 21.734 -12.242 1.00 60.94 214 LEU A CA 1
ATOM 1645 C C . LEU A 1 214 ? 18.166 22.502 -13.548 1.00 60.94 214 LEU A C 1
ATOM 1647 O O . LEU A 1 214 ? 19.000 22.438 -14.452 1.00 60.94 214 LEU A O 1
ATOM 1651 N N . GLY A 1 215 ? 17.073 23.266 -13.639 1.00 68.25 215 GLY A N 1
ATOM 1652 C CA . GLY A 1 215 ? 16.818 24.173 -14.760 1.00 68.25 215 GLY A CA 1
ATOM 1653 C C . GLY A 1 215 ? 17.883 25.268 -14.876 1.00 68.25 215 GLY A C 1
ATOM 1654 O O . GLY A 1 215 ? 18.385 25.527 -15.967 1.00 68.25 215 GLY A O 1
ATOM 1655 N N . TRP A 1 216 ? 18.288 25.857 -13.748 1.00 74.75 216 TRP A N 1
ATOM 1656 C CA . TRP A 1 216 ? 19.350 26.862 -13.672 1.00 74.75 216 TRP A CA 1
ATOM 1657 C C . TRP A 1 216 ? 20.721 26.296 -14.059 1.00 74.75 216 TRP A C 1
ATOM 1659 O O . TRP A 1 216 ? 21.436 26.918 -14.840 1.00 74.75 216 TRP A O 1
ATOM 1669 N N . ILE A 1 217 ? 21.080 25.107 -13.565 1.00 65.19 217 ILE A N 1
ATOM 1670 C CA . ILE A 1 217 ? 22.321 24.416 -13.946 1.00 65.19 217 ILE A CA 1
ATOM 1671 C C . ILE A 1 217 ? 22.309 24.090 -15.443 1.00 65.19 217 ILE A C 1
ATOM 1673 O O . ILE A 1 217 ? 23.281 24.397 -16.126 1.00 65.19 217 ILE A O 1
ATOM 1677 N N . SER A 1 218 ? 21.197 23.563 -15.968 1.00 57.44 218 SER A N 1
ATOM 1678 C CA . SER A 1 218 ? 21.053 23.255 -17.401 1.00 57.44 218 SER A CA 1
ATOM 1679 C C . SER A 1 218 ? 21.196 24.501 -18.282 1.00 57.44 218 SER A C 1
ATOM 1681 O O . SER A 1 218 ? 21.776 24.428 -19.363 1.00 57.44 218 SER A O 1
ATOM 1683 N N . TYR A 1 219 ? 20.693 25.653 -17.822 1.00 66.12 219 TYR A N 1
ATOM 1684 C CA . TYR A 1 219 ? 20.871 26.939 -18.499 1.00 66.12 219 TYR A CA 1
ATOM 1685 C C . TYR A 1 219 ? 22.324 27.434 -18.428 1.00 66.12 219 TYR A C 1
ATOM 1687 O O . TYR A 1 219 ? 22.864 27.895 -19.429 1.00 66.12 219 TYR A O 1
ATOM 1695 N N . ARG A 1 220 ? 22.973 27.318 -17.260 1.00 64.62 220 ARG A N 1
ATOM 1696 C CA . ARG A 1 220 ? 24.347 27.797 -17.033 1.00 64.62 220 ARG A CA 1
ATOM 1697 C C . ARG A 1 220 ? 25.405 26.964 -17.756 1.00 64.62 220 ARG A C 1
ATOM 1699 O O . ARG A 1 220 ? 26.429 27.508 -18.142 1.00 64.62 220 ARG A O 1
ATOM 1706 N N . GLU A 1 221 ? 25.196 25.659 -17.894 1.00 53.38 221 GLU A N 1
ATOM 1707 C CA . GLU A 1 221 ? 26.150 24.747 -18.542 1.00 53.38 221 GLU A CA 1
ATOM 1708 C C . GLU A 1 221 ? 25.967 24.630 -20.065 1.00 53.38 221 GLU A C 1
ATOM 1710 O O . GLU A 1 221 ? 26.483 23.695 -20.672 1.00 53.38 221 GLU A O 1
ATOM 1715 N N . GLU A 1 222 ? 25.233 25.551 -20.701 1.00 51.44 222 GLU A N 1
ATOM 1716 C CA . GLU A 1 222 ? 25.059 25.591 -22.165 1.00 51.44 222 GLU A CA 1
ATOM 1717 C C . GLU A 1 222 ? 24.488 24.285 -22.755 1.00 51.44 222 GLU A C 1
ATOM 1719 O O . GLU A 1 222 ? 24.690 23.961 -23.926 1.00 51.44 222 GLU A O 1
ATOM 1724 N N . TRP A 1 223 ? 23.703 23.516 -21.984 1.00 46.50 223 TRP A N 1
ATOM 1725 C CA . TRP A 1 223 ? 23.086 22.278 -22.490 1.00 46.50 223 TRP A CA 1
ATOM 1726 C C . TRP A 1 223 ? 22.124 22.536 -23.668 1.00 46.50 223 TRP A C 1
ATOM 1728 O O . TRP A 1 223 ? 21.797 21.605 -24.402 1.00 46.50 223 TRP A O 1
ATOM 1738 N N . MET A 1 224 ? 21.693 23.790 -23.855 1.00 42.03 224 MET A N 1
ATOM 1739 C CA . MET A 1 224 ? 20.691 24.237 -24.831 1.00 42.03 224 MET A CA 1
ATOM 1740 C C . MET A 1 224 ? 21.259 25.078 -25.987 1.00 42.03 224 MET A C 1
ATOM 1742 O O . MET A 1 224 ? 20.513 25.400 -26.908 1.00 42.03 224 MET A O 1
ATOM 1746 N N . THR A 1 225 ? 22.546 25.424 -25.973 1.00 40.84 225 THR A N 1
ATOM 1747 C CA . THR A 1 225 ? 23.179 26.276 -26.993 1.00 40.84 225 THR A CA 1
ATOM 1748 C C . THR A 1 225 ? 24.395 25.571 -27.568 1.00 40.84 225 THR A C 1
ATOM 1750 O O . THR A 1 225 ? 25.537 25.865 -27.236 1.00 40.84 225 THR A O 1
ATOM 1753 N N . GLY A 1 226 ? 24.136 24.612 -28.455 1.00 41.16 226 GLY A N 1
ATOM 1754 C CA . GLY A 1 226 ? 25.072 24.388 -29.548 1.00 41.16 226 GLY A CA 1
ATOM 1755 C C . GLY A 1 226 ? 24.965 25.592 -30.478 1.00 41.16 226 GLY A C 1
ATOM 1756 O O . GLY A 1 226 ? 23.866 25.882 -30.937 1.00 41.16 226 GLY A O 1
ATOM 1757 N N . GLU A 1 227 ? 26.096 26.255 -30.711 1.00 42.44 227 GLU A N 1
ATOM 1758 C CA . GLU A 1 227 ? 26.288 27.436 -31.567 1.00 42.44 227 GLU A CA 1
ATOM 1759 C C . GLU A 1 227 ? 25.894 28.783 -30.928 1.00 42.44 227 GLU A C 1
ATOM 1761 O O . GLU A 1 227 ? 24.722 29.139 -30.833 1.00 42.44 227 GLU A O 1
ATOM 1766 N N . ILE A 1 228 ? 26.899 29.573 -30.526 1.00 35.75 228 ILE A N 1
ATOM 1767 C CA . ILE A 1 228 ? 27.332 30.811 -31.210 1.00 35.75 228 ILE A CA 1
ATOM 1768 C C . ILE A 1 228 ? 28.497 31.446 -30.415 1.00 35.75 228 ILE A C 1
ATOM 1770 O O . ILE A 1 228 ? 28.413 31.682 -29.215 1.00 35.75 228 ILE A O 1
ATOM 1774 N N . SER A 1 229 ? 29.582 31.657 -31.158 1.00 31.58 229 SER A N 1
ATOM 1775 C CA . SER A 1 229 ? 30.785 32.489 -30.985 1.00 31.58 229 SER A CA 1
ATOM 1776 C C . SER A 1 229 ? 30.908 33.506 -29.832 1.00 31.58 229 SER A C 1
ATOM 1778 O O . SER A 1 229 ? 30.037 34.347 -29.645 1.00 31.58 229 SER A O 1
ATOM 1780 N N . GLU A 1 230 ? 32.109 33.467 -29.233 1.00 40.09 230 GLU A N 1
ATOM 1781 C CA . GLU A 1 230 ? 33.058 34.547 -28.868 1.00 40.09 230 GLU A CA 1
ATOM 1782 C C . GLU A 1 230 ? 32.634 35.832 -28.112 1.00 40.09 230 GLU A C 1
ATOM 1784 O O . GLU A 1 230 ? 31.614 36.457 -28.362 1.00 40.09 230 GLU A O 1
ATOM 1789 N N . GLU A 1 231 ? 33.582 36.243 -27.250 1.00 34.69 231 GLU A N 1
ATOM 1790 C CA . GLU A 1 231 ? 33.730 37.471 -26.442 1.00 34.69 231 GLU A CA 1
ATOM 1791 C C . GLU A 1 231 ? 33.050 37.530 -25.054 1.00 34.69 231 GLU A C 1
ATOM 1793 O O . GLU A 1 231 ? 31.869 37.818 -24.879 1.00 34.69 231 GLU A O 1
ATOM 1798 N N . LYS A 1 232 ? 33.872 37.309 -24.012 1.00 35.72 232 LYS A N 1
ATOM 1799 C CA . LYS A 1 232 ? 33.558 37.576 -22.599 1.00 35.72 232 LYS A CA 1
ATOM 1800 C C . LYS A 1 232 ? 33.906 39.025 -22.245 1.00 35.72 232 LYS A C 1
ATOM 1802 O O . LYS A 1 232 ? 35.087 39.342 -22.112 1.00 35.72 232 LYS A O 1
ATOM 1807 N N . GLU A 1 233 ? 32.902 39.853 -21.970 1.00 38.28 233 GLU A N 1
ATOM 1808 C CA . GLU A 1 233 ? 33.067 41.082 -21.178 1.00 38.28 233 GLU A CA 1
ATOM 1809 C C . GLU A 1 233 ? 32.764 40.835 -19.683 1.00 38.28 233 GLU A C 1
ATOM 1811 O O . GLU A 1 233 ? 31.984 39.935 -19.347 1.00 38.28 233 GLU A O 1
ATOM 1816 N N . PRO A 1 234 ? 33.392 41.583 -18.751 1.00 38.62 234 PRO A N 1
ATOM 1817 C CA . PRO A 1 234 ? 33.209 41.377 -17.318 1.00 38.62 234 PRO A CA 1
ATOM 1818 C C . PRO A 1 234 ? 31.789 41.742 -16.856 1.00 38.62 234 PRO A C 1
ATOM 1820 O O . PRO A 1 234 ? 31.222 42.765 -17.224 1.00 38.62 234 PRO A O 1
ATOM 1823 N N . PHE A 1 235 ? 31.233 40.878 -16.009 1.00 42.44 235 PHE A N 1
ATOM 1824 C CA . PHE A 1 235 ? 29.864 40.929 -15.496 1.00 42.44 235 PHE A CA 1
ATOM 1825 C C . PHE A 1 235 ? 29.597 42.177 -14.625 1.00 42.44 235 PHE A C 1
ATOM 1827 O O . PHE A 1 235 ? 30.166 42.301 -13.539 1.00 42.44 235 PHE A O 1
ATOM 1834 N N . ASP A 1 236 ? 28.697 43.063 -15.076 1.00 44.72 236 ASP A N 1
ATOM 1835 C CA . ASP A 1 236 ? 28.174 44.210 -14.313 1.00 44.72 236 ASP A CA 1
ATOM 1836 C C . ASP A 1 236 ? 26.761 43.907 -13.778 1.00 44.72 236 ASP A C 1
ATOM 1838 O O . ASP A 1 236 ? 25.820 43.597 -14.513 1.00 44.72 236 ASP A O 1
ATOM 1842 N N . ILE A 1 237 ? 26.611 43.979 -12.457 1.00 46.66 237 ILE A N 1
ATOM 1843 C CA . ILE A 1 237 ? 25.406 43.562 -11.734 1.00 46.66 237 ILE A CA 1
ATOM 1844 C C . ILE A 1 237 ? 24.240 44.553 -11.907 1.00 46.66 237 ILE A C 1
ATOM 1846 O O . ILE A 1 237 ? 23.074 44.176 -11.766 1.00 46.66 237 ILE A O 1
ATOM 1850 N N . ASN A 1 238 ? 24.535 45.812 -12.251 1.00 44.66 238 ASN A N 1
ATOM 1851 C CA . ASN A 1 238 ? 23.535 46.882 -12.341 1.00 44.66 238 ASN A CA 1
ATOM 1852 C C . ASN A 1 238 ? 22.758 46.853 -13.670 1.00 44.66 238 ASN A C 1
ATOM 1854 O O . ASN A 1 238 ? 21.568 47.181 -13.719 1.00 44.66 238 ASN A O 1
ATOM 1858 N N . THR A 1 239 ? 23.399 46.398 -14.747 1.00 47.44 239 THR A N 1
ATOM 1859 C CA . THR A 1 239 ? 22.761 46.164 -16.054 1.00 47.44 239 THR A CA 1
ATOM 1860 C C . THR A 1 239 ? 21.984 44.845 -16.093 1.00 47.44 239 THR A C 1
ATOM 1862 O O . THR A 1 239 ? 20.997 44.736 -16.823 1.00 47.44 239 THR A O 1
ATOM 1865 N N . TRP A 1 240 ? 22.352 43.856 -15.270 1.00 43.28 240 TRP A N 1
ATOM 1866 C CA . TRP A 1 240 ? 21.599 42.604 -15.117 1.00 43.28 240 TRP A CA 1
ATOM 1867 C C . TRP A 1 240 ? 20.253 42.803 -14.401 1.00 43.28 240 TRP A C 1
ATOM 1869 O O . TRP A 1 240 ? 19.229 42.289 -14.859 1.00 43.28 240 TRP A O 1
ATOM 1879 N N . ALA A 1 241 ? 20.222 43.581 -13.314 1.00 42.34 241 ALA A N 1
ATOM 1880 C CA . ALA A 1 241 ? 19.007 43.783 -12.520 1.00 42.34 241 ALA A CA 1
ATOM 1881 C C . ALA A 1 241 ? 17.906 44.534 -13.293 1.00 42.34 241 ALA A C 1
ATOM 1883 O O . ALA A 1 241 ? 16.738 44.153 -13.239 1.00 42.34 241 ALA A O 1
ATOM 1884 N N . SER A 1 242 ? 18.279 45.560 -14.061 1.00 43.12 242 SER A N 1
ATOM 1885 C CA . SER A 1 242 ? 17.334 46.360 -14.853 1.00 43.12 242 SER A CA 1
ATOM 1886 C C . SER A 1 242 ? 16.738 45.576 -16.029 1.00 43.12 242 SER A C 1
ATOM 1888 O O . SER A 1 242 ? 15.524 45.588 -16.219 1.00 43.12 242 SER A O 1
ATOM 1890 N N . ASN A 1 243 ? 17.553 44.799 -16.749 1.00 42.81 243 ASN A N 1
ATOM 1891 C CA . ASN A 1 243 ? 17.088 43.980 -17.877 1.00 42.81 243 ASN A CA 1
ATOM 1892 C C . ASN A 1 243 ? 16.293 42.730 -17.457 1.00 42.81 243 ASN A C 1
ATOM 1894 O O . ASN A 1 243 ? 15.557 42.162 -18.267 1.00 42.81 243 ASN A O 1
ATOM 1898 N N . SER A 1 244 ? 16.436 42.283 -16.206 1.00 44.38 244 SER A N 1
ATOM 1899 C CA . SER A 1 244 ? 15.705 41.125 -15.679 1.00 44.38 244 SER A CA 1
ATOM 1900 C C . SER A 1 244 ? 14.256 41.468 -15.331 1.00 44.38 244 SER A C 1
ATOM 1902 O O . SER A 1 244 ? 13.376 40.639 -15.533 1.00 44.38 244 SER A O 1
ATOM 1904 N N . VAL A 1 245 ? 13.977 42.696 -1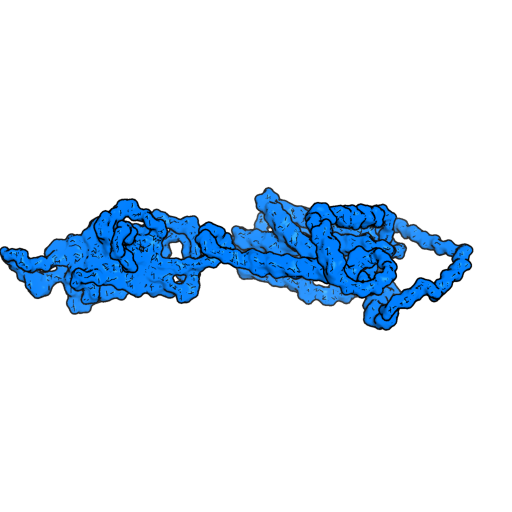4.879 1.00 43.50 245 VAL A N 1
ATOM 1905 C CA . VAL A 1 245 ? 12.621 43.111 -14.474 1.00 43.50 245 VAL A CA 1
ATOM 1906 C C . VAL A 1 245 ? 11.698 43.341 -15.680 1.00 43.50 245 VAL A C 1
ATOM 1908 O O . VAL A 1 245 ? 10.512 43.040 -15.592 1.00 43.50 245 VAL A O 1
ATOM 1911 N N . GLU A 1 246 ? 12.225 43.752 -16.838 1.00 39.44 246 GLU A N 1
ATOM 1912 C CA . GLU A 1 246 ? 11.434 43.847 -18.082 1.00 39.44 246 GLU A CA 1
ATOM 1913 C C . GLU A 1 246 ? 11.198 42.492 -18.780 1.00 39.44 246 GLU A C 1
ATOM 1915 O O . GLU A 1 246 ? 10.246 42.353 -19.550 1.00 39.44 246 GLU A O 1
ATOM 1920 N N . LYS A 1 247 ? 12.014 41.463 -18.502 1.00 40.56 247 LYS A N 1
ATOM 1921 C CA . LYS A 1 247 ? 11.894 40.125 -19.120 1.00 40.56 247 LYS A CA 1
ATOM 1922 C C . LYS A 1 247 ? 11.014 39.139 -18.341 1.00 40.56 247 LYS A C 1
ATOM 1924 O O . LYS A 1 247 ? 10.724 38.058 -18.854 1.00 40.56 247 LYS A O 1
ATOM 1929 N N . ILE A 1 248 ? 10.540 39.496 -17.144 1.00 38.62 248 ILE A N 1
ATOM 1930 C CA . ILE A 1 248 ? 9.591 38.686 -16.363 1.00 38.62 248 ILE A CA 1
ATOM 1931 C C . ILE A 1 248 ? 8.168 38.993 -16.850 1.00 38.62 248 ILE A C 1
ATOM 1933 O O . ILE A 1 248 ? 7.372 39.647 -16.184 1.00 38.62 248 ILE A O 1
ATOM 1937 N N . ASN A 1 249 ? 7.846 38.523 -18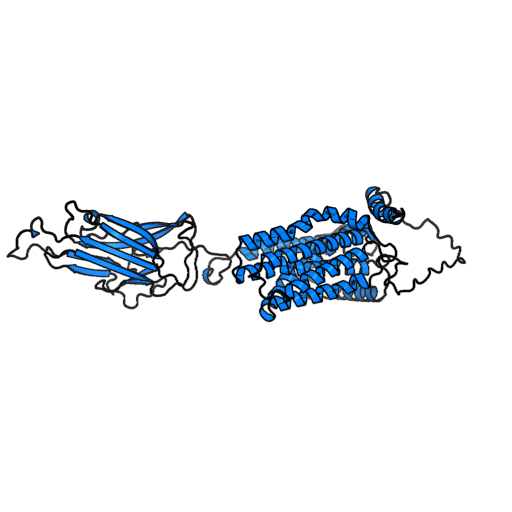.054 1.00 34.00 249 ASN A N 1
ATOM 1938 C CA . ASN A 1 249 ? 6.475 38.446 -18.543 1.00 34.00 249 ASN A CA 1
ATOM 1939 C C . ASN A 1 249 ? 6.156 36.956 -18.785 1.00 34.00 249 ASN A C 1
ATOM 1941 O O . ASN A 1 249 ? 6.740 36.350 -19.690 1.00 34.00 249 ASN A O 1
ATOM 1945 N N . PRO A 1 250 ? 5.278 36.319 -17.985 1.00 36.19 250 PRO A N 1
ATOM 1946 C CA . PRO A 1 250 ? 5.092 34.862 -17.973 1.00 36.19 250 PRO A CA 1
ATOM 1947 C C . PRO A 1 250 ? 4.465 34.289 -19.259 1.00 36.19 250 PRO A C 1
ATOM 1949 O O . PRO A 1 250 ? 4.347 33.075 -19.396 1.00 36.19 250 PRO A O 1
ATOM 1952 N N . LEU A 1 251 ? 4.114 35.134 -20.236 1.00 34.06 251 LEU A N 1
ATOM 1953 C CA . LEU A 1 251 ? 3.664 34.721 -21.570 1.00 34.06 251 LEU A CA 1
ATOM 1954 C C . LEU A 1 251 ? 4.804 34.331 -22.539 1.00 34.06 251 LEU A C 1
ATOM 1956 O O . LEU A 1 251 ? 4.528 33.774 -23.599 1.00 34.06 251 LEU A O 1
ATOM 1960 N N . ILE A 1 252 ? 6.073 34.604 -22.209 1.00 38.50 252 ILE A N 1
ATOM 1961 C CA . ILE A 1 252 ? 7.224 34.420 -23.122 1.00 38.50 252 ILE A CA 1
ATOM 1962 C C . ILE A 1 252 ? 7.907 33.043 -22.949 1.00 38.50 252 ILE A C 1
ATOM 1964 O O . ILE A 1 252 ? 8.808 32.702 -23.704 1.00 38.50 252 ILE A O 1
ATOM 1968 N N . TRP A 1 253 ? 7.465 32.185 -22.022 1.00 32.06 253 TRP A N 1
ATOM 1969 C CA . TRP A 1 253 ? 8.051 30.838 -21.851 1.00 32.06 253 TRP A CA 1
ATOM 1970 C C . TRP A 1 253 ? 7.497 29.778 -22.831 1.00 32.06 253 TRP A C 1
ATOM 1972 O O . TRP A 1 253 ? 7.988 28.655 -22.904 1.00 32.06 253 TRP A O 1
ATOM 1982 N N . VAL A 1 254 ? 6.482 30.139 -23.621 1.00 34.38 254 VAL A N 1
ATOM 1983 C CA . VAL A 1 254 ? 5.819 29.267 -24.608 1.00 34.38 254 VAL A CA 1
ATOM 1984 C C . VAL A 1 254 ? 6.421 29.297 -26.037 1.00 34.38 254 VAL A C 1
ATOM 1986 O O . VAL A 1 254 ? 6.286 28.288 -26.725 1.00 34.38 254 VAL A O 1
ATOM 1989 N N . PRO A 1 255 ? 7.121 30.336 -26.549 1.00 27.53 255 PRO A N 1
ATOM 1990 C CA . PRO A 1 255 ? 7.524 30.354 -27.963 1.00 27.53 255 PRO A CA 1
ATOM 1991 C C . PRO A 1 255 ? 8.740 29.479 -28.334 1.00 27.53 255 PRO A C 1
ATOM 1993 O O . PRO A 1 255 ? 8.776 28.962 -29.448 1.00 27.53 255 PRO A O 1
ATOM 1996 N N . SER A 1 256 ? 9.727 29.259 -27.451 1.00 31.56 256 SER A N 1
ATOM 1997 C CA . SER A 1 256 ? 10.990 28.587 -27.838 1.00 31.56 256 SER A CA 1
ATOM 1998 C C . SER A 1 256 ? 10.936 27.053 -27.809 1.00 31.56 256 SER A C 1
ATOM 2000 O O . SER A 1 256 ? 11.635 26.392 -28.577 1.00 31.56 256 SER A O 1
ATOM 2002 N N . SER A 1 257 ? 10.051 26.459 -27.004 1.00 35.75 257 SER A N 1
ATOM 2003 C CA . SER A 1 257 ? 9.763 25.016 -27.053 1.00 35.75 257 SER A CA 1
ATOM 2004 C C . SER A 1 257 ? 9.011 24.626 -28.336 1.00 35.75 257 SER A C 1
ATOM 2006 O O . SER A 1 257 ? 9.166 23.512 -28.845 1.00 35.75 257 SER A O 1
ATOM 2008 N N . ILE A 1 258 ? 8.260 25.563 -28.927 1.00 36.84 258 ILE A N 1
ATOM 2009 C CA . ILE A 1 258 ? 7.550 25.386 -30.204 1.00 36.84 258 ILE A CA 1
ATOM 2010 C C . ILE A 1 258 ? 8.518 25.468 -31.403 1.00 36.84 258 ILE A C 1
ATOM 2012 O O . ILE A 1 258 ? 8.355 24.748 -32.390 1.00 36.84 258 ILE A O 1
ATOM 2016 N N . GLU A 1 259 ? 9.581 26.274 -31.329 1.00 30.81 259 GLU A N 1
ATOM 2017 C CA . GLU A 1 259 ? 10.611 26.318 -32.381 1.00 30.81 259 GLU A CA 1
ATOM 2018 C C . GLU A 1 259 ? 11.571 25.119 -32.331 1.00 30.81 259 GLU A C 1
ATOM 2020 O O . GLU A 1 259 ? 11.880 24.545 -33.383 1.00 30.81 259 GLU A O 1
ATOM 2025 N N . LEU A 1 260 ? 11.943 24.653 -31.130 1.00 35.56 260 LEU A N 1
ATOM 2026 C CA . LEU A 1 260 ? 12.739 23.433 -30.937 1.00 35.56 260 LEU A CA 1
ATOM 2027 C C . LEU A 1 260 ? 11.996 22.180 -31.441 1.00 35.56 260 LEU A C 1
ATOM 2029 O O . LEU A 1 260 ? 12.589 21.314 -32.089 1.00 35.56 260 LEU A O 1
ATOM 2033 N N . THR A 1 261 ? 10.678 22.100 -31.213 1.00 44.75 261 THR A N 1
ATOM 2034 C CA . THR A 1 261 ? 9.827 21.009 -31.727 1.00 44.75 261 THR A CA 1
ATOM 2035 C C . THR A 1 261 ? 9.631 21.086 -33.243 1.00 44.75 261 THR A C 1
ATOM 2037 O O . THR A 1 261 ? 9.617 20.046 -33.906 1.00 44.75 261 THR A O 1
ATOM 2040 N N . ARG A 1 262 ? 9.559 22.289 -33.834 1.00 39.84 262 ARG A N 1
ATOM 2041 C CA . ARG A 1 262 ? 9.426 22.468 -35.291 1.00 39.84 262 ARG A CA 1
ATOM 2042 C C . ARG A 1 262 ? 10.698 22.087 -36.056 1.00 39.84 262 ARG A C 1
ATOM 2044 O O . ARG A 1 262 ? 10.596 21.426 -37.093 1.00 39.84 262 ARG A O 1
ATOM 2051 N N . ASN A 1 263 ? 11.876 22.450 -35.545 1.00 45.31 263 ASN A N 1
ATOM 2052 C CA . ASN A 1 263 ? 13.158 22.057 -36.143 1.00 45.31 263 ASN A CA 1
ATOM 2053 C C . ASN A 1 263 ? 13.455 20.566 -35.917 1.00 45.31 263 ASN A C 1
ATOM 2055 O O . ASN A 1 263 ? 13.812 19.874 -36.868 1.00 45.31 263 ASN A O 1
ATOM 2059 N N . SER A 1 264 ? 13.164 20.029 -34.726 1.00 46.50 264 SER A N 1
ATOM 2060 C CA . SER A 1 264 ? 13.284 18.587 -34.450 1.00 46.50 264 SER A CA 1
ATOM 2061 C C . SER A 1 264 ? 12.336 17.738 -35.307 1.00 46.50 264 SER A C 1
ATOM 2063 O O . SER A 1 264 ? 12.717 16.668 -35.769 1.00 46.50 264 SER A O 1
ATOM 2065 N N . SER A 1 265 ? 11.117 18.216 -35.588 1.00 48.84 265 SER A N 1
ATOM 2066 C CA . SER A 1 265 ? 10.164 17.544 -36.486 1.00 48.84 265 SER A CA 1
ATOM 2067 C C . SER A 1 265 ? 10.626 17.549 -37.952 1.00 48.84 265 SER A C 1
ATOM 2069 O O . SER A 1 265 ? 10.431 16.561 -38.666 1.00 48.84 265 SER A O 1
ATOM 2071 N N . LYS A 1 266 ? 11.273 18.634 -38.407 1.00 49.41 266 LYS A N 1
ATOM 2072 C CA . LYS A 1 266 ? 11.884 18.719 -39.745 1.00 49.41 266 LYS A CA 1
ATOM 2073 C C . LYS A 1 266 ? 13.077 17.771 -39.894 1.00 49.41 266 LYS A C 1
ATOM 2075 O O . LYS A 1 266 ? 13.141 17.066 -40.897 1.00 49.41 266 LYS A O 1
ATOM 2080 N N . GLU A 1 267 ? 13.964 17.713 -38.902 1.00 53.50 267 GLU A N 1
ATOM 2081 C CA . GLU A 1 267 ? 15.113 16.794 -38.887 1.00 53.50 267 GLU A CA 1
ATOM 2082 C C . GLU A 1 267 ? 14.683 15.325 -38.727 1.00 53.50 267 GLU A C 1
ATOM 2084 O O . GLU A 1 267 ? 15.211 14.448 -39.406 1.00 53.50 267 GLU A O 1
ATOM 2089 N N . TRP A 1 268 ? 13.633 15.043 -37.945 1.00 50.47 268 TRP A N 1
ATOM 2090 C CA . TRP A 1 268 ? 13.024 13.708 -37.851 1.00 50.47 268 TRP A CA 1
ATOM 2091 C C . TRP A 1 268 ? 12.451 13.219 -39.193 1.00 50.47 268 TRP A C 1
ATOM 2093 O O . TRP A 1 268 ? 12.582 12.045 -39.542 1.00 50.47 268 TRP A O 1
ATOM 2103 N N . ARG A 1 269 ? 11.831 14.116 -39.976 1.00 53.97 269 ARG A N 1
ATOM 2104 C CA . ARG A 1 269 ? 11.233 13.797 -41.287 1.00 53.97 269 ARG A CA 1
ATOM 2105 C C . ARG A 1 269 ? 12.252 13.619 -42.416 1.00 53.97 269 ARG A C 1
ATOM 2107 O O . ARG A 1 269 ? 11.871 13.060 -43.442 1.00 53.97 269 ARG A O 1
ATOM 2114 N N . LYS A 1 270 ? 13.508 14.057 -42.256 1.00 50.25 270 LYS A N 1
ATOM 2115 C CA . LYS A 1 270 ? 14.552 13.926 -43.292 1.00 50.25 270 LYS A CA 1
ATOM 2116 C C . LYS A 1 270 ? 15.005 12.479 -43.539 1.00 50.25 270 LYS A C 1
ATOM 2118 O O . LYS A 1 270 ? 15.535 12.202 -44.609 1.00 50.25 270 LYS A O 1
ATOM 2123 N N . GLY A 1 271 ? 14.732 11.542 -42.624 1.00 52.50 271 GLY A N 1
ATOM 2124 C CA . GLY A 1 271 ? 15.198 10.154 -42.755 1.00 52.50 271 GLY A CA 1
ATOM 2125 C C . GLY A 1 271 ? 16.721 10.017 -42.570 1.00 52.50 271 GLY A C 1
ATOM 2126 O O . GLY A 1 271 ? 17.430 11.012 -42.498 1.00 52.50 271 GLY A O 1
ATOM 2127 N N . GLY A 1 272 ? 17.216 8.782 -42.406 1.00 55.31 272 GLY A N 1
ATOM 2128 C CA . GLY A 1 272 ? 18.634 8.484 -42.115 1.00 55.31 272 GLY A CA 1
ATOM 2129 C C . GLY A 1 272 ? 18.845 7.341 -41.108 1.00 55.31 272 GLY A C 1
ATOM 2130 O O . GLY A 1 272 ? 17.882 6.782 -40.579 1.00 55.31 272 GLY A O 1
ATOM 2131 N N . ASP A 1 273 ? 20.092 6.968 -40.858 1.00 55.78 273 ASP A N 1
ATOM 2132 C CA . ASP A 1 273 ? 20.544 6.032 -39.820 1.00 55.78 273 ASP A CA 1
ATOM 2133 C C . ASP A 1 273 ? 20.663 6.713 -38.440 1.00 55.78 273 ASP A C 1
ATOM 2135 O O . ASP A 1 273 ? 20.816 7.931 -38.338 1.00 55.78 273 ASP A O 1
ATOM 2139 N N . LEU A 1 274 ? 20.567 5.925 -37.359 1.00 57.88 274 LEU A N 1
ATOM 2140 C CA . LEU A 1 274 ? 20.699 6.424 -35.978 1.00 57.88 274 LEU A CA 1
ATOM 2141 C C . LEU A 1 274 ? 22.100 6.973 -35.677 1.00 57.88 274 LEU A C 1
ATOM 2143 O O . LEU A 1 274 ? 22.256 7.821 -34.803 1.00 57.88 274 LEU A O 1
ATOM 2147 N N . THR A 1 275 ? 23.110 6.489 -36.396 1.00 54.31 275 THR A N 1
ATOM 2148 C CA . THR A 1 275 ? 24.499 6.929 -36.268 1.00 54.31 275 THR A CA 1
ATOM 2149 C C . THR A 1 275 ? 24.733 8.315 -36.874 1.00 54.31 275 THR A C 1
ATOM 2151 O O . THR A 1 275 ? 25.466 9.104 -36.280 1.00 54.31 275 THR A O 1
ATOM 2154 N N . SER A 1 276 ? 24.057 8.652 -37.978 1.00 54.59 276 SER A N 1
ATOM 2155 C CA . SER A 1 276 ? 24.211 9.927 -38.694 1.00 54.59 276 SER A CA 1
ATOM 2156 C C . SER A 1 276 ? 23.448 11.109 -38.073 1.00 54.59 276 SER A C 1
ATOM 2158 O O . SER A 1 276 ? 23.956 12.228 -38.088 1.00 54.59 276 SER A O 1
ATOM 2160 N N . ASN A 1 277 ? 22.251 10.905 -37.501 1.00 64.94 277 ASN A N 1
ATOM 2161 C CA . ASN A 1 277 ? 21.408 12.013 -37.019 1.00 64.94 277 ASN A CA 1
ATOM 2162 C C . ASN A 1 277 ? 21.255 12.042 -35.482 1.00 64.94 277 ASN A C 1
ATOM 2164 O O . ASN A 1 277 ? 20.497 11.256 -34.902 1.00 64.94 277 ASN A O 1
ATOM 2168 N N . LYS A 1 278 ? 21.917 13.019 -34.839 1.00 65.75 278 LYS A N 1
ATOM 2169 C CA . LYS A 1 278 ? 21.900 13.269 -33.382 1.00 65.75 278 LYS A CA 1
ATOM 2170 C C . LYS A 1 278 ? 20.486 13.416 -32.818 1.00 65.75 278 LYS A C 1
ATOM 2172 O O . LYS A 1 278 ? 20.132 12.746 -31.850 1.00 65.75 278 LYS A O 1
ATOM 2177 N N . THR A 1 279 ? 19.635 14.227 -33.443 1.00 65.81 279 THR A N 1
ATOM 2178 C CA . THR A 1 279 ? 18.258 14.458 -32.977 1.00 65.81 279 THR A CA 1
ATOM 2179 C C . THR A 1 279 ? 17.433 13.176 -33.011 1.00 65.81 279 THR A C 1
ATOM 2181 O O . THR A 1 279 ? 16.694 12.886 -32.072 1.00 65.81 279 THR A O 1
ATOM 2184 N N . ARG A 1 280 ? 17.586 12.360 -34.059 1.00 67.06 280 ARG A N 1
ATOM 2185 C CA . ARG A 1 280 ? 16.856 11.096 -34.180 1.00 67.06 280 ARG A CA 1
ATOM 2186 C C . ARG A 1 280 ? 17.308 10.068 -33.148 1.00 67.06 280 ARG A C 1
ATOM 2188 O O . ARG A 1 280 ? 16.447 9.397 -32.581 1.00 67.06 280 ARG A O 1
ATOM 2195 N N . ARG A 1 281 ? 18.613 9.977 -32.869 1.00 71.31 281 ARG A N 1
ATOM 2196 C CA . ARG A 1 281 ? 19.179 9.144 -31.793 1.00 71.31 281 ARG A CA 1
ATOM 2197 C C . ARG A 1 281 ? 18.576 9.507 -30.439 1.00 71.31 281 ARG A C 1
ATOM 2199 O O . ARG A 1 281 ? 17.971 8.653 -29.797 1.00 71.31 281 ARG A O 1
ATOM 2206 N N . ILE A 1 282 ? 18.663 10.780 -30.058 1.00 72.19 282 ILE A N 1
ATOM 2207 C CA . ILE A 1 282 ? 18.195 11.273 -28.754 1.00 72.19 282 ILE A CA 1
ATOM 2208 C C . ILE A 1 282 ? 16.687 11.070 -28.597 1.00 72.19 282 ILE A C 1
ATOM 2210 O O . ILE A 1 282 ? 16.240 10.483 -27.616 1.00 72.19 282 ILE A O 1
ATOM 2214 N N . VAL A 1 283 ? 15.890 11.495 -29.582 1.00 74.38 283 VAL A N 1
ATOM 2215 C CA . VAL A 1 283 ? 14.424 11.375 -29.524 1.00 74.38 283 VAL A CA 1
ATOM 2216 C C . VAL A 1 283 ? 13.988 9.911 -29.467 1.00 74.38 283 VAL A C 1
ATOM 2218 O O . VAL A 1 283 ? 13.096 9.572 -28.693 1.00 74.38 283 VAL A O 1
ATOM 2221 N N . THR A 1 284 ? 14.627 9.032 -30.242 1.00 74.06 284 THR A N 1
ATOM 2222 C CA . THR A 1 284 ? 14.309 7.598 -30.243 1.00 74.06 284 THR A CA 1
ATOM 2223 C C . THR A 1 284 ? 14.578 6.968 -28.879 1.00 74.06 284 THR A C 1
ATOM 2225 O O . THR A 1 284 ? 13.697 6.299 -28.339 1.00 74.06 284 THR A O 1
ATOM 2228 N N . LEU A 1 285 ? 15.761 7.213 -28.304 1.00 75.38 285 LEU A N 1
ATOM 2229 C CA . LEU A 1 285 ? 16.132 6.688 -26.990 1.00 75.38 285 LEU A CA 1
ATOM 2230 C C . LEU A 1 285 ? 15.193 7.222 -25.899 1.00 75.38 285 LEU A C 1
ATOM 2232 O O . LEU A 1 285 ? 14.660 6.441 -25.115 1.00 75.38 285 LEU A O 1
ATOM 2236 N N . CYS A 1 286 ? 14.885 8.521 -25.899 1.00 80.31 286 CYS A N 1
ATOM 2237 C CA . CYS A 1 286 ? 13.941 9.106 -24.945 1.00 80.31 286 CYS A CA 1
ATOM 2238 C C . CYS A 1 286 ? 12.526 8.523 -25.073 1.00 80.31 286 CYS A C 1
ATOM 2240 O O . CYS A 1 286 ? 11.911 8.204 -24.058 1.00 80.31 286 CYS A O 1
ATOM 2242 N N . ILE A 1 287 ? 12.006 8.342 -26.293 1.00 81.75 287 ILE A N 1
ATOM 2243 C CA . ILE A 1 287 ? 10.685 7.729 -26.509 1.00 81.75 287 ILE A CA 1
ATOM 2244 C C . ILE A 1 287 ? 10.680 6.283 -26.014 1.00 81.75 287 ILE A C 1
ATOM 2246 O O . ILE A 1 287 ? 9.728 5.893 -25.343 1.00 81.75 287 ILE A O 1
ATOM 2250 N N . MET A 1 288 ? 11.729 5.503 -26.296 1.00 78.12 288 MET A N 1
ATOM 2251 C CA . MET A 1 288 ? 11.845 4.122 -25.818 1.00 78.12 288 MET A CA 1
ATOM 2252 C C . MET A 1 288 ? 11.886 4.047 -24.286 1.00 78.12 288 MET A C 1
ATOM 2254 O O . MET A 1 288 ? 11.178 3.227 -23.704 1.00 78.12 288 MET A O 1
ATO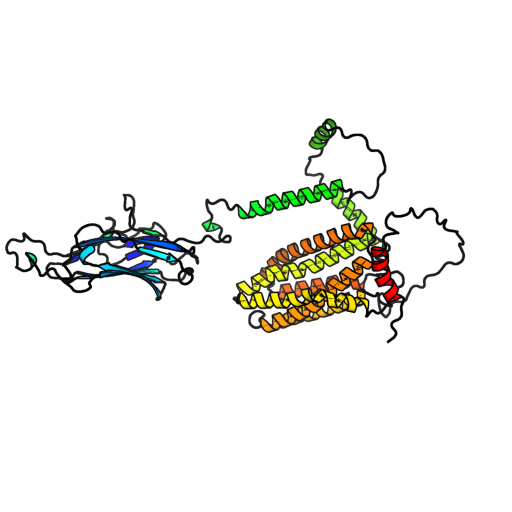M 2258 N N . TYR A 1 289 ? 12.630 4.931 -23.617 1.00 84.38 289 TYR A N 1
ATOM 2259 C CA . TYR A 1 289 ? 12.709 4.950 -22.151 1.00 84.38 289 TYR A CA 1
ATOM 2260 C C . TYR A 1 289 ? 11.414 5.453 -21.507 1.00 84.38 289 TYR A C 1
ATOM 2262 O O . TYR A 1 289 ? 10.959 4.883 -20.516 1.00 84.38 289 TYR A O 1
ATOM 2270 N N . PHE A 1 290 ? 10.767 6.466 -22.091 1.00 86.00 290 PHE A N 1
ATOM 2271 C CA . PHE A 1 290 ? 9.437 6.912 -21.667 1.00 86.00 290 PHE A CA 1
ATOM 2272 C C . PHE A 1 290 ? 8.414 5.775 -21.764 1.00 86.00 290 PHE A C 1
ATOM 2274 O O . PHE A 1 290 ? 7.680 5.496 -20.817 1.00 86.00 290 PHE A O 1
ATOM 2281 N N . ALA A 1 291 ? 8.422 5.072 -22.894 1.00 83.81 291 ALA A N 1
ATOM 2282 C CA . ALA A 1 291 ? 7.604 3.901 -23.149 1.00 83.81 291 ALA A CA 1
ATOM 2283 C C . ALA A 1 291 ? 7.814 2.779 -22.121 1.00 83.81 291 ALA A C 1
ATOM 2285 O O . ALA A 1 291 ? 6.836 2.195 -21.664 1.00 83.81 291 ALA A O 1
ATOM 2286 N N . GLN A 1 292 ? 9.059 2.500 -21.727 1.00 83.50 292 GLN A N 1
ATOM 2287 C CA . GLN A 1 292 ? 9.380 1.522 -20.678 1.00 83.50 292 GLN A CA 1
ATOM 2288 C C . GLN A 1 292 ? 8.925 1.978 -19.283 1.00 83.50 292 GLN A C 1
ATOM 2290 O O . GLN A 1 292 ? 8.560 1.154 -18.444 1.00 83.50 292 GLN A O 1
ATOM 2295 N N . GLY A 1 293 ? 8.921 3.289 -19.026 1.00 84.94 293 GLY A N 1
ATOM 2296 C CA . GLY A 1 293 ? 8.444 3.853 -17.766 1.00 84.94 293 GLY A CA 1
ATOM 2297 C C . GLY A 1 293 ? 6.948 3.632 -17.528 1.00 84.94 293 GLY A C 1
ATOM 2298 O O . GLY A 1 293 ? 6.542 3.423 -16.387 1.00 84.94 293 GLY A O 1
ATOM 2299 N N . LEU A 1 294 ? 6.130 3.626 -18.587 1.00 86.50 294 LEU A N 1
ATOM 2300 C CA . LEU A 1 294 ? 4.670 3.484 -18.494 1.00 86.50 294 LEU A CA 1
ATOM 2301 C C . LEU A 1 294 ? 4.233 2.153 -17.831 1.00 86.50 294 LEU A C 1
ATOM 2303 O O . LEU A 1 294 ? 3.496 2.212 -16.840 1.00 86.50 294 LEU A O 1
ATOM 2307 N N . PRO A 1 295 ? 4.689 0.964 -18.289 1.00 84.25 295 PRO A N 1
ATOM 2308 C CA . PRO A 1 295 ? 4.428 -0.303 -17.605 1.00 84.25 295 PRO A CA 1
ATOM 2309 C C . PRO A 1 295 ? 4.925 -0.335 -16.164 1.00 84.25 295 PRO A C 1
ATOM 2311 O O . PRO A 1 295 ? 4.217 -0.833 -15.290 1.00 84.25 295 PRO A O 1
ATOM 2314 N N . TRP A 1 296 ? 6.110 0.227 -15.905 1.00 85.19 296 TRP A N 1
ATOM 2315 C CA . TRP A 1 296 ? 6.687 0.255 -14.563 1.00 85.19 296 TRP A CA 1
ATOM 2316 C C . TRP A 1 296 ? 5.819 1.053 -13.588 1.00 85.19 296 TRP A C 1
ATOM 2318 O O . TRP A 1 296 ? 5.490 0.556 -12.515 1.00 85.19 296 TRP A O 1
ATOM 2328 N N . GLY A 1 297 ? 5.398 2.263 -13.972 1.00 85.44 297 GLY A N 1
ATOM 2329 C CA . GLY A 1 297 ? 4.545 3.111 -13.137 1.00 85.44 297 GLY A CA 1
ATOM 2330 C C . GLY A 1 297 ? 3.198 2.472 -12.812 1.00 85.44 297 GLY A C 1
ATOM 2331 O O . GLY A 1 297 ? 2.754 2.519 -11.664 1.00 85.44 297 GLY A O 1
ATOM 2332 N N . PHE A 1 298 ? 2.586 1.804 -13.792 1.00 87.44 298 PHE A N 1
ATOM 2333 C CA . PHE A 1 298 ? 1.379 1.016 -13.560 1.00 87.44 298 PHE A CA 1
ATOM 2334 C C . PHE A 1 298 ? 1.621 -0.135 -12.582 1.00 87.44 298 PHE A C 1
ATOM 2336 O O . PHE A 1 298 ? 0.871 -0.271 -11.620 1.00 87.44 298 PHE A O 1
ATOM 2343 N N . ALA A 1 299 ? 2.669 -0.937 -12.794 1.00 86.12 299 ALA A N 1
ATOM 2344 C CA . ALA A 1 299 ? 2.958 -2.089 -11.947 1.00 86.12 299 ALA A CA 1
ATOM 2345 C C . ALA A 1 299 ? 3.228 -1.672 -10.492 1.00 86.12 299 ALA A C 1
ATOM 2347 O O . ALA A 1 299 ? 2.681 -2.269 -9.571 1.00 86.12 299 ALA A O 1
ATOM 2348 N N . SER A 1 300 ? 4.027 -0.621 -10.279 1.00 82.50 300 SER A N 1
ATOM 2349 C CA . SER A 1 300 ? 4.422 -0.195 -8.931 1.00 82.50 300 SER A CA 1
ATOM 2350 C C . SER A 1 300 ? 3.315 0.497 -8.137 1.00 82.50 300 SER A C 1
ATOM 2352 O O . SER A 1 300 ? 3.336 0.443 -6.914 1.00 82.50 300 SER A O 1
ATOM 2354 N N . VAL A 1 301 ? 2.381 1.181 -8.809 1.00 85.81 301 VAL A N 1
ATOM 2355 C CA . VAL A 1 301 ? 1.361 2.005 -8.136 1.00 85.81 301 VAL A CA 1
ATOM 2356 C C . VAL A 1 301 ? -0.023 1.387 -8.288 1.00 85.81 301 VAL A C 1
ATOM 2358 O O . VAL A 1 301 ? -0.664 1.029 -7.306 1.00 85.81 301 VAL A O 1
ATOM 2361 N N . VAL A 1 302 ? -0.484 1.245 -9.528 1.00 87.50 302 VAL A N 1
ATOM 2362 C CA . VAL A 1 302 ? -1.876 0.899 -9.844 1.00 87.50 302 VAL A CA 1
ATOM 2363 C C . VAL A 1 302 ? -2.147 -0.577 -9.595 1.00 87.50 302 VAL A C 1
ATOM 2365 O O . VAL A 1 302 ? -3.153 -0.919 -8.985 1.00 87.50 302 VAL A O 1
ATOM 2368 N N . PHE A 1 303 ? -1.252 -1.454 -10.049 1.00 88.38 303 PHE A N 1
ATOM 2369 C CA . PHE A 1 303 ? -1.415 -2.892 -9.868 1.00 88.38 303 PHE A CA 1
ATOM 2370 C C . PHE A 1 303 ? -1.303 -3.283 -8.391 1.00 88.38 303 PHE A C 1
ATOM 2372 O O . PHE A 1 303 ? -2.131 -4.045 -7.906 1.00 88.38 303 PHE A O 1
ATOM 2379 N N . ALA A 1 304 ? -0.353 -2.695 -7.652 1.00 87.69 304 ALA A N 1
ATOM 2380 C CA . ALA A 1 304 ? -0.257 -2.871 -6.202 1.00 87.69 304 ALA A CA 1
ATOM 2381 C C . ALA A 1 304 ? -1.556 -2.461 -5.490 1.00 87.69 304 ALA A C 1
ATOM 2383 O O . ALA A 1 304 ? -2.101 -3.243 -4.715 1.00 87.69 304 ALA A O 1
ATOM 2384 N N . ALA A 1 305 ? -2.081 -1.269 -5.796 1.00 87.50 305 ALA A N 1
ATOM 2385 C CA . ALA A 1 305 ? -3.334 -0.785 -5.220 1.00 87.50 305 ALA A CA 1
ATOM 2386 C C . ALA A 1 305 ? -4.524 -1.692 -5.572 1.00 87.50 305 ALA A C 1
ATOM 2388 O O . ALA A 1 305 ? -5.324 -2.011 -4.700 1.00 87.50 305 ALA A O 1
ATOM 2389 N N . TYR A 1 306 ? -4.604 -2.168 -6.819 1.00 89.12 306 TYR A N 1
ATOM 2390 C CA . TYR A 1 306 ? -5.637 -3.105 -7.264 1.00 89.12 306 TYR A CA 1
ATOM 2391 C C . TYR A 1 306 ? -5.620 -4.422 -6.472 1.00 89.12 306 TYR A C 1
ATOM 2393 O O . TYR A 1 306 ? -6.681 -4.933 -6.118 1.00 89.12 306 TYR A O 1
ATOM 2401 N N . LEU A 1 307 ? -4.439 -4.973 -6.173 1.00 88.56 307 LEU A N 1
ATOM 2402 C CA . LEU A 1 307 ? -4.329 -6.201 -5.381 1.00 88.56 307 LEU A CA 1
ATOM 2403 C C . LEU A 1 307 ? -4.820 -6.000 -3.940 1.00 88.56 307 LEU A C 1
ATOM 2405 O O . LEU A 1 307 ? -5.528 -6.862 -3.418 1.00 88.56 307 LEU A O 1
ATOM 2409 N N . VAL A 1 308 ? -4.473 -4.864 -3.323 1.00 88.25 308 VAL A N 1
ATOM 2410 C CA . VAL A 1 308 ? -4.906 -4.507 -1.960 1.00 88.25 308 VAL A CA 1
ATOM 2411 C C . VAL A 1 308 ? -6.420 -4.310 -1.895 1.00 88.25 308 VAL A C 1
ATOM 2413 O O . VAL A 1 308 ? -7.070 -4.890 -1.032 1.00 88.25 308 VAL A O 1
ATOM 2416 N N . ASP A 1 309 ? -6.981 -3.531 -2.822 1.00 86.81 309 ASP A N 1
ATOM 2417 C CA . ASP A 1 309 ? -8.412 -3.192 -2.855 1.00 86.81 309 ASP A CA 1
ATOM 2418 C C . ASP A 1 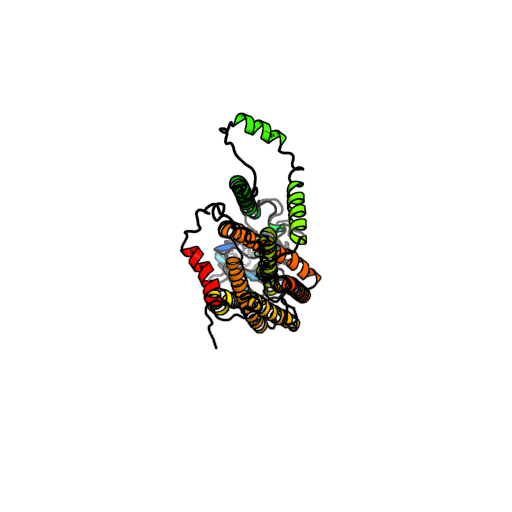309 ? -9.305 -4.434 -3.001 1.00 86.81 309 ASP A C 1
ATOM 2420 O O . ASP A 1 309 ? -10.394 -4.513 -2.443 1.00 86.81 309 ASP A O 1
ATOM 2424 N N . ASN A 1 310 ? -8.803 -5.464 -3.684 1.00 84.50 310 ASN A N 1
ATOM 2425 C CA . ASN A 1 310 ? -9.508 -6.732 -3.841 1.00 84.50 310 ASN A CA 1
ATOM 2426 C C . ASN A 1 310 ? -9.138 -7.796 -2.789 1.00 84.50 310 ASN A C 1
ATOM 2428 O O . ASN A 1 310 ? -9.397 -8.982 -3.000 1.00 84.50 310 ASN A O 1
ATOM 2432 N N . GLY A 1 311 ? -8.533 -7.400 -1.666 1.00 83.75 311 GLY A N 1
ATOM 2433 C CA . GLY A 1 311 ? -8.343 -8.269 -0.503 1.00 83.75 311 GLY A CA 1
ATOM 2434 C C . GLY A 1 311 ? -7.150 -9.230 -0.567 1.00 83.75 311 GLY A C 1
ATOM 2435 O O . GLY A 1 311 ? -7.109 -10.181 0.211 1.00 83.75 311 GLY A O 1
ATOM 2436 N N . THR A 1 312 ? -6.171 -9.006 -1.453 1.00 87.50 312 THR A N 1
ATOM 2437 C CA . THR A 1 312 ? -4.924 -9.797 -1.454 1.00 87.50 312 THR A CA 1
ATOM 2438 C C . THR A 1 312 ? -4.104 -9.471 -0.206 1.00 87.50 312 THR A C 1
ATOM 2440 O O . THR A 1 312 ? -3.927 -8.298 0.137 1.00 87.50 312 THR A O 1
ATOM 2443 N N . SER A 1 313 ? -3.562 -10.485 0.474 1.00 86.62 313 SER A N 1
ATOM 2444 C CA . SER A 1 313 ? -2.795 -10.254 1.701 1.00 86.62 313 SER A CA 1
ATOM 2445 C C . SER A 1 313 ? -1.488 -9.495 1.428 1.00 86.62 313 SER A C 1
ATOM 2447 O O . SER A 1 313 ? -0.823 -9.688 0.407 1.00 86.62 313 SER A O 1
ATOM 2449 N N . ALA A 1 314 ? -1.057 -8.655 2.375 1.00 85.19 314 ALA A N 1
ATOM 2450 C CA . ALA A 1 314 ? 0.188 -7.893 2.236 1.00 85.19 314 ALA A CA 1
ATOM 2451 C C . ALA A 1 314 ? 1.424 -8.798 2.035 1.00 85.19 314 ALA A C 1
ATOM 2453 O O . ALA A 1 314 ? 2.347 -8.433 1.306 1.00 85.19 314 ALA A O 1
ATOM 2454 N N . GLY A 1 315 ? 1.430 -9.995 2.638 1.00 83.00 315 GLY A N 1
ATOM 2455 C CA . GLY A 1 315 ? 2.505 -10.979 2.479 1.00 83.00 315 GLY A CA 1
ATOM 2456 C C . GLY A 1 315 ? 2.587 -11.563 1.064 1.00 83.00 315 GLY A C 1
ATOM 2457 O O . GLY A 1 315 ? 3.682 -11.704 0.515 1.00 83.00 315 GLY A O 1
ATOM 2458 N N . GLU A 1 316 ? 1.444 -11.849 0.437 1.00 84.38 316 GLU A N 1
ATOM 2459 C CA . GLU A 1 316 ? 1.387 -12.318 -0.953 1.00 84.38 316 GLU A CA 1
ATOM 2460 C C . GLU A 1 316 ? 1.820 -11.226 -1.931 1.00 84.38 316 GLU A C 1
ATOM 2462 O O . GLU A 1 316 ? 2.616 -11.489 -2.833 1.00 84.38 316 GLU A O 1
ATOM 2467 N N . ILE A 1 317 ? 1.379 -9.983 -1.710 1.00 88.31 317 ILE A N 1
ATOM 2468 C CA . ILE A 1 317 ? 1.800 -8.826 -2.510 1.00 88.31 317 ILE A CA 1
ATOM 2469 C C . ILE A 1 317 ? 3.318 -8.628 -2.401 1.00 88.31 317 ILE A C 1
ATOM 2471 O O . ILE A 1 317 ? 4.000 -8.484 -3.419 1.00 88.31 317 ILE A O 1
ATOM 2475 N N . ALA A 1 318 ? 3.874 -8.675 -1.186 1.00 84.88 318 ALA A N 1
ATOM 2476 C CA . ALA A 1 318 ? 5.315 -8.568 -0.969 1.00 84.88 318 ALA A CA 1
ATOM 2477 C C . ALA A 1 318 ? 6.084 -9.687 -1.689 1.00 84.88 318 ALA A C 1
ATOM 2479 O O . ALA A 1 318 ? 7.097 -9.424 -2.339 1.00 84.88 318 ALA A O 1
ATOM 2480 N N . THR A 1 319 ? 5.574 -10.921 -1.634 1.00 82.94 319 THR A N 1
ATOM 2481 C CA . THR A 1 319 ? 6.165 -12.077 -2.325 1.00 82.94 319 THR A CA 1
ATOM 2482 C C . THR A 1 319 ? 6.133 -11.902 -3.843 1.00 82.94 319 THR A C 1
ATOM 2484 O O . THR A 1 319 ? 7.137 -12.166 -4.512 1.00 82.94 319 THR A O 1
ATOM 2487 N N . LEU A 1 320 ? 5.021 -11.405 -4.393 1.00 89.38 320 LEU A N 1
ATOM 2488 C CA . LEU A 1 320 ? 4.878 -11.109 -5.816 1.00 89.38 320 LEU A CA 1
ATOM 2489 C C . LEU A 1 320 ? 5.923 -10.085 -6.264 1.00 89.38 320 LEU A C 1
ATOM 2491 O O . LEU A 1 320 ? 6.689 -10.364 -7.187 1.00 89.38 320 LEU A O 1
ATOM 2495 N N . PHE A 1 321 ? 6.011 -8.930 -5.596 1.00 88.75 321 PHE A N 1
ATOM 2496 C CA . PHE A 1 321 ? 6.961 -7.877 -5.972 1.00 88.75 321 PHE A CA 1
ATOM 2497 C C . PHE A 1 321 ? 8.421 -8.292 -5.771 1.00 88.75 321 PHE A C 1
ATOM 2499 O O . PHE A 1 321 ? 9.255 -7.998 -6.629 1.00 88.75 321 PHE A O 1
ATOM 2506 N N . ALA A 1 322 ? 8.737 -9.021 -4.697 1.00 86.75 322 ALA A N 1
ATOM 2507 C CA . ALA A 1 322 ? 10.076 -9.563 -4.477 1.00 86.75 322 ALA A CA 1
ATOM 2508 C C . ALA A 1 322 ? 10.478 -10.530 -5.600 1.00 86.75 322 ALA A C 1
ATOM 2510 O O . ALA A 1 322 ? 11.575 -10.425 -6.146 1.00 86.75 322 ALA A O 1
ATOM 2511 N N . THR A 1 323 ? 9.569 -11.424 -6.002 1.00 86.31 323 THR A N 1
ATOM 2512 C CA . THR A 1 323 ? 9.808 -12.382 -7.091 1.00 86.31 323 THR A CA 1
ATOM 2513 C C . THR A 1 323 ? 9.983 -11.668 -8.430 1.00 86.31 323 THR A C 1
ATOM 2515 O O . THR A 1 323 ? 10.908 -11.966 -9.183 1.00 86.31 323 THR A O 1
ATOM 2518 N N . VAL A 1 324 ? 9.134 -10.680 -8.713 1.00 88.62 324 VAL A N 1
ATOM 2519 C CA . VAL A 1 324 ? 9.188 -9.846 -9.922 1.00 88.62 324 VAL A CA 1
ATOM 2520 C C . VAL A 1 324 ? 10.483 -9.030 -10.015 1.00 88.62 324 VAL A C 1
ATOM 2522 O O . VAL A 1 324 ? 10.969 -8.783 -11.119 1.00 88.62 324 VAL A O 1
ATOM 2525 N N . ALA A 1 325 ? 11.081 -8.657 -8.882 1.00 85.56 325 ALA A N 1
ATOM 2526 C CA . ALA A 1 325 ? 12.350 -7.939 -8.840 1.00 85.56 325 ALA A CA 1
ATOM 2527 C C . ALA A 1 325 ? 13.575 -8.829 -9.136 1.00 85.56 325 ALA A C 1
ATOM 2529 O O . ALA A 1 325 ? 14.591 -8.314 -9.603 1.00 85.56 325 ALA A O 1
ATOM 2530 N N . LEU A 1 326 ? 13.497 -10.152 -8.924 1.00 84.62 326 LEU A N 1
ATOM 2531 C CA . LEU A 1 326 ? 14.649 -11.061 -9.054 1.00 84.62 326 LEU A CA 1
ATOM 2532 C C . LEU A 1 326 ? 15.373 -10.986 -10.412 1.00 84.62 326 LEU A C 1
ATOM 2534 O O . LEU A 1 326 ? 16.604 -10.900 -10.407 1.00 84.62 326 LEU A O 1
ATOM 2538 N N . PRO A 1 327 ? 14.693 -10.984 -11.578 1.00 87.81 327 PRO A N 1
ATOM 2539 C CA . PRO A 1 327 ? 15.383 -10.901 -12.867 1.00 87.81 327 PRO A CA 1
ATOM 2540 C C . PRO A 1 327 ? 16.255 -9.648 -13.015 1.00 87.81 327 PRO A C 1
ATOM 2542 O O . PRO A 1 327 ? 17.321 -9.706 -13.626 1.00 87.81 327 PRO A O 1
ATOM 2545 N N . TRP A 1 328 ? 15.856 -8.533 -12.396 1.00 82.94 328 TRP A N 1
ATOM 2546 C CA . TRP A 1 328 ? 16.618 -7.283 -12.415 1.00 82.94 328 TRP A CA 1
ATOM 2547 C C . TRP A 1 328 ? 17.928 -7.386 -11.626 1.00 82.94 328 TRP A C 1
ATOM 2549 O O . TRP A 1 328 ? 18.921 -6.769 -12.009 1.00 82.94 328 TRP A O 1
ATOM 2559 N N . THR A 1 329 ? 17.973 -8.206 -10.570 1.00 81.50 329 THR A N 1
ATOM 2560 C CA . THR A 1 329 ? 19.204 -8.502 -9.817 1.00 81.50 329 THR A CA 1
ATOM 2561 C C . THR A 1 329 ? 20.207 -9.293 -10.658 1.00 81.50 329 THR A C 1
ATOM 2563 O O . THR A 1 329 ? 21.410 -9.047 -10.589 1.00 81.50 329 THR A O 1
ATOM 2566 N N . PHE A 1 330 ? 19.723 -10.213 -11.495 1.00 79.00 330 PHE A N 1
ATOM 2567 C CA . PHE A 1 330 ? 20.560 -11.057 -12.353 1.00 79.00 330 PHE A CA 1
ATOM 2568 C C . PHE A 1 330 ? 20.844 -10.450 -13.733 1.00 79.00 330 PHE A C 1
ATOM 2570 O O . PHE A 1 330 ? 21.363 -11.138 -14.611 1.00 79.00 330 PHE A O 1
ATOM 2577 N N . LYS A 1 331 ? 20.575 -9.151 -13.931 1.00 84.38 331 LYS A N 1
ATOM 2578 C CA . LYS A 1 331 ? 20.768 -8.484 -15.228 1.00 84.38 331 LYS A CA 1
ATOM 2579 C C . LYS A 1 331 ? 22.200 -8.560 -15.770 1.00 84.38 331 LYS A C 1
ATOM 2581 O O . LYS A 1 331 ? 22.401 -8.483 -16.976 1.00 84.38 331 LYS A O 1
ATOM 2586 N N . TRP A 1 332 ? 23.192 -8.749 -14.894 1.00 80.56 332 TRP A N 1
ATOM 2587 C CA . TRP A 1 332 ? 24.600 -8.919 -15.269 1.00 80.56 332 TRP A CA 1
ATOM 2588 C C . TRP A 1 332 ? 24.841 -10.150 -16.160 1.00 80.56 332 TRP A C 1
ATOM 2590 O O . TRP A 1 332 ? 25.808 -10.159 -16.914 1.00 80.56 332 TRP A O 1
ATOM 2600 N N . ILE A 1 333 ? 23.955 -11.155 -16.125 1.00 81.75 333 ILE A N 1
ATOM 2601 C CA . ILE A 1 333 ? 24.012 -12.335 -17.004 1.00 81.75 333 ILE A CA 1
ATOM 2602 C C . ILE A 1 333 ? 23.726 -11.947 -18.459 1.00 81.75 333 ILE A C 1
ATOM 2604 O O . ILE A 1 333 ? 24.312 -12.516 -19.380 1.00 81.75 333 ILE A O 1
ATOM 2608 N N . TRP A 1 334 ? 22.842 -10.971 -18.685 1.00 81.94 334 TRP A N 1
ATOM 2609 C CA . TRP A 1 334 ? 22.422 -10.601 -20.035 1.00 81.94 334 TRP A CA 1
ATOM 2610 C C . TRP A 1 334 ? 23.512 -9.895 -20.831 1.00 81.94 334 TRP A C 1
ATOM 2612 O O . TRP A 1 334 ? 23.526 -10.054 -22.045 1.00 81.94 334 TRP A O 1
ATOM 2622 N N . GLY A 1 335 ? 24.443 -9.186 -20.182 1.00 77.81 335 GLY A N 1
ATOM 2623 C CA . GLY A 1 335 ? 25.562 -8.524 -20.865 1.00 77.81 335 GLY A CA 1
ATOM 2624 C C . GLY A 1 335 ? 26.361 -9.503 -21.738 1.00 77.81 335 GLY A C 1
ATOM 2625 O O . GLY A 1 335 ? 26.298 -9.403 -22.963 1.00 77.81 335 GLY A O 1
ATOM 2626 N N . PRO A 1 336 ? 26.995 -10.537 -21.146 1.00 78.06 336 PRO A N 1
ATOM 2627 C CA . PRO A 1 336 ? 27.707 -11.565 -21.903 1.00 78.06 336 PRO A CA 1
ATOM 2628 C C . PRO A 1 336 ? 26.849 -12.288 -22.947 1.00 78.06 336 PRO A C 1
ATOM 2630 O O . PRO A 1 336 ? 27.349 -12.627 -24.013 1.00 78.06 336 PRO A O 1
ATOM 2633 N N . VAL A 1 337 ? 25.564 -12.536 -22.668 1.00 78.00 337 VAL A N 1
ATOM 2634 C CA . VAL A 1 337 ? 24.662 -13.237 -23.603 1.00 78.00 337 VAL A CA 1
ATOM 2635 C C . VAL A 1 337 ? 24.384 -12.391 -24.845 1.00 78.00 337 VAL A C 1
ATOM 2637 O O . VAL A 1 337 ? 24.498 -12.887 -25.967 1.00 78.00 337 VAL A O 1
ATOM 2640 N N . VAL A 1 338 ? 24.038 -11.118 -24.647 1.00 79.62 338 VAL A N 1
ATOM 2641 C CA . VAL A 1 338 ? 23.720 -10.183 -25.730 1.00 79.62 338 VAL A CA 1
ATOM 2642 C C . VAL A 1 338 ? 24.978 -9.801 -26.515 1.00 79.62 338 VAL A C 1
ATOM 2644 O O . VAL A 1 338 ? 24.876 -9.534 -27.713 1.00 79.62 338 VAL A O 1
ATOM 2647 N N . ASP A 1 339 ? 26.154 -9.814 -25.877 1.00 75.00 339 ASP A N 1
ATOM 2648 C CA . ASP A 1 339 ? 27.458 -9.604 -26.520 1.00 75.00 339 ASP A CA 1
ATOM 2649 C C . ASP A 1 339 ? 27.955 -10.827 -27.303 1.00 75.00 339 ASP A C 1
ATOM 2651 O O . ASP A 1 339 ? 28.483 -10.668 -28.398 1.00 75.00 339 ASP A O 1
ATOM 2655 N N . ALA A 1 340 ? 27.789 -12.048 -26.788 1.00 73.56 340 ALA A N 1
ATOM 2656 C CA . ALA A 1 340 ? 28.364 -13.245 -27.407 1.00 73.56 340 ALA A CA 1
ATOM 2657 C C . ALA A 1 340 ? 27.524 -13.824 -28.556 1.00 73.56 340 ALA A C 1
ATOM 2659 O O . ALA A 1 340 ? 28.068 -14.472 -29.449 1.00 73.56 340 ALA A O 1
ATOM 2660 N N . VAL A 1 341 ? 26.200 -13.642 -28.531 1.00 73.81 341 VAL A N 1
ATOM 2661 C CA . VAL A 1 341 ? 25.282 -14.290 -29.477 1.00 73.81 341 VAL A CA 1
ATOM 2662 C C . VAL A 1 341 ? 24.539 -13.228 -30.274 1.00 73.81 341 VAL A C 1
ATOM 2664 O O . VAL A 1 341 ? 23.592 -12.624 -29.781 1.00 73.81 341 VAL A O 1
ATOM 2667 N N . PHE A 1 342 ? 24.933 -13.008 -31.527 1.00 72.00 342 PHE A N 1
ATOM 2668 C CA . PHE A 1 342 ? 24.261 -12.046 -32.396 1.00 72.00 342 PHE A CA 1
ATOM 2669 C C . PHE A 1 342 ? 24.355 -12.411 -33.882 1.00 72.00 342 PHE A C 1
ATOM 2671 O O . PHE A 1 342 ? 25.344 -12.952 -34.364 1.00 72.00 342 PHE A O 1
ATOM 2678 N N . ILE A 1 343 ? 23.311 -12.076 -34.640 1.00 69.12 343 ILE A N 1
ATOM 2679 C CA . ILE A 1 343 ? 23.295 -12.148 -36.101 1.00 69.12 343 ILE A CA 1
ATOM 2680 C C . ILE A 1 343 ? 23.656 -10.776 -36.695 1.00 69.12 343 ILE A C 1
ATOM 2682 O O . ILE A 1 343 ? 22.810 -9.884 -36.777 1.00 69.12 343 ILE A O 1
ATOM 2686 N N . GLU A 1 344 ? 24.886 -10.626 -37.192 1.00 64.00 344 GLU A N 1
ATOM 2687 C CA . GLU A 1 344 ? 25.396 -9.383 -37.814 1.00 64.00 344 GLU A CA 1
ATOM 2688 C C . GLU A 1 344 ? 24.482 -8.820 -38.911 1.00 64.00 344 GLU A C 1
ATOM 2690 O O . GLU A 1 344 ? 24.283 -7.612 -39.027 1.00 64.00 344 GLU A O 1
ATOM 2695 N N . LYS A 1 345 ? 23.864 -9.707 -39.701 1.00 60.78 345 LYS A N 1
ATOM 2696 C CA . LYS A 1 345 ? 23.024 -9.351 -40.856 1.00 60.78 345 LYS A CA 1
ATOM 2697 C C . LYS A 1 345 ? 21.822 -8.460 -40.504 1.00 60.78 345 LYS A C 1
ATOM 2699 O O . LYS A 1 345 ? 21.345 -7.738 -41.383 1.00 60.78 345 LYS A O 1
ATOM 2704 N N . TYR A 1 346 ? 21.318 -8.530 -39.270 1.00 61.44 346 TYR A N 1
ATOM 2705 C CA . TYR A 1 346 ? 20.105 -7.825 -38.826 1.00 61.44 346 TYR A CA 1
ATOM 2706 C C . TYR A 1 346 ? 20.362 -6.744 -37.765 1.00 61.44 346 TYR A C 1
ATOM 2708 O O . TYR A 1 346 ? 19.403 -6.105 -37.326 1.00 61.44 346 TYR A O 1
ATOM 2716 N N . GLY A 1 347 ? 21.632 -6.504 -37.422 1.00 65.56 347 GLY A N 1
ATOM 2717 C CA . GLY A 1 347 ? 22.044 -5.631 -36.325 1.00 65.56 347 GLY A CA 1
ATOM 2718 C C . GLY A 1 347 ? 22.260 -6.438 -35.038 1.00 65.56 347 GLY A C 1
ATOM 2719 O O . GLY A 1 347 ? 21.405 -7.265 -34.697 1.00 65.56 347 GLY A O 1
ATOM 2720 N N . PRO A 1 348 ? 23.398 -6.268 -34.338 1.00 68.25 348 PRO A N 1
ATOM 2721 C CA . PRO A 1 348 ? 23.761 -7.139 -33.227 1.00 68.25 348 PRO A CA 1
ATOM 2722 C C . PRO A 1 348 ? 22.789 -7.046 -32.043 1.00 68.25 348 PRO A C 1
ATOM 2724 O O . PRO A 1 348 ? 22.538 -8.056 -31.384 1.00 68.25 348 PRO A O 1
ATOM 2727 N N . ARG A 1 349 ? 22.170 -5.882 -31.805 1.00 76.06 349 ARG A N 1
ATOM 2728 C CA . ARG A 1 349 ? 21.343 -5.638 -30.607 1.00 76.06 349 ARG A CA 1
ATOM 2729 C C . ARG A 1 349 ? 19.842 -5.721 -30.881 1.00 76.06 349 ARG A C 1
ATOM 2731 O O . ARG A 1 349 ? 19.096 -6.269 -30.068 1.00 76.06 349 ARG A O 1
ATOM 2738 N N . ARG A 1 350 ? 19.395 -5.302 -32.068 1.00 77.75 350 ARG A N 1
ATOM 2739 C CA . ARG A 1 350 ? 17.987 -5.315 -32.508 1.00 77.75 350 ARG A CA 1
ATOM 2740 C C . ARG A 1 350 ? 17.264 -6.641 -32.296 1.00 77.75 350 ARG A C 1
ATOM 2742 O O . ARG A 1 350 ? 16.110 -6.645 -31.873 1.00 77.75 350 ARG A O 1
ATOM 2749 N N . GLN A 1 351 ? 17.910 -7.766 -32.593 1.00 83.25 351 GLN A N 1
ATOM 2750 C CA . GLN A 1 351 ? 17.284 -9.088 -32.459 1.00 83.25 351 GLN A CA 1
ATOM 2751 C C . GLN A 1 351 ? 16.889 -9.411 -31.014 1.00 83.25 351 GLN A C 1
ATOM 2753 O O . GLN A 1 351 ? 15.819 -9.970 -30.788 1.00 83.25 351 GLN A O 1
ATOM 2758 N N . TRP A 1 352 ? 17.712 -9.002 -30.046 1.00 84.81 352 TRP A N 1
ATOM 2759 C CA . TRP A 1 352 ? 17.466 -9.214 -28.625 1.00 84.81 352 TRP A CA 1
ATOM 2760 C C . TRP A 1 352 ? 16.343 -8.321 -28.119 1.00 84.81 352 TRP A C 1
ATOM 2762 O O . TRP A 1 352 ? 15.471 -8.801 -27.400 1.00 84.81 352 TRP A O 1
ATOM 2772 N N . ILE A 1 353 ? 16.296 -7.067 -28.579 1.00 85.44 353 ILE A N 1
ATOM 2773 C CA . ILE A 1 353 ? 15.193 -6.146 -28.281 1.00 85.44 353 ILE A CA 1
ATOM 2774 C C . ILE A 1 353 ? 13.867 -6.725 -28.796 1.00 85.44 353 ILE A C 1
ATOM 2776 O O . ILE A 1 353 ? 12.893 -6.782 -28.050 1.00 85.44 353 ILE A O 1
ATOM 2780 N N . LEU A 1 354 ? 13.826 -7.216 -30.042 1.00 85.69 354 LEU A N 1
ATOM 2781 C CA . LEU A 1 354 ? 12.616 -7.808 -30.629 1.00 85.69 354 LEU A CA 1
ATOM 2782 C C . LEU A 1 354 ? 12.216 -9.132 -29.962 1.00 85.69 354 LEU A C 1
ATOM 2784 O O . LEU A 1 354 ? 11.026 -9.372 -29.739 1.00 85.69 354 LEU A O 1
ATOM 2788 N N . PHE A 1 355 ? 13.188 -9.984 -29.629 1.00 89.12 355 PHE A N 1
ATOM 2789 C CA . PHE A 1 355 ? 12.952 -11.239 -28.918 1.00 89.12 355 PHE A CA 1
ATOM 2790 C C . PHE A 1 355 ? 12.349 -10.986 -27.534 1.00 89.12 355 PHE A C 1
ATOM 2792 O O . PHE A 1 355 ? 11.289 -11.525 -27.209 1.00 89.12 355 PHE A O 1
ATOM 2799 N N . ALA A 1 356 ? 12.974 -10.101 -26.757 1.00 90.81 356 ALA A N 1
ATOM 2800 C CA . ALA A 1 356 ? 12.498 -9.708 -25.442 1.00 90.81 356 ALA A CA 1
ATOM 2801 C C . ALA A 1 356 ? 11.091 -9.100 -25.509 1.00 90.81 356 ALA A C 1
ATOM 2803 O O . ALA A 1 356 ? 10.191 -9.513 -24.782 1.00 90.81 356 ALA A O 1
ATOM 2804 N N . GLN A 1 357 ? 10.853 -8.192 -26.454 1.00 89.19 357 GLN A N 1
ATOM 2805 C CA . GLN A 1 357 ? 9.556 -7.540 -26.593 1.00 89.19 357 GLN A CA 1
ATOM 2806 C C . GLN A 1 357 ? 8.446 -8.514 -27.015 1.00 89.19 357 GLN A C 1
ATOM 2808 O O . GLN A 1 357 ? 7.312 -8.395 -26.554 1.00 89.19 357 GLN A O 1
ATOM 2813 N N . THR A 1 358 ? 8.769 -9.528 -27.823 1.00 90.38 358 THR A N 1
ATOM 2814 C CA . THR A 1 358 ? 7.831 -10.611 -28.157 1.00 90.38 358 THR A CA 1
ATOM 2815 C C . THR A 1 358 ? 7.506 -11.458 -26.924 1.00 90.38 358 THR A C 1
ATOM 2817 O O . THR A 1 358 ? 6.336 -11.737 -26.665 1.00 90.38 358 THR A O 1
ATOM 2820 N N . GLY A 1 359 ? 8.509 -11.819 -26.117 1.00 92.31 359 GLY A N 1
ATOM 2821 C CA . GLY A 1 359 ? 8.297 -12.539 -24.857 1.00 92.31 359 GLY A CA 1
ATOM 2822 C C . GLY A 1 359 ? 7.466 -11.742 -23.845 1.00 92.31 359 GLY A C 1
ATOM 2823 O O . GLY A 1 359 ? 6.574 -12.291 -23.190 1.00 92.31 359 GLY A O 1
ATOM 2824 N N . MET A 1 360 ? 7.676 -10.426 -23.772 1.00 92.56 360 MET A N 1
ATOM 2825 C CA . MET A 1 360 ? 6.858 -9.526 -22.956 1.00 92.56 360 MET A CA 1
ATOM 2826 C C . MET A 1 360 ? 5.414 -9.449 -23.459 1.00 92.56 360 MET A C 1
ATOM 2828 O O . MET A 1 360 ? 4.493 -9.499 -22.648 1.00 92.56 360 MET A O 1
ATOM 2832 N N . ALA A 1 361 ? 5.199 -9.371 -24.776 1.00 91.56 361 ALA A N 1
ATOM 2833 C CA . ALA A 1 361 ? 3.861 -9.352 -25.364 1.00 91.56 361 ALA A CA 1
ATOM 2834 C C . ALA A 1 361 ? 3.094 -10.653 -25.079 1.00 91.56 361 ALA A C 1
ATOM 2836 O O . ALA A 1 361 ? 1.924 -10.608 -24.706 1.00 91.56 361 ALA A O 1
ATOM 2837 N N . LEU A 1 362 ? 3.755 -11.809 -25.210 1.00 93.81 362 LEU A N 1
ATOM 2838 C CA . LEU A 1 362 ? 3.150 -13.116 -24.935 1.00 93.81 362 LEU A CA 1
ATOM 2839 C C . LEU A 1 362 ? 2.819 -13.299 -23.451 1.00 93.81 362 LEU A C 1
ATOM 2841 O O . LEU A 1 362 ? 1.719 -13.733 -23.119 1.00 93.81 362 LEU A O 1
ATOM 2845 N N . SER A 1 363 ? 3.743 -12.943 -22.556 1.00 93.88 363 SER A N 1
ATOM 2846 C CA . SER A 1 363 ? 3.515 -13.035 -21.107 1.00 93.88 363 SER A CA 1
ATOM 2847 C C . SER A 1 363 ? 2.419 -12.073 -20.639 1.00 93.88 363 SER A C 1
ATOM 2849 O O . SER A 1 363 ? 1.511 -12.495 -19.927 1.00 93.88 363 SER A O 1
ATOM 2851 N N . LEU A 1 364 ? 2.418 -10.820 -21.103 1.00 91.19 364 LEU A N 1
ATOM 2852 C CA . LEU A 1 364 ? 1.370 -9.849 -20.772 1.00 91.19 364 LEU A CA 1
ATOM 2853 C C . LEU A 1 364 ? 0.012 -10.247 -21.370 1.00 91.19 364 LEU A C 1
ATOM 2855 O O . LEU A 1 364 ? -1.004 -10.185 -20.685 1.00 91.19 364 LEU A O 1
ATOM 2859 N N . GLY A 1 365 ? -0.008 -10.725 -22.617 1.00 91.50 365 GLY A N 1
ATOM 2860 C CA . GLY A 1 365 ? -1.216 -11.255 -23.248 1.00 91.50 365 GLY A CA 1
ATOM 2861 C C . GLY A 1 365 ? -1.763 -12.490 -22.532 1.00 91.50 365 GLY A C 1
ATOM 2862 O O . GLY A 1 365 ? -2.976 -12.657 -22.450 1.00 91.50 365 GLY A O 1
ATOM 2863 N N . SER A 1 366 ? -0.896 -13.324 -21.946 1.00 92.81 366 SER A N 1
ATOM 2864 C CA . SER A 1 366 ? -1.331 -14.503 -21.189 1.00 92.81 366 SER A CA 1
ATOM 2865 C C . SER A 1 366 ? -2.146 -14.149 -19.937 1.00 92.81 366 SER A C 1
ATOM 2867 O O . SER A 1 366 ? -3.091 -14.867 -19.612 1.00 92.81 366 SER A O 1
ATOM 2869 N N . LEU A 1 367 ? -1.867 -13.002 -19.299 1.00 90.69 367 LEU A N 1
ATOM 2870 C CA . LEU A 1 367 ? -2.635 -12.514 -18.145 1.00 90.69 367 LEU A CA 1
ATOM 2871 C C . LEU A 1 367 ? -4.094 -12.198 -18.496 1.00 90.69 367 LEU A C 1
ATOM 2873 O O . LEU A 1 367 ? -4.955 -12.282 -17.628 1.00 90.69 367 LEU A O 1
ATOM 2877 N N . MET A 1 368 ? -4.399 -11.885 -19.761 1.00 89.50 368 MET A N 1
ATOM 2878 C CA . MET A 1 368 ? -5.776 -11.615 -20.196 1.00 89.50 368 MET A CA 1
ATOM 2879 C C . MET A 1 368 ? -6.668 -12.862 -20.181 1.00 89.50 368 MET A C 1
ATOM 2881 O O . MET A 1 368 ? -7.889 -12.731 -20.190 1.00 89.50 368 MET A O 1
ATOM 2885 N N . PHE A 1 369 ? -6.082 -14.062 -20.170 1.00 89.06 369 PHE A N 1
ATOM 2886 C CA . PHE A 1 369 ? -6.827 -15.322 -20.120 1.00 89.06 369 PHE A CA 1
ATOM 2887 C C . PHE A 1 369 ? -7.091 -15.807 -18.690 1.00 89.06 369 PHE A C 1
ATOM 2889 O O . PHE A 1 369 ? -7.722 -16.849 -18.518 1.00 89.06 369 PHE A O 1
ATOM 2896 N N . ILE A 1 370 ? -6.621 -15.077 -17.674 1.00 88.62 370 ILE A N 1
ATOM 2897 C CA . ILE A 1 370 ? -6.860 -15.396 -16.265 1.00 88.62 370 ILE A CA 1
ATOM 2898 C C . ILE A 1 370 ? -8.146 -14.679 -15.823 1.00 88.62 370 ILE A C 1
ATOM 2900 O O . ILE A 1 370 ? -8.161 -13.449 -15.798 1.00 88.62 370 ILE A O 1
ATOM 2904 N N . PRO A 1 371 ? -9.226 -15.411 -15.477 1.00 80.31 371 PRO A N 1
ATOM 2905 C CA . PRO A 1 371 ? -10.505 -14.799 -15.107 1.00 80.31 371 PRO A CA 1
ATOM 2906 C C . PRO A 1 371 ? -10.454 -14.053 -13.771 1.00 80.31 371 PRO A C 1
ATOM 2908 O O . PRO A 1 371 ? -11.165 -13.070 -13.591 1.00 80.31 371 PRO A O 1
ATOM 2911 N N . ASP A 1 372 ? -9.620 -14.534 -12.848 1.00 84.94 372 ASP A N 1
ATOM 2912 C CA . ASP A 1 372 ? -9.442 -13.970 -11.515 1.00 84.94 372 ASP A CA 1
ATOM 2913 C C . ASP A 1 372 ? -7.948 -13.888 -11.185 1.00 84.94 372 ASP A C 1
ATOM 2915 O O . ASP A 1 372 ? -7.292 -14.897 -10.909 1.00 84.94 372 ASP A O 1
ATOM 2919 N N . LEU A 1 373 ? -7.408 -12.672 -11.271 1.00 83.44 373 LEU A N 1
ATOM 2920 C CA . LEU A 1 373 ? -6.002 -12.378 -10.992 1.00 83.44 373 LEU A CA 1
ATOM 2921 C C . LEU A 1 373 ? -5.681 -12.516 -9.494 1.00 83.44 373 LEU A C 1
ATOM 2923 O O . LEU A 1 373 ? -4.556 -12.875 -9.154 1.00 83.44 373 LEU A O 1
ATOM 2927 N N . ASN A 1 374 ? -6.660 -12.279 -8.616 1.00 84.69 374 ASN A N 1
ATOM 2928 C CA . ASN A 1 374 ? -6.455 -12.244 -7.167 1.00 84.69 374 ASN A CA 1
ATOM 2929 C C . ASN A 1 374 ? -6.655 -13.628 -6.542 1.00 84.69 374 ASN A C 1
ATOM 2931 O O . ASN A 1 374 ? -5.922 -14.018 -5.641 1.00 84.69 374 ASN A O 1
ATOM 2935 N N . GLY A 1 375 ? -7.571 -14.435 -7.079 1.00 82.75 375 GLY A N 1
ATOM 2936 C CA . GLY A 1 375 ? -7.703 -15.844 -6.697 1.00 82.75 375 GLY A CA 1
ATOM 2937 C C . GLY A 1 375 ? -6.546 -16.734 -7.173 1.00 82.75 375 GLY A C 1
ATOM 2938 O O . GLY A 1 375 ? -6.406 -17.861 -6.703 1.00 82.75 375 GLY A O 1
ATOM 2939 N N . GLN A 1 376 ? -5.707 -16.260 -8.106 1.00 88.00 376 GLN A N 1
ATOM 2940 C CA . GLN A 1 376 ? -4.590 -17.019 -8.693 1.00 88.00 376 GLN A CA 1
ATOM 2941 C C . GLN A 1 376 ? -3.251 -16.260 -8.640 1.00 88.00 376 GLN A C 1
ATOM 2943 O O . GLN A 1 376 ? -2.448 -16.333 -9.577 1.00 88.00 376 GLN A O 1
ATOM 2948 N N . ILE A 1 377 ? -2.975 -15.561 -7.534 1.00 88.00 377 ILE A N 1
ATOM 2949 C CA . ILE A 1 377 ? -1.767 -14.729 -7.353 1.00 88.00 377 ILE A CA 1
ATOM 2950 C C . ILE A 1 377 ? -0.470 -15.490 -7.619 1.00 88.00 377 ILE A C 1
ATOM 2952 O O . ILE A 1 377 ? 0.461 -14.932 -8.201 1.00 88.00 377 ILE A O 1
ATOM 2956 N N . GLU A 1 378 ? -0.394 -16.773 -7.264 1.00 87.00 378 GLU A N 1
ATOM 2957 C CA . GLU A 1 378 ? 0.789 -17.591 -7.544 1.00 87.00 378 GLU A CA 1
ATOM 2958 C C . GLU A 1 378 ? 1.043 -17.731 -9.058 1.00 87.00 378 GLU A C 1
ATOM 2960 O O . GLU A 1 378 ? 2.171 -17.559 -9.528 1.00 87.00 378 GLU A O 1
ATOM 2965 N N . LEU A 1 379 ? -0.006 -17.992 -9.847 1.00 89.75 379 LEU A N 1
ATOM 2966 C CA . LEU A 1 379 ? 0.092 -18.090 -11.305 1.00 89.75 379 LEU A CA 1
ATOM 2967 C C . LEU A 1 379 ? 0.468 -16.737 -11.920 1.00 89.75 379 LEU A C 1
ATOM 2969 O O . LEU A 1 379 ? 1.356 -16.674 -12.773 1.00 89.75 379 LEU A O 1
ATOM 2973 N N . VAL A 1 380 ? -0.162 -15.659 -11.447 1.00 91.12 380 VAL A N 1
ATOM 2974 C CA . VAL A 1 380 ? 0.138 -14.285 -11.875 1.00 91.12 380 VAL A CA 1
ATOM 2975 C C . VAL A 1 380 ? 1.595 -13.937 -11.578 1.00 91.12 380 VAL A C 1
ATOM 2977 O O . VAL A 1 380 ? 2.295 -13.428 -12.451 1.00 91.12 380 VAL A O 1
ATOM 2980 N N . THR A 1 381 ? 2.092 -14.296 -10.395 1.00 90.31 381 THR A N 1
ATOM 2981 C CA . THR A 1 381 ? 3.485 -14.073 -9.991 1.00 90.31 381 THR A CA 1
ATOM 2982 C C . THR A 1 381 ? 4.457 -14.801 -10.917 1.00 90.31 381 THR A C 1
ATOM 2984 O O . THR A 1 381 ? 5.430 -14.204 -11.374 1.00 90.31 381 THR A O 1
ATOM 2987 N N . ARG A 1 382 ? 4.187 -16.067 -11.270 1.00 91.00 382 ARG A N 1
ATOM 2988 C CA . ARG A 1 382 ? 5.025 -16.836 -12.211 1.00 91.00 382 ARG A CA 1
ATOM 2989 C C . ARG A 1 382 ? 5.049 -16.208 -13.606 1.00 91.00 382 ARG A C 1
ATOM 2991 O O . ARG A 1 382 ? 6.110 -16.127 -14.223 1.00 91.00 382 ARG A O 1
ATOM 2998 N N . ILE A 1 383 ? 3.905 -15.737 -14.100 1.00 93.81 383 ILE A N 1
ATOM 2999 C CA . ILE A 1 383 ? 3.821 -15.068 -15.405 1.00 93.81 383 ILE A CA 1
ATOM 3000 C C . ILE A 1 383 ? 4.566 -13.730 -15.379 1.00 93.81 383 ILE A C 1
ATOM 3002 O O . ILE A 1 383 ? 5.344 -13.450 -16.291 1.00 93.81 383 ILE A O 1
ATOM 3006 N N . LEU A 1 384 ? 4.384 -12.923 -14.331 1.00 91.88 384 LEU A N 1
ATOM 3007 C CA . LEU A 1 384 ? 5.081 -11.646 -14.175 1.00 91.88 384 LEU A CA 1
ATOM 3008 C C . LEU A 1 384 ? 6.590 -11.829 -13.973 1.00 91.88 384 LEU A C 1
ATOM 3010 O O . LEU A 1 384 ? 7.370 -11.013 -14.461 1.00 91.88 384 LEU A O 1
ATOM 3014 N N . PHE A 1 385 ? 7.027 -12.912 -13.332 1.00 91.75 385 PHE A N 1
ATOM 3015 C CA . PHE A 1 385 ? 8.437 -13.289 -13.264 1.00 91.75 385 PHE A CA 1
ATOM 3016 C C . PHE A 1 385 ? 9.014 -13.540 -14.663 1.00 91.75 385 PHE A C 1
ATOM 3018 O O . PHE A 1 385 ? 10.020 -12.935 -15.035 1.00 91.75 385 PHE A O 1
ATOM 3025 N N . VAL A 1 386 ? 8.337 -14.358 -15.479 1.00 93.75 386 VAL A N 1
ATOM 3026 C CA . VAL A 1 386 ? 8.731 -14.602 -16.879 1.00 93.75 386 VAL A CA 1
ATOM 3027 C C . VAL A 1 386 ? 8.714 -13.305 -17.692 1.00 93.75 386 VAL A C 1
ATOM 3029 O O . VAL A 1 386 ? 9.643 -13.044 -18.454 1.00 93.75 386 VAL A O 1
ATOM 3032 N N . HIS A 1 387 ? 7.708 -12.452 -17.496 1.00 93.50 387 HIS A N 1
ATOM 3033 C CA . HIS A 1 387 ? 7.652 -11.133 -18.122 1.00 93.50 387 HIS A CA 1
ATOM 3034 C C . HIS A 1 387 ? 8.887 -10.286 -17.779 1.00 93.50 387 HIS A C 1
ATOM 3036 O O . HIS A 1 387 ? 9.481 -9.672 -18.664 1.00 93.50 387 HIS A O 1
ATOM 3042 N N . ASN A 1 388 ? 9.317 -10.290 -16.514 1.00 91.81 388 ASN A N 1
ATOM 3043 C CA . ASN A 1 388 ? 10.453 -9.494 -16.047 1.00 91.81 388 ASN A CA 1
ATOM 3044 C C . ASN A 1 388 ? 11.815 -10.055 -16.477 1.00 91.81 388 ASN A C 1
ATOM 3046 O O . ASN A 1 388 ? 12.754 -9.281 -16.661 1.00 91.81 388 ASN A O 1
ATOM 3050 N N . ILE A 1 389 ? 11.925 -11.363 -16.736 1.00 91.81 389 ILE A N 1
ATOM 3051 C CA . ILE A 1 389 ? 13.087 -11.939 -17.434 1.00 91.81 389 ILE A CA 1
ATOM 3052 C C . ILE A 1 389 ? 13.267 -11.249 -18.788 1.00 91.81 389 ILE A C 1
ATOM 3054 O O . ILE A 1 389 ? 14.341 -10.723 -19.073 1.00 91.81 389 ILE A O 1
ATOM 3058 N N . PHE A 1 390 ? 12.202 -11.171 -19.588 1.00 92.94 390 PHE A N 1
ATOM 3059 C CA . PHE A 1 390 ? 12.262 -10.495 -20.881 1.00 92.94 390 PHE A CA 1
ATOM 3060 C C . PHE A 1 390 ? 12.438 -8.976 -20.745 1.00 92.94 390 PHE A C 1
ATOM 3062 O O . PHE A 1 390 ? 13.226 -8.399 -21.489 1.00 92.94 390 PHE A O 1
ATOM 3069 N N . ALA A 1 391 ? 11.784 -8.329 -19.778 1.00 90.44 391 ALA A N 1
ATOM 3070 C CA . ALA A 1 391 ? 11.945 -6.890 -19.553 1.00 90.44 391 ALA A CA 1
ATOM 3071 C C . ALA A 1 391 ? 13.395 -6.516 -19.196 1.00 90.44 391 ALA A C 1
ATOM 3073 O O . ALA A 1 391 ? 13.951 -5.587 -19.780 1.00 90.44 391 ALA A O 1
ATOM 3074 N N . SER A 1 392 ? 14.039 -7.277 -18.304 1.00 90.19 392 SER A N 1
ATOM 3075 C CA . SER A 1 392 ? 15.446 -7.060 -17.938 1.00 90.19 392 SER A CA 1
ATOM 3076 C C . SER A 1 392 ? 16.410 -7.308 -19.108 1.00 90.19 392 SER A C 1
ATOM 3078 O O . SER A 1 392 ? 17.388 -6.580 -19.265 1.00 90.19 392 SER A O 1
ATOM 3080 N N . LEU A 1 393 ? 16.114 -8.284 -19.973 1.00 90.06 393 LEU A N 1
ATOM 3081 C CA . LEU A 1 393 ? 16.868 -8.530 -21.203 1.00 90.06 393 LEU A CA 1
ATOM 3082 C C . LEU A 1 393 ? 16.718 -7.374 -22.207 1.00 90.06 393 LEU A C 1
ATOM 3084 O O . LEU A 1 393 ? 17.698 -6.978 -22.837 1.00 90.06 393 LEU A O 1
ATOM 3088 N N . GLN A 1 394 ? 15.512 -6.810 -22.343 1.00 89.19 394 GLN A N 1
ATOM 3089 C CA . GLN A 1 394 ? 15.266 -5.648 -23.200 1.00 89.19 394 GLN A CA 1
ATOM 3090 C C . GLN A 1 394 ? 16.032 -4.412 -22.712 1.00 89.19 394 GLN A C 1
ATOM 3092 O O . GLN A 1 394 ? 16.595 -3.694 -23.538 1.00 89.19 394 GLN A O 1
ATOM 3097 N N . ASP A 1 395 ? 16.058 -4.172 -21.397 1.00 88.12 395 ASP A N 1
ATOM 3098 C CA . ASP A 1 395 ? 16.778 -3.060 -20.759 1.00 88.12 395 ASP A CA 1
ATOM 3099 C C . ASP A 1 395 ? 18.277 -3.144 -21.090 1.00 88.12 395 ASP A C 1
ATOM 3101 O O . ASP A 1 395 ? 18.812 -2.238 -21.723 1.00 88.12 395 ASP A O 1
ATOM 3105 N N . VAL A 1 396 ? 18.915 -4.295 -20.838 1.00 87.75 396 VAL A N 1
ATOM 3106 C CA . VAL A 1 396 ? 20.346 -4.504 -21.139 1.00 87.75 396 VAL A CA 1
ATOM 3107 C C . VAL A 1 396 ? 20.652 -4.397 -22.636 1.00 87.75 396 VAL A C 1
ATOM 3109 O O . VAL A 1 396 ? 21.645 -3.782 -23.019 1.00 87.75 396 VAL A O 1
ATOM 3112 N N . ALA A 1 397 ? 19.799 -4.948 -23.504 1.00 85.75 397 ALA A N 1
ATOM 3113 C CA . ALA A 1 397 ? 19.989 -4.830 -24.950 1.00 85.75 397 ALA A CA 1
ATOM 3114 C C . ALA A 1 397 ? 19.848 -3.379 -25.446 1.00 85.75 397 ALA A C 1
ATOM 3116 O O . ALA A 1 397 ? 20.535 -2.980 -26.387 1.00 85.75 397 ALA A O 1
ATOM 3117 N N . THR A 1 398 ? 18.977 -2.584 -24.815 1.00 82.62 398 THR A N 1
ATOM 3118 C CA . THR A 1 398 ? 18.783 -1.166 -25.149 1.00 82.62 398 THR A CA 1
ATOM 3119 C C . THR A 1 398 ? 19.921 -0.301 -24.601 1.00 82.62 398 THR A C 1
ATOM 3121 O O . THR A 1 398 ? 20.391 0.584 -25.312 1.00 82.62 398 THR A O 1
ATOM 3124 N N . ASP A 1 399 ? 20.417 -0.589 -23.394 1.00 84.06 399 ASP A N 1
ATOM 3125 C CA . ASP A 1 399 ? 21.601 0.061 -22.820 1.00 84.06 399 ASP A CA 1
ATOM 3126 C C . ASP A 1 399 ? 22.838 -0.191 -23.702 1.00 84.06 399 ASP A C 1
ATOM 3128 O O . ASP A 1 399 ? 23.554 0.746 -24.060 1.00 84.06 399 ASP A O 1
ATOM 3132 N N . ALA A 1 400 ? 23.053 -1.440 -24.134 1.00 80.62 400 ALA A N 1
ATOM 3133 C CA . ALA A 1 400 ? 24.141 -1.795 -25.048 1.00 80.62 400 ALA A CA 1
ATOM 3134 C C . ALA A 1 400 ? 24.019 -1.067 -26.398 1.00 80.62 400 ALA A C 1
ATOM 3136 O O . ALA A 1 400 ? 25.005 -0.555 -26.929 1.00 80.62 400 ALA A O 1
ATOM 3137 N N . LEU A 1 401 ? 22.796 -0.960 -26.931 1.00 78.62 401 LEU A N 1
ATOM 3138 C CA . LEU A 1 401 ? 22.521 -0.190 -28.143 1.00 78.62 401 LEU A CA 1
ATOM 3139 C C . LEU A 1 401 ? 22.846 1.302 -27.957 1.00 78.62 401 LEU A C 1
ATOM 3141 O O . LEU A 1 401 ? 23.404 1.923 -28.858 1.00 78.62 401 LEU A O 1
ATOM 3145 N N . ALA A 1 402 ? 22.527 1.890 -26.802 1.00 76.56 402 ALA A N 1
ATOM 3146 C CA . ALA A 1 402 ? 22.840 3.288 -26.521 1.00 76.56 402 ALA A CA 1
ATOM 3147 C C . ALA A 1 402 ? 24.359 3.532 -26.496 1.00 76.56 402 ALA A C 1
ATOM 3149 O O . ALA A 1 402 ? 24.828 4.476 -27.131 1.00 76.56 402 ALA A O 1
ATOM 3150 N N . VAL A 1 403 ? 25.130 2.651 -25.848 1.00 75.00 403 VAL A N 1
ATOM 3151 C CA . VAL A 1 403 ? 26.603 2.729 -25.805 1.00 75.00 403 VAL A CA 1
ATOM 3152 C C . VAL A 1 403 ? 27.224 2.643 -27.206 1.00 75.00 403 VAL A C 1
ATOM 3154 O O . VAL A 1 403 ? 28.211 3.319 -27.480 1.00 75.00 403 VAL A O 1
ATOM 3157 N N . GLU A 1 404 ? 26.643 1.861 -28.119 1.00 71.69 404 GLU A N 1
ATOM 3158 C CA . GLU A 1 404 ? 27.167 1.719 -29.485 1.00 71.69 404 GLU A CA 1
ATOM 3159 C C . GLU A 1 404 ? 26.889 2.923 -30.400 1.00 71.69 404 GLU A C 1
ATOM 3161 O O . GLU A 1 404 ? 27.664 3.168 -31.330 1.00 71.69 404 GLU A O 1
ATOM 3166 N N . ILE A 1 405 ? 25.790 3.656 -30.182 1.00 71.12 405 ILE A N 1
ATOM 3167 C CA . ILE A 1 405 ? 25.347 4.737 -31.084 1.00 71.12 405 ILE A CA 1
ATOM 3168 C C . ILE A 1 405 ? 25.698 6.134 -30.534 1.00 71.12 405 ILE A C 1
ATOM 3170 O O . ILE A 1 405 ? 25.778 7.092 -31.308 1.00 71.12 405 ILE A O 1
ATOM 3174 N N . LEU A 1 406 ? 25.894 6.291 -29.221 1.00 70.19 406 LEU A N 1
ATOM 3175 C CA . LEU A 1 406 ? 26.208 7.588 -28.611 1.00 70.19 406 LEU A CA 1
ATOM 3176 C C . LEU A 1 406 ? 27.673 7.993 -28.818 1.00 70.19 406 LEU A C 1
ATOM 3178 O O . LEU A 1 406 ? 28.590 7.180 -28.715 1.00 70.19 406 LEU A O 1
ATOM 3182 N N . GLN A 1 407 ? 27.885 9.280 -29.099 1.00 70.81 407 GLN A N 1
ATOM 3183 C CA . GLN A 1 407 ? 29.218 9.889 -29.128 1.00 70.81 407 GLN A CA 1
ATOM 3184 C C . GLN A 1 407 ? 29.658 10.286 -27.702 1.00 70.81 407 GLN A C 1
ATOM 3186 O O . GLN A 1 407 ? 28.785 10.524 -26.863 1.00 70.81 407 GLN A O 1
ATOM 3191 N N . PRO A 1 408 ? 30.971 10.358 -27.394 1.00 64.25 408 PRO A N 1
ATOM 3192 C CA . PRO A 1 408 ? 31.479 10.620 -26.038 1.00 64.25 408 PRO A CA 1
ATOM 3193 C C . PRO A 1 408 ? 30.884 11.866 -25.362 1.00 64.25 408 PRO A C 1
ATOM 3195 O O . PRO A 1 408 ? 30.531 11.826 -24.185 1.00 64.25 408 PRO A O 1
ATOM 3198 N N . ASP A 1 409 ? 30.707 12.953 -26.118 1.00 66.69 409 ASP A N 1
ATOM 3199 C CA . ASP A 1 409 ? 30.129 14.227 -25.663 1.00 66.69 409 ASP A CA 1
ATOM 3200 C C . ASP A 1 409 ? 28.619 14.141 -25.376 1.00 66.69 409 ASP A C 1
ATOM 3202 O O . ASP A 1 409 ? 28.037 14.996 -24.701 1.00 66.69 409 ASP A O 1
ATOM 3206 N N . GLU A 1 410 ? 27.967 13.099 -25.890 1.00 69.69 410 GLU A N 1
ATOM 3207 C CA . GLU A 1 410 ? 26.529 12.889 -25.795 1.00 69.69 410 GLU A CA 1
ATOM 3208 C C . GLU A 1 410 ? 26.144 11.907 -24.696 1.00 69.69 410 GLU A C 1
ATOM 3210 O O . GLU A 1 410 ? 25.025 11.997 -24.194 1.00 69.69 410 GLU A O 1
ATOM 3215 N N . VAL A 1 411 ? 27.035 10.989 -24.299 1.00 70.81 411 VAL A N 1
ATOM 3216 C CA . VAL A 1 411 ? 26.697 9.882 -23.386 1.00 70.81 411 VAL A CA 1
ATOM 3217 C C . VAL A 1 411 ? 26.041 10.396 -22.105 1.00 70.81 411 VAL A C 1
ATOM 3219 O O . VAL A 1 411 ? 24.943 9.962 -21.760 1.00 70.81 411 VAL A O 1
ATOM 3222 N N . ALA A 1 412 ? 26.661 11.366 -21.429 1.00 72.44 412 ALA A N 1
ATOM 3223 C CA . ALA A 1 412 ? 26.146 11.897 -20.168 1.00 72.44 412 ALA A CA 1
ATOM 3224 C C . ALA A 1 412 ? 24.805 12.635 -20.342 1.00 72.44 412 ALA A C 1
ATOM 3226 O O . ALA A 1 412 ? 23.850 12.378 -19.604 1.00 72.44 412 ALA A O 1
ATOM 3227 N N . LYS A 1 413 ? 24.709 13.518 -21.347 1.00 73.06 413 LYS A N 1
ATOM 3228 C CA . LYS A 1 413 ? 23.509 14.334 -21.606 1.00 73.06 413 LYS A CA 1
ATOM 3229 C C . LYS A 1 413 ? 22.320 13.462 -22.003 1.00 73.06 413 LYS A C 1
ATOM 3231 O O . LYS A 1 413 ? 21.224 13.608 -21.465 1.00 73.06 413 LYS A O 1
ATOM 3236 N N . VAL A 1 414 ? 22.536 12.529 -22.928 1.00 75.44 414 VAL A N 1
ATOM 3237 C CA . VAL A 1 414 ? 21.473 11.677 -23.466 1.00 75.44 414 VAL A CA 1
ATOM 3238 C C . VAL A 1 414 ? 21.021 10.653 -22.438 1.00 75.44 414 VAL A C 1
ATOM 3240 O O . VAL A 1 414 ? 19.818 10.475 -22.282 1.00 75.44 414 VAL A O 1
ATOM 3243 N N . ASN A 1 415 ? 21.936 10.075 -21.656 1.00 77.81 415 ASN A N 1
ATOM 3244 C CA . ASN A 1 415 ? 21.561 9.192 -20.554 1.00 77.81 415 ASN A CA 1
ATOM 3245 C C . ASN A 1 415 ? 20.716 9.936 -19.496 1.00 77.81 415 ASN A C 1
ATOM 3247 O O . ASN A 1 415 ? 19.686 9.432 -19.049 1.00 77.81 415 ASN A O 1
ATOM 3251 N N . GLY A 1 416 ? 21.068 11.187 -19.172 1.00 79.38 416 GLY A N 1
ATOM 3252 C CA . GLY A 1 416 ? 20.243 12.053 -18.323 1.00 79.38 416 GLY A CA 1
ATOM 3253 C C . GLY A 1 416 ? 18.824 12.254 -18.873 1.00 79.38 416 GLY A C 1
ATOM 3254 O O . GLY A 1 416 ? 17.841 12.052 -18.153 1.00 79.38 416 GLY A O 1
ATOM 3255 N N . PHE A 1 417 ? 18.694 12.575 -20.165 1.00 79.94 417 PHE A N 1
ATOM 3256 C CA . PHE A 1 417 ? 17.386 12.703 -20.818 1.00 79.94 417 PHE A CA 1
ATOM 3257 C C . PHE A 1 417 ? 16.606 11.383 -20.871 1.00 79.94 417 PHE A C 1
ATOM 3259 O O . PHE A 1 417 ? 15.394 11.392 -20.659 1.00 79.94 417 PHE A O 1
ATOM 3266 N N . MET A 1 418 ? 17.275 10.252 -21.096 1.00 81.56 418 MET A N 1
ATOM 3267 C CA . MET A 1 418 ? 16.668 8.918 -21.095 1.00 81.56 418 MET A CA 1
ATOM 3268 C C . MET A 1 418 ? 16.055 8.589 -19.729 1.00 81.56 418 MET A C 1
ATOM 3270 O O . MET A 1 418 ? 14.891 8.193 -19.655 1.00 81.56 418 MET A O 1
ATOM 3274 N N . PHE A 1 419 ? 16.779 8.822 -18.630 1.00 82.19 419 PHE A N 1
ATOM 3275 C CA . PHE A 1 419 ? 16.248 8.612 -17.279 1.00 82.19 419 PHE A CA 1
ATOM 3276 C C . PHE A 1 419 ? 15.124 9.589 -16.921 1.00 82.19 419 PHE A C 1
ATOM 3278 O O . PHE A 1 419 ? 14.126 9.176 -16.322 1.00 82.19 419 PHE A O 1
ATOM 3285 N N . ALA A 1 420 ? 15.233 10.859 -17.322 1.00 81.50 420 ALA A N 1
ATOM 3286 C CA . ALA A 1 420 ? 14.157 11.834 -17.149 1.00 81.50 420 ALA A CA 1
ATOM 3287 C C . ALA A 1 420 ? 12.887 11.403 -17.903 1.00 81.50 420 ALA A C 1
ATOM 3289 O O . ALA A 1 420 ? 11.790 11.421 -17.341 1.00 81.50 420 ALA A O 1
ATOM 3290 N N . ALA A 1 421 ? 13.038 10.927 -19.142 1.00 85.62 421 ALA A N 1
ATOM 3291 C CA . ALA A 1 421 ? 11.950 10.387 -19.946 1.00 85.62 421 ALA A CA 1
ATOM 3292 C C . ALA A 1 421 ? 11.338 9.134 -19.298 1.00 85.62 421 ALA A C 1
ATOM 3294 O O . ALA A 1 421 ? 10.117 9.064 -19.157 1.00 85.62 421 ALA A O 1
ATOM 3295 N N . LYS A 1 422 ? 12.157 8.192 -18.803 1.00 86.44 422 LYS A N 1
ATOM 3296 C CA . LYS A 1 422 ? 11.694 7.017 -18.037 1.00 86.44 422 LYS A CA 1
ATOM 3297 C C . LYS A 1 422 ? 10.870 7.434 -16.825 1.00 86.44 422 LYS A C 1
ATOM 3299 O O . LYS A 1 422 ? 9.792 6.888 -16.601 1.00 86.44 422 LYS A O 1
ATOM 3304 N N . ARG A 1 423 ? 11.322 8.440 -16.069 1.00 88.06 423 ARG A N 1
ATOM 3305 C CA . ARG A 1 423 ? 10.585 8.948 -14.904 1.00 88.06 423 ARG A CA 1
ATOM 3306 C C . ARG A 1 423 ? 9.272 9.624 -15.294 1.00 88.06 423 ARG A C 1
ATOM 3308 O O . ARG A 1 423 ? 8.264 9.379 -14.637 1.00 88.06 423 ARG A O 1
ATOM 3315 N N . GLY A 1 424 ? 9.261 10.399 -16.377 1.00 87.44 424 GLY A N 1
ATOM 3316 C CA . GLY A 1 424 ? 8.032 10.944 -16.956 1.00 87.44 424 GLY A CA 1
ATOM 3317 C C . GLY A 1 424 ? 7.042 9.838 -17.332 1.00 87.44 424 GLY A C 1
ATOM 3318 O O . GLY A 1 424 ? 5.869 9.916 -16.979 1.00 87.44 424 GLY A O 1
ATOM 3319 N N . GLY A 1 425 ? 7.533 8.764 -17.955 1.00 87.19 425 GLY A N 1
ATOM 3320 C CA . GLY A 1 425 ? 6.749 7.575 -18.276 1.00 87.19 425 GLY A CA 1
ATOM 3321 C C . GLY A 1 425 ? 6.167 6.898 -17.037 1.00 87.19 425 GLY A C 1
ATOM 3322 O O . GLY A 1 425 ? 4.993 6.558 -17.033 1.00 87.19 425 GLY A O 1
ATOM 3323 N N . ILE A 1 426 ? 6.940 6.763 -15.955 1.00 89.12 426 ILE A N 1
ATOM 3324 C CA . ILE A 1 426 ? 6.461 6.204 -14.676 1.00 89.12 426 ILE A CA 1
ATOM 3325 C C . ILE A 1 426 ? 5.318 7.042 -14.099 1.00 89.12 426 ILE A C 1
ATOM 3327 O O . ILE A 1 426 ? 4.298 6.490 -13.691 1.00 89.12 426 ILE A O 1
ATOM 3331 N N . ILE A 1 427 ? 5.464 8.369 -14.088 1.00 88.25 427 ILE A N 1
ATOM 3332 C CA . ILE A 1 427 ? 4.441 9.282 -13.559 1.00 88.25 427 ILE A CA 1
ATOM 3333 C C . ILE A 1 427 ? 3.159 9.177 -14.387 1.00 88.25 427 ILE A C 1
ATOM 3335 O O . ILE A 1 427 ? 2.079 8.972 -13.834 1.00 88.25 427 ILE A O 1
ATOM 3339 N N . VAL A 1 428 ? 3.276 9.267 -15.715 1.00 87.06 428 VAL A N 1
ATOM 3340 C CA . VAL A 1 428 ? 2.127 9.148 -16.622 1.00 87.06 428 VAL A CA 1
ATOM 3341 C C . VAL A 1 428 ? 1.511 7.752 -16.534 1.00 87.06 428 VAL A C 1
ATOM 3343 O O . VAL A 1 428 ? 0.294 7.626 -16.540 1.00 87.06 428 VAL A O 1
ATOM 3346 N N . GLY A 1 429 ? 2.322 6.706 -16.399 1.00 85.44 429 GLY A N 1
ATOM 3347 C CA . GLY A 1 429 ? 1.874 5.320 -16.307 1.00 85.44 429 GLY A CA 1
ATOM 3348 C C . GLY A 1 429 ? 1.078 5.073 -15.036 1.00 85.44 429 GLY A C 1
ATOM 3349 O O . GLY A 1 429 ? -0.013 4.524 -15.105 1.00 85.44 429 GLY A O 1
ATOM 3350 N N . GLY A 1 430 ? 1.571 5.548 -13.892 1.00 86.25 430 GLY A N 1
ATOM 3351 C CA . GLY A 1 430 ? 0.846 5.468 -12.625 1.00 86.25 430 GLY A CA 1
ATOM 3352 C C . GLY A 1 430 ? -0.452 6.281 -12.642 1.00 86.25 430 GLY A C 1
ATOM 3353 O O . GLY A 1 430 ? -1.509 5.761 -12.301 1.00 86.25 430 GLY A O 1
ATOM 3354 N N . ALA A 1 431 ? -0.401 7.539 -13.091 1.00 85.75 431 ALA A N 1
ATOM 3355 C CA . ALA A 1 431 ? -1.561 8.430 -13.059 1.00 85.75 431 ALA A CA 1
ATOM 3356 C C . ALA A 1 431 ? -2.611 8.091 -14.132 1.00 85.75 431 ALA A C 1
ATOM 3358 O O . ALA A 1 431 ? -3.782 7.885 -13.822 1.00 85.75 431 ALA A O 1
ATOM 3359 N N . ALA A 1 432 ? -2.211 8.019 -15.405 1.00 83.81 432 ALA A N 1
ATOM 3360 C CA . ALA A 1 432 ? -3.142 7.830 -16.514 1.00 83.81 432 ALA A CA 1
ATOM 3361 C C . ALA A 1 432 ? -3.717 6.411 -16.533 1.00 83.81 432 ALA A C 1
ATOM 3363 O O . ALA A 1 432 ? -4.935 6.256 -16.620 1.00 83.81 432 ALA A O 1
ATOM 3364 N N . LEU A 1 433 ? -2.879 5.372 -16.405 1.00 82.19 433 LEU A N 1
ATOM 3365 C CA . LEU A 1 433 ? -3.385 3.994 -16.369 1.00 82.19 433 LEU A CA 1
ATOM 3366 C C . LEU A 1 433 ? -4.162 3.718 -15.073 1.00 82.19 433 LEU A C 1
ATOM 3368 O O . LEU A 1 433 ? -5.111 2.937 -15.098 1.00 82.19 433 LEU A O 1
ATOM 3372 N N . GLY A 1 434 ? -3.829 4.420 -13.983 1.00 82.50 434 GLY A N 1
ATOM 3373 C CA . GLY A 1 434 ? -4.593 4.413 -12.736 1.00 82.50 434 GLY A CA 1
ATOM 3374 C C . GLY A 1 434 ? -6.003 4.962 -12.907 1.00 82.50 434 GLY A C 1
ATOM 3375 O O . GLY A 1 434 ? -6.962 4.322 -12.505 1.00 82.50 434 GLY A O 1
ATOM 3376 N N . VAL A 1 435 ? -6.176 6.092 -13.594 1.00 85.25 435 VAL A N 1
ATOM 3377 C CA . VAL A 1 435 ? -7.525 6.585 -13.921 1.00 85.25 435 VAL A CA 1
ATOM 3378 C C . VAL A 1 435 ? -8.251 5.617 -14.857 1.00 85.25 435 VAL A C 1
ATOM 3380 O O . VAL A 1 435 ? -9.444 5.368 -14.680 1.00 85.25 435 VAL A O 1
ATOM 3383 N N . LEU A 1 436 ? -7.556 5.040 -15.843 1.00 83.12 436 LEU A N 1
ATOM 3384 C CA . LEU A 1 436 ? -8.170 4.100 -16.782 1.00 83.12 436 LEU A CA 1
ATOM 3385 C C . LEU A 1 436 ? -8.710 2.846 -16.080 1.00 83.12 436 LEU A C 1
ATOM 3387 O O . LEU A 1 436 ? -9.788 2.392 -16.463 1.00 83.12 436 LEU A O 1
ATOM 3391 N N . ILE A 1 437 ? -8.048 2.326 -15.039 1.00 86.38 437 ILE A N 1
ATOM 3392 C CA . ILE A 1 437 ? -8.508 1.105 -14.354 1.00 86.38 437 ILE A CA 1
ATOM 3393 C C . ILE A 1 437 ? -9.934 1.245 -13.808 1.00 86.38 437 ILE A C 1
ATOM 3395 O O . ILE A 1 437 ? -10.714 0.302 -13.899 1.00 86.38 437 ILE A O 1
ATOM 3399 N N . THR A 1 438 ? -10.313 2.446 -13.361 1.00 82.69 438 THR A N 1
ATOM 3400 C CA . THR A 1 438 ? -11.660 2.739 -12.838 1.00 82.69 438 THR A CA 1
ATOM 3401 C C . THR A 1 438 ? -12.744 2.721 -13.919 1.00 82.69 438 THR A C 1
ATOM 3403 O O . THR A 1 438 ? -13.919 2.550 -13.611 1.00 82.69 438 THR A O 1
ATOM 3406 N N . LYS A 1 439 ? -12.368 2.893 -15.194 1.00 86.06 439 LYS A N 1
ATOM 3407 C CA . LYS A 1 439 ? -13.304 2.972 -16.327 1.00 86.06 439 LYS A CA 1
ATOM 3408 C C . LYS A 1 439 ? -13.384 1.685 -17.136 1.00 86.06 439 LYS A C 1
ATOM 3410 O O . LYS A 1 439 ? -14.471 1.301 -17.550 1.00 86.06 439 LYS A O 1
ATOM 3415 N N . ILE A 1 440 ? -12.236 1.069 -17.421 1.00 85.94 440 ILE A N 1
ATOM 3416 C CA . ILE A 1 440 ? -12.129 -0.089 -18.328 1.00 85.94 440 ILE A CA 1
ATOM 3417 C C . ILE A 1 440 ? -11.740 -1.389 -17.609 1.00 85.94 440 ILE A C 1
ATOM 3419 O O . ILE A 1 440 ? -11.618 -2.428 -18.256 1.00 85.94 440 ILE A O 1
ATOM 3423 N N . GLY A 1 441 ? -11.550 -1.340 -16.286 1.00 87.25 441 GLY A N 1
ATOM 3424 C CA . GLY A 1 441 ? -11.124 -2.477 -15.474 1.00 87.25 441 GLY A CA 1
ATOM 3425 C C . GLY A 1 441 ? -9.674 -2.902 -15.728 1.00 87.25 441 GLY A C 1
ATOM 3426 O O . GLY A 1 441 ? -8.995 -2.408 -16.632 1.00 87.25 441 GLY A O 1
ATOM 3427 N N . ILE A 1 442 ? -9.192 -3.860 -14.932 1.00 86.75 442 ILE A N 1
ATOM 3428 C CA . ILE A 1 442 ? -7.807 -4.353 -15.003 1.00 86.75 442 ILE A CA 1
ATOM 3429 C C . ILE A 1 442 ? -7.480 -4.983 -16.364 1.00 86.75 442 ILE A C 1
ATOM 3431 O O . ILE A 1 442 ? -6.443 -4.686 -16.953 1.00 86.75 442 ILE A O 1
ATOM 3435 N N . THR A 1 443 ? -8.395 -5.778 -16.924 1.00 87.25 443 THR A N 1
ATOM 3436 C CA . THR A 1 443 ? -8.213 -6.431 -18.227 1.00 87.25 443 THR A CA 1
ATOM 3437 C C . THR A 1 443 ? -8.104 -5.410 -19.358 1.00 87.25 443 THR A C 1
ATOM 3439 O O . THR A 1 443 ? -7.282 -5.574 -20.259 1.00 87.25 443 THR A O 1
ATOM 3442 N N . GLY A 1 444 ? -8.886 -4.325 -19.296 1.00 88.12 444 GLY A N 1
ATOM 3443 C CA . GLY A 1 444 ? -8.801 -3.227 -20.256 1.00 88.12 444 GLY A CA 1
ATOM 3444 C C . GLY A 1 444 ? -7.460 -2.498 -20.182 1.00 88.12 444 GLY A C 1
ATOM 3445 O O . GLY A 1 444 ? -6.880 -2.169 -21.217 1.00 88.12 444 GLY A O 1
ATOM 3446 N N . VAL A 1 445 ? -6.924 -2.298 -18.975 1.00 89.19 445 VAL A N 1
ATOM 3447 C CA . VAL A 1 445 ? -5.607 -1.671 -18.798 1.00 89.19 445 VAL A CA 1
ATOM 3448 C C . VAL A 1 445 ? -4.476 -2.581 -19.279 1.00 89.19 445 VAL A C 1
ATOM 3450 O O . VAL A 1 445 ? -3.601 -2.106 -20.001 1.00 89.19 445 VAL A O 1
ATOM 3453 N N . ILE A 1 446 ? -4.523 -3.885 -18.984 1.00 89.62 446 ILE A N 1
ATOM 3454 C CA . ILE A 1 446 ? -3.560 -4.867 -19.514 1.00 89.62 446 ILE A CA 1
ATOM 3455 C C . ILE A 1 446 ? -3.585 -4.864 -21.051 1.00 89.62 446 ILE A C 1
ATOM 3457 O O . ILE A 1 446 ? -2.532 -4.828 -21.689 1.00 89.62 446 ILE A O 1
ATOM 3461 N N . ALA A 1 447 ? -4.772 -4.819 -21.664 1.00 90.31 447 ALA A N 1
ATOM 3462 C CA . ALA A 1 447 ? -4.913 -4.724 -23.117 1.00 90.31 447 ALA A CA 1
ATOM 3463 C C . ALA A 1 447 ? -4.337 -3.411 -23.679 1.00 90.31 447 ALA A C 1
ATOM 3465 O O . ALA A 1 447 ? -3.655 -3.424 -24.706 1.00 90.31 447 ALA A O 1
ATOM 3466 N N . ALA A 1 448 ? -4.561 -2.282 -23.000 1.00 88.94 448 ALA A N 1
ATOM 3467 C CA . ALA A 1 448 ? -3.990 -0.991 -23.382 1.00 88.94 448 ALA A CA 1
ATOM 3468 C C . ALA A 1 448 ? -2.454 -0.996 -23.297 1.00 88.94 448 ALA A C 1
ATOM 3470 O O . ALA A 1 448 ? -1.783 -0.490 -24.197 1.00 88.94 448 ALA A O 1
ATOM 3471 N N . GLN A 1 449 ? -1.887 -1.615 -22.259 1.00 88.69 449 GLN A N 1
ATOM 3472 C CA . GLN A 1 449 ? -0.442 -1.790 -22.121 1.00 88.69 449 GLN A CA 1
ATOM 3473 C C . GLN A 1 449 ? 0.135 -2.717 -23.190 1.00 88.69 449 GLN A C 1
ATOM 3475 O O . GLN A 1 449 ? 1.192 -2.417 -23.740 1.00 88.69 449 GLN A O 1
ATOM 3480 N N . LEU A 1 450 ? -0.560 -3.803 -23.533 1.00 90.00 450 LEU A N 1
ATOM 3481 C CA . LEU A 1 450 ? -0.163 -4.686 -24.626 1.00 90.00 450 LEU A CA 1
ATOM 3482 C C . LEU A 1 450 ? -0.177 -3.947 -25.970 1.00 90.00 450 LEU A C 1
ATOM 3484 O O . LEU A 1 450 ? 0.781 -4.043 -26.733 1.00 90.00 450 LEU A O 1
ATOM 3488 N N . ALA A 1 451 ? -1.222 -3.164 -26.246 1.00 89.31 451 ALA A N 1
ATOM 3489 C CA . ALA A 1 451 ? -1.312 -2.351 -27.457 1.00 89.31 451 ALA A CA 1
ATOM 3490 C C . ALA A 1 451 ? -0.189 -1.307 -27.531 1.00 89.31 451 ALA A C 1
ATOM 3492 O O . ALA A 1 451 ? 0.439 -1.149 -28.577 1.00 89.31 451 ALA A O 1
ATOM 3493 N N . LEU A 1 452 ? 0.105 -0.638 -26.413 1.00 86.75 452 LEU A N 1
ATOM 3494 C CA . LEU A 1 452 ? 1.222 0.294 -26.299 1.00 86.75 452 LEU A CA 1
ATOM 3495 C C . LEU A 1 452 ? 2.559 -0.413 -26.556 1.00 86.75 452 LEU A C 1
ATOM 3497 O O . LEU A 1 452 ? 3.356 0.061 -27.361 1.00 86.75 452 LEU A O 1
ATOM 3501 N N . LEU A 1 453 ? 2.789 -1.563 -25.920 1.00 86.00 453 LEU A N 1
ATOM 3502 C CA . LEU A 1 453 ? 3.993 -2.369 -26.099 1.00 86.00 453 LEU A CA 1
ATOM 3503 C C . LEU A 1 453 ? 4.176 -2.762 -27.565 1.00 86.00 453 LEU A C 1
ATOM 3505 O O . LEU A 1 453 ? 5.271 -2.581 -28.093 1.00 86.00 453 LEU A O 1
ATOM 3509 N N . LEU A 1 454 ? 3.119 -3.234 -28.233 1.00 85.12 454 LEU A N 1
ATOM 3510 C CA . LEU A 1 454 ? 3.131 -3.565 -29.661 1.00 85.12 454 LEU A CA 1
ATOM 3511 C C . LEU A 1 454 ? 3.381 -2.334 -30.541 1.00 85.12 454 LEU A C 1
ATOM 3513 O O . LEU A 1 454 ? 4.120 -2.426 -31.518 1.00 85.12 454 LEU A O 1
ATOM 3517 N N . LEU A 1 455 ? 2.832 -1.172 -30.178 1.00 83.88 455 LEU A N 1
ATOM 3518 C CA . LEU A 1 455 ? 3.103 0.093 -30.861 1.00 83.88 455 LEU A CA 1
ATOM 3519 C C . LEU A 1 455 ? 4.588 0.468 -30.765 1.00 83.88 455 LEU A C 1
ATOM 3521 O O . LEU A 1 455 ? 5.191 0.887 -31.752 1.00 83.88 455 LEU A O 1
ATOM 3525 N N . ILE A 1 456 ? 5.205 0.257 -29.603 1.00 79.88 456 ILE A N 1
ATOM 3526 C CA . ILE A 1 456 ? 6.629 0.528 -29.396 1.00 79.88 456 ILE A CA 1
ATOM 3527 C C . ILE A 1 456 ? 7.498 -0.433 -30.213 1.00 79.88 456 ILE A C 1
ATOM 3529 O O . ILE A 1 456 ? 8.569 -0.016 -30.633 1.00 79.88 456 ILE A O 1
ATOM 3533 N N . VAL A 1 457 ? 7.056 -1.669 -30.515 1.00 77.12 457 VAL A N 1
ATOM 3534 C CA . VAL A 1 457 ? 7.814 -2.644 -31.345 1.00 77.12 457 VAL A CA 1
ATOM 3535 C C . VAL A 1 457 ? 8.121 -2.068 -32.732 1.00 77.12 457 VAL A C 1
ATOM 3537 O O . VAL A 1 457 ? 9.165 -2.362 -33.318 1.00 77.12 457 VAL A O 1
ATOM 3540 N N . PHE A 1 458 ? 7.249 -1.207 -33.266 1.00 73.75 458 PHE A N 1
ATOM 3541 C CA . PHE A 1 458 ? 7.458 -0.592 -34.578 1.00 73.75 458 PHE A CA 1
ATOM 3542 C C . PHE A 1 458 ? 8.718 0.275 -34.639 1.00 73.75 458 PHE A C 1
ATOM 3544 O O . PHE A 1 458 ? 9.312 0.404 -35.710 1.00 73.75 458 PHE A O 1
ATOM 3551 N N . ILE A 1 459 ? 9.159 0.827 -33.508 1.00 72.44 459 ILE A N 1
ATOM 3552 C CA . ILE A 1 459 ? 10.363 1.654 -33.422 1.00 72.44 459 ILE A CA 1
ATOM 3553 C C . ILE A 1 459 ? 11.611 0.804 -33.743 1.00 72.44 459 ILE A C 1
ATOM 3555 O O . ILE A 1 459 ? 12.183 1.005 -34.816 1.00 72.44 459 ILE A O 1
ATOM 3559 N N . PRO A 1 460 ? 12.005 -0.215 -32.952 1.00 66.88 460 PRO A N 1
ATOM 3560 C CA . PRO A 1 460 ? 13.134 -1.078 -33.295 1.00 66.88 460 PRO A CA 1
ATOM 3561 C C . PRO A 1 460 ? 12.906 -1.870 -34.591 1.00 66.88 460 PRO A C 1
ATOM 3563 O O . PRO A 1 460 ? 13.874 -2.176 -35.281 1.00 66.88 460 PRO A O 1
ATOM 3566 N N . LEU A 1 461 ? 11.664 -2.167 -35.003 1.00 66.69 461 LEU A N 1
ATOM 3567 C CA . LEU A 1 461 ? 11.407 -2.793 -36.310 1.00 66.69 461 LEU A CA 1
ATOM 3568 C C . LEU A 1 461 ? 11.752 -1.895 -37.505 1.00 66.69 461 LEU A C 1
ATOM 3570 O O . LEU A 1 461 ? 12.103 -2.429 -38.556 1.00 66.69 461 LEU A O 1
ATOM 3574 N N . THR A 1 462 ? 11.660 -0.572 -37.385 1.00 66.31 462 THR A N 1
ATOM 3575 C CA . THR A 1 462 ? 11.881 0.361 -38.509 1.00 66.31 462 THR A CA 1
ATOM 3576 C C . THR A 1 462 ? 13.217 1.101 -38.440 1.00 66.31 462 THR A C 1
ATOM 3578 O O . THR A 1 462 ? 13.602 1.772 -39.401 1.00 66.31 462 THR A O 1
ATOM 3581 N N . LEU A 1 463 ? 13.959 0.951 -37.343 1.00 65.12 463 LEU A N 1
ATOM 3582 C CA . LEU A 1 463 ? 15.267 1.566 -37.154 1.00 65.12 463 LEU A CA 1
ATOM 3583 C C . LEU A 1 463 ? 16.393 0.750 -37.801 1.00 65.12 463 LEU A C 1
ATOM 3585 O O . LEU A 1 463 ? 16.473 -0.470 -37.658 1.00 65.12 463 LEU A O 1
ATOM 3589 N N . ARG A 1 464 ? 17.293 1.454 -38.498 1.00 59.19 464 ARG A N 1
ATOM 3590 C CA . ARG A 1 464 ? 18.590 0.932 -38.951 1.00 59.19 464 ARG A CA 1
ATOM 3591 C C . ARG A 1 464 ? 19.667 1.385 -37.964 1.00 59.19 464 ARG A C 1
ATOM 3593 O O . ARG A 1 464 ? 19.880 2.587 -37.815 1.00 59.19 464 ARG A O 1
ATOM 3600 N N . GLU A 1 465 ? 20.318 0.420 -37.314 1.00 59.38 465 GLU A N 1
ATOM 3601 C CA . GLU A 1 465 ? 21.395 0.659 -36.338 1.00 59.38 465 GLU A CA 1
ATOM 3602 C C . GLU A 1 465 ? 22.678 1.180 -37.008 1.00 59.38 465 GLU A C 1
ATOM 3604 O O . GLU A 1 465 ? 23.294 2.105 -36.495 1.00 59.38 465 GLU A O 1
ATOM 3609 N N . LYS A 1 466 ? 23.053 0.617 -38.168 1.00 56.97 466 LYS A N 1
ATOM 3610 C CA . LYS A 1 466 ? 24.242 0.980 -38.962 1.00 56.97 466 LYS A CA 1
ATOM 3611 C C . LYS A 1 466 ? 23.918 1.009 -40.468 1.00 56.97 466 LYS A C 1
ATOM 3613 O O . LYS A 1 466 ? 23.020 0.271 -40.905 1.00 56.97 466 LYS A O 1
ATOM 3618 N N . PRO A 1 467 ? 24.632 1.806 -41.289 1.00 48.41 467 PRO A N 1
ATOM 3619 C CA . PRO A 1 467 ? 24.530 1.720 -42.747 1.00 48.41 467 PRO A CA 1
ATOM 3620 C C . PRO A 1 467 ? 24.924 0.311 -43.236 1.00 48.41 467 PRO A C 1
ATOM 3622 O O . PRO A 1 467 ? 25.916 -0.256 -42.790 1.00 48.41 467 PRO A O 1
ATOM 3625 N N . GLY A 1 468 ? 24.111 -0.287 -44.119 1.00 51.41 468 GLY A N 1
ATOM 3626 C CA . GLY A 1 468 ? 24.333 -1.633 -44.684 1.00 51.41 468 GLY A CA 1
ATOM 3627 C C . GLY A 1 468 ? 23.573 -2.797 -44.018 1.00 51.41 468 GLY A C 1
ATOM 3628 O O . GLY A 1 468 ? 23.527 -3.891 -44.583 1.00 51.41 468 GLY A O 1
ATOM 3629 N N . VAL A 1 469 ? 22.914 -2.585 -42.871 1.00 57.78 469 VAL A N 1
ATOM 3630 C CA . VAL A 1 469 ? 22.133 -3.628 -42.169 1.00 57.78 469 VAL A CA 1
ATOM 3631 C C . VAL A 1 469 ? 20.776 -3.879 -42.849 1.00 57.78 469 VAL A C 1
ATOM 3633 O O . VAL A 1 469 ? 20.051 -2.940 -43.198 1.00 57.78 469 VAL A O 1
ATOM 3636 N N . LYS A 1 470 ? 20.385 -5.155 -43.013 1.00 56.12 470 LYS A N 1
ATOM 3637 C CA . LYS A 1 470 ? 19.074 -5.527 -43.578 1.00 56.12 470 LYS A CA 1
ATOM 3638 C C . LYS A 1 470 ? 17.961 -5.312 -42.551 1.00 56.12 470 LYS A C 1
ATOM 3640 O O . LYS A 1 470 ? 17.989 -5.871 -41.460 1.00 56.12 470 LYS A O 1
ATOM 3645 N N . LEU A 1 471 ? 16.924 -4.565 -42.936 1.00 55.56 471 LEU A N 1
ATOM 3646 C CA . LEU A 1 471 ? 15.746 -4.326 -42.089 1.00 55.56 471 LEU A CA 1
ATOM 3647 C C . LEU A 1 471 ? 14.871 -5.577 -41.950 1.00 55.56 471 LEU A C 1
ATOM 3649 O O . LEU A 1 471 ? 14.405 -5.869 -40.852 1.00 55.56 471 LEU A O 1
ATOM 3653 N N . PHE A 1 472 ? 14.684 -6.318 -43.043 1.00 56.88 472 PHE A N 1
ATOM 3654 C CA . PHE A 1 472 ? 13.864 -7.530 -43.100 1.00 56.88 472 PHE A CA 1
ATOM 3655 C C . PHE A 1 472 ? 14.582 -8.645 -43.880 1.00 56.88 472 PHE A C 1
ATOM 3657 O O . PHE A 1 472 ? 15.397 -8.333 -44.759 1.00 56.88 472 PHE A O 1
ATOM 3664 N N . PRO A 1 473 ? 14.260 -9.934 -43.643 1.00 51.88 473 PRO A N 1
ATOM 3665 C CA . PRO A 1 473 ? 14.825 -11.067 -44.391 1.00 51.88 473 PRO A CA 1
ATOM 3666 C C . PRO A 1 473 ? 14.674 -10.928 -45.915 1.00 51.88 473 PRO A C 1
ATOM 3668 O O . PRO A 1 473 ? 15.550 -11.350 -46.667 1.00 51.88 473 PRO A O 1
ATOM 3671 N N . TRP A 1 474 ? 13.590 -10.280 -46.352 1.00 57.16 474 TRP A N 1
ATOM 3672 C CA . TRP A 1 474 ? 13.242 -10.004 -47.750 1.00 57.16 474 TRP A CA 1
ATOM 3673 C C . TRP A 1 474 ? 13.687 -8.617 -48.255 1.00 57.16 474 TRP A C 1
ATOM 3675 O O . TRP A 1 474 ? 13.416 -8.274 -49.404 1.00 57.16 474 TRP A O 1
ATOM 3685 N N . SER A 1 475 ? 14.375 -7.807 -47.439 1.00 47.34 475 SER A N 1
ATOM 3686 C CA . SER A 1 475 ? 14.896 -6.501 -47.881 1.00 47.34 475 SER A CA 1
ATOM 3687 C C . SER A 1 475 ? 16.196 -6.654 -48.688 1.00 47.34 475 SER A C 1
ATOM 3689 O O . SER A 1 475 ? 17.119 -7.374 -48.282 1.00 47.34 475 SER A O 1
ATOM 3691 N N . LYS A 1 476 ? 16.267 -5.995 -49.854 1.00 43.34 476 LYS A N 1
ATOM 3692 C CA . LYS A 1 476 ? 17.501 -5.892 -50.648 1.00 43.34 476 LYS A CA 1
ATOM 3693 C C . LYS A 1 476 ? 18.480 -4.955 -49.929 1.00 43.34 476 LYS A C 1
ATOM 3695 O O . LYS A 1 476 ? 18.060 -3.976 -49.322 1.00 43.34 476 LYS A O 1
ATOM 3700 N N . VAL A 1 477 ? 19.767 -5.301 -49.957 1.00 44.16 477 VAL A N 1
ATOM 3701 C CA . VAL A 1 477 ? 20.842 -4.382 -49.552 1.00 44.16 477 VAL A CA 1
ATOM 3702 C C . VAL A 1 477 ? 21.070 -3.474 -50.741 1.00 44.16 477 VAL A C 1
ATOM 3704 O O . VAL A 1 477 ? 21.402 -3.974 -51.815 1.00 44.16 477 VAL A O 1
ATOM 3707 N N . ASP A 1 478 ? 20.863 -2.176 -50.559 1.00 39.41 478 ASP A N 1
ATOM 3708 C CA . ASP A 1 478 ? 21.381 -1.198 -51.504 1.00 39.41 478 ASP A CA 1
ATOM 3709 C C . ASP A 1 478 ? 22.906 -1.263 -51.385 1.00 39.41 478 ASP A C 1
ATOM 3711 O O . ASP A 1 478 ? 23.472 -1.016 -50.317 1.00 39.41 478 ASP A O 1
ATOM 3715 N N . ALA A 1 479 ? 23.555 -1.751 -52.442 1.00 33.22 479 ALA A N 1
ATOM 3716 C CA . ALA A 1 479 ? 25.002 -1.841 -52.510 1.00 33.22 479 ALA A CA 1
ATOM 3717 C C . ALA A 1 479 ? 25.592 -0.436 -52.356 1.00 33.22 479 ALA A C 1
ATOM 3719 O O . ALA A 1 479 ? 25.136 0.505 -53.006 1.00 33.22 479 ALA A O 1
ATOM 3720 N N . ILE A 1 480 ? 26.608 -0.309 -51.505 1.00 36.69 480 ILE A N 1
ATOM 3721 C CA . ILE A 1 480 ? 27.448 0.884 -51.444 1.00 36.69 480 ILE A CA 1
ATOM 3722 C C . ILE A 1 480 ? 28.135 0.981 -52.811 1.00 36.69 480 ILE A C 1
ATOM 3724 O O . ILE A 1 480 ? 29.011 0.174 -53.122 1.00 36.69 480 ILE A O 1
ATOM 3728 N N . LEU A 1 481 ? 27.696 1.917 -53.654 1.00 32.16 481 LEU A N 1
ATOM 3729 C CA . LEU A 1 481 ? 28.471 2.340 -54.813 1.00 32.16 481 LEU A CA 1
ATOM 3730 C C . LEU A 1 481 ? 29.663 3.120 -54.259 1.00 32.16 481 LEU A C 1
ATOM 3732 O O . LEU A 1 481 ? 29.531 4.278 -53.875 1.00 32.16 481 LEU A O 1
ATOM 3736 N N . VAL A 1 482 ? 30.806 2.446 -54.144 1.00 33.34 482 VAL A N 1
ATOM 3737 C CA . VAL A 1 482 ? 32.092 3.118 -53.967 1.00 33.34 482 VAL A CA 1
ATOM 3738 C C . VAL A 1 482 ? 32.409 3.762 -55.310 1.00 33.34 482 VAL A C 1
ATOM 3740 O O . VAL A 1 482 ? 32.865 3.092 -56.237 1.00 33.34 482 VAL A O 1
ATOM 3743 N N . ASP A 1 483 ? 32.081 5.043 -55.437 1.00 26.67 483 ASP A N 1
ATOM 3744 C CA . ASP A 1 483 ? 32.458 5.843 -56.594 1.00 26.67 483 ASP A CA 1
ATOM 3745 C C . ASP A 1 483 ? 33.987 5.979 -56.585 1.00 26.67 483 ASP A C 1
ATOM 3747 O O . ASP A 1 483 ? 34.567 6.606 -55.701 1.00 26.67 483 ASP A O 1
ATOM 3751 N N . THR A 1 484 ? 34.656 5.268 -57.494 1.00 34.28 484 THR A N 1
ATOM 3752 C CA . THR A 1 484 ? 36.124 5.119 -57.500 1.00 34.28 484 THR A CA 1
ATOM 3753 C C . THR A 1 484 ? 36.809 6.223 -58.322 1.00 34.28 484 THR A C 1
ATOM 3755 O O . THR A 1 484 ? 37.992 6.106 -58.626 1.00 34.28 484 THR A O 1
ATOM 3758 N N . GLU A 1 485 ? 36.096 7.289 -58.709 1.00 31.80 485 GLU A N 1
ATOM 3759 C CA . GLU A 1 485 ? 36.620 8.300 -59.644 1.00 31.80 485 GLU A CA 1
ATOM 3760 C C . GLU A 1 485 ? 36.959 9.674 -59.052 1.00 31.80 485 GLU A C 1
ATOM 3762 O O . GLU A 1 485 ? 37.595 10.466 -59.744 1.00 31.80 485 GLU A O 1
ATOM 3767 N N . ASN A 1 486 ? 36.703 9.940 -57.769 1.00 29.39 486 ASN A N 1
ATOM 3768 C CA . ASN A 1 486 ? 37.190 11.166 -57.129 1.00 29.39 486 ASN A CA 1
ATOM 3769 C C . ASN A 1 486 ? 38.299 10.850 -56.121 1.00 29.39 486 ASN A C 1
ATOM 3771 O O . ASN A 1 486 ? 38.059 10.689 -54.928 1.00 29.39 486 ASN A O 1
ATOM 3775 N N . ASN A 1 487 ? 39.539 10.804 -56.620 1.00 31.45 487 ASN A N 1
ATOM 3776 C CA . ASN A 1 487 ? 40.743 11.041 -55.818 1.00 31.45 487 ASN A CA 1
ATOM 3777 C C . ASN A 1 487 ? 40.763 12.514 -55.362 1.00 31.45 487 ASN A C 1
ATOM 3779 O O . ASN A 1 487 ? 41.618 13.295 -55.777 1.00 31.45 487 ASN A O 1
ATOM 3783 N N . GLU A 1 488 ? 39.813 12.908 -54.519 1.00 25.34 488 GLU A N 1
ATOM 3784 C CA . GLU A 1 488 ? 40.031 14.041 -53.634 1.00 25.34 488 GLU A CA 1
ATOM 3785 C C . GLU A 1 488 ? 40.734 13.493 -52.400 1.00 25.34 488 GLU A C 1
ATOM 3787 O O . GLU A 1 488 ? 40.170 12.756 -51.593 1.00 25.34 488 GLU A O 1
ATOM 3792 N N . VAL A 1 489 ? 42.022 13.815 -52.312 1.00 27.77 489 VAL A N 1
ATOM 3793 C CA . VAL A 1 489 ? 42.782 13.746 -51.071 1.00 27.77 489 VAL A CA 1
ATOM 3794 C C . VAL A 1 489 ? 42.036 14.636 -50.082 1.00 27.77 489 VAL A C 1
ATOM 3796 O O . VAL A 1 489 ? 42.151 15.859 -50.130 1.00 27.77 489 VAL A O 1
ATOM 3799 N N . ILE A 1 490 ? 41.213 14.024 -49.233 1.00 26.48 490 ILE A N 1
ATOM 3800 C CA . ILE A 1 490 ? 40.688 14.685 -48.047 1.00 26.48 490 ILE A CA 1
ATOM 3801 C C . ILE A 1 490 ? 41.921 14.953 -47.188 1.00 26.48 490 ILE A C 1
ATOM 3803 O O . ILE A 1 490 ? 42.539 14.020 -46.680 1.00 26.48 490 ILE A O 1
ATOM 3807 N N . ASN A 1 491 ? 42.330 16.220 -47.124 1.00 24.25 491 ASN A N 1
ATOM 3808 C CA . ASN A 1 491 ? 43.366 16.675 -46.211 1.00 24.25 491 ASN A CA 1
ATOM 3809 C C . ASN A 1 491 ? 43.017 16.188 -44.800 1.00 24.25 491 ASN A C 1
ATOM 3811 O O . ASN A 1 491 ? 42.002 16.589 -44.235 1.00 24.25 491 ASN A O 1
ATOM 3815 N N . GLU A 1 492 ? 43.889 15.361 -44.229 1.00 31.08 492 GLU A N 1
ATOM 3816 C CA . GLU A 1 492 ? 43.853 14.875 -42.844 1.00 31.08 492 GLU A CA 1
ATOM 3817 C C . GLU A 1 492 ? 44.120 15.992 -41.802 1.00 31.08 492 GLU A C 1
ATOM 3819 O O . GLU A 1 492 ? 44.551 15.710 -40.690 1.00 31.08 492 GLU A O 1
ATOM 3824 N N . GLU A 1 493 ? 43.883 17.271 -42.120 1.00 28.81 493 GLU A N 1
ATOM 3825 C CA . GLU A 1 493 ? 44.262 18.408 -41.259 1.00 28.81 493 GLU A CA 1
ATOM 3826 C C . GLU A 1 493 ? 43.081 19.171 -40.622 1.00 28.81 493 GLU A C 1
ATOM 3828 O O . GLU A 1 493 ? 43.315 20.122 -39.881 1.00 28.81 493 GLU A O 1
ATOM 3833 N N . GLU A 1 494 ? 41.824 18.749 -40.815 1.00 29.64 494 GLU A N 1
ATOM 3834 C CA . GLU A 1 494 ? 40.648 19.427 -40.221 1.00 29.64 494 GLU A CA 1
ATOM 3835 C C . GLU A 1 494 ? 39.740 18.548 -39.339 1.00 29.64 494 GLU A C 1
ATOM 3837 O O . GLU A 1 494 ? 38.689 19.003 -38.886 1.00 29.64 494 GLU A O 1
ATOM 3842 N N . GLU A 1 495 ? 40.157 17.330 -38.975 1.00 33.00 495 GLU A N 1
ATOM 3843 C CA . GLU A 1 495 ? 39.635 16.703 -37.753 1.00 33.00 495 GLU A CA 1
ATOM 3844 C C . GLU A 1 495 ? 40.349 17.352 -36.565 1.00 33.00 495 GLU A C 1
ATOM 3846 O O . GLU A 1 495 ? 41.397 16.904 -36.100 1.00 33.00 495 GLU A O 1
ATOM 3851 N N . SER A 1 496 ? 39.801 18.477 -36.098 1.00 32.50 496 SER A N 1
ATOM 3852 C CA . SER A 1 496 ? 40.191 19.083 -34.830 1.00 32.50 496 SER A CA 1
ATOM 3853 C C . SER A 1 496 ? 40.219 17.990 -33.764 1.00 32.50 496 SER A C 1
ATOM 3855 O O . SER A 1 496 ? 39.168 17.447 -33.416 1.00 32.50 496 SER A O 1
ATOM 3857 N N . LEU A 1 497 ? 41.424 17.662 -33.293 1.00 40.78 497 LEU A N 1
ATOM 3858 C CA . LEU A 1 497 ? 41.710 16.733 -32.206 1.00 40.78 497 LEU A CA 1
ATOM 3859 C C . LEU A 1 497 ? 40.699 16.940 -31.076 1.00 40.78 497 LEU A C 1
ATOM 3861 O O . LEU A 1 497 ? 40.813 17.870 -30.275 1.00 40.78 497 LEU A O 1
ATOM 3865 N N . THR A 1 498 ? 39.680 16.084 -31.025 1.00 41.09 498 THR A N 1
ATOM 3866 C CA . THR A 1 498 ? 38.785 16.029 -29.876 1.00 41.09 498 THR A CA 1
ATOM 3867 C C . THR A 1 498 ? 39.653 15.632 -28.677 1.00 41.09 498 THR A C 1
ATOM 3869 O O . THR A 1 498 ? 40.318 14.599 -28.781 1.00 41.09 498 THR A O 1
ATOM 3872 N N . PRO A 1 499 ? 39.660 16.380 -27.554 1.00 45.34 499 PRO A N 1
ATOM 3873 C CA . PRO A 1 499 ? 40.597 16.185 -26.431 1.00 45.34 499 PRO A CA 1
ATOM 3874 C C . PRO A 1 499 ? 40.592 14.796 -25.763 1.00 45.34 499 PRO A C 1
ATOM 3876 O O . PRO A 1 499 ? 41.371 14.545 -24.852 1.00 45.34 499 PRO A O 1
ATOM 3879 N N . TRP A 1 500 ? 39.690 13.915 -26.193 1.00 45.81 500 TRP A N 1
ATOM 3880 C CA . TRP A 1 500 ? 39.317 12.646 -25.569 1.00 45.81 500 TRP A CA 1
ATOM 3881 C C . TRP A 1 500 ? 39.533 11.445 -26.503 1.00 45.81 500 TRP A C 1
ATOM 3883 O O . TRP A 1 500 ? 39.226 10.316 -26.132 1.00 45.81 500 TRP A O 1
ATOM 3893 N N . ALA A 1 501 ? 40.057 11.658 -27.719 1.00 46.28 501 ALA A N 1
ATOM 3894 C CA . ALA A 1 501 ? 40.423 10.565 -28.631 1.00 46.28 501 ALA A CA 1
ATOM 3895 C C . ALA A 1 501 ? 41.475 9.612 -28.018 1.00 46.28 501 ALA A C 1
ATOM 3897 O O . ALA A 1 501 ? 41.594 8.456 -28.436 1.00 46.28 501 ALA A O 1
ATOM 3898 N N . ASP A 1 502 ? 42.174 10.086 -26.985 1.00 48.47 502 ASP A N 1
ATOM 3899 C CA . ASP A 1 502 ? 43.215 9.377 -26.249 1.00 48.47 502 ASP A CA 1
ATOM 3900 C C . ASP A 1 502 ? 42.688 8.597 -25.023 1.00 48.47 502 ASP A C 1
ATOM 3902 O O . ASP A 1 502 ? 43.461 7.891 -24.373 1.00 48.47 502 ASP A O 1
ATOM 3906 N N . GLU A 1 503 ? 41.390 8.676 -24.692 1.00 57.41 503 GLU A N 1
ATOM 3907 C CA . GLU A 1 503 ? 40.816 7.951 -23.549 1.00 57.41 503 GLU A CA 1
ATOM 3908 C C . GLU A 1 503 ? 40.697 6.445 -23.843 1.00 57.41 503 GLU A C 1
ATOM 3910 O O . GLU A 1 503 ? 39.785 5.957 -24.522 1.00 57.41 503 GLU A O 1
ATOM 3915 N N . GLU A 1 504 ? 41.655 5.685 -23.308 1.00 54.06 504 GLU A N 1
ATOM 3916 C CA . GLU A 1 504 ? 41.801 4.247 -23.533 1.00 54.06 504 GLU A CA 1
ATOM 3917 C C . GLU A 1 504 ? 40.548 3.450 -23.134 1.00 54.06 504 GLU A C 1
ATOM 3919 O O . GLU A 1 504 ? 40.143 2.551 -23.872 1.00 54.06 504 GLU A O 1
ATOM 3924 N N . GLU A 1 505 ? 39.878 3.813 -22.036 1.00 51.84 505 GLU A N 1
ATOM 3925 C CA . GLU A 1 505 ? 38.675 3.128 -21.538 1.00 51.84 505 GLU A CA 1
ATOM 3926 C C . GLU A 1 505 ? 37.494 3.213 -22.517 1.00 51.84 505 GLU A C 1
ATOM 3928 O O . GLU A 1 505 ? 36.810 2.214 -22.762 1.00 51.84 505 GLU A O 1
ATOM 3933 N N . PHE A 1 506 ? 37.287 4.373 -23.150 1.00 51.19 506 PHE A N 1
ATOM 3934 C CA . PHE A 1 506 ? 36.210 4.564 -24.123 1.00 51.19 506 PHE A CA 1
ATOM 3935 C C . PHE A 1 506 ? 36.500 3.819 -25.428 1.00 51.19 506 PHE A C 1
ATOM 3937 O O . PHE A 1 506 ? 35.626 3.157 -26.001 1.00 51.19 506 PHE A O 1
ATOM 3944 N N . ARG A 1 507 ? 37.762 3.861 -25.875 1.00 53.50 507 ARG A N 1
ATOM 3945 C CA . ARG A 1 507 ? 38.218 3.089 -27.031 1.00 53.50 507 ARG A CA 1
ATOM 3946 C C . ARG A 1 507 ? 38.073 1.590 -26.779 1.00 53.50 507 ARG A C 1
ATOM 3948 O O . ARG A 1 507 ? 37.650 0.888 -27.687 1.00 53.50 507 ARG A O 1
ATOM 3955 N N . VAL A 1 508 ? 38.363 1.100 -25.571 1.00 52.62 508 VAL A N 1
ATOM 3956 C CA . VAL A 1 508 ? 38.168 -0.306 -25.182 1.00 52.62 508 VAL A CA 1
ATOM 3957 C C . VAL A 1 508 ? 36.685 -0.675 -25.176 1.00 52.62 508 VAL A C 1
ATOM 3959 O O . VAL A 1 508 ? 36.334 -1.661 -25.813 1.00 52.62 508 VAL A O 1
ATOM 3962 N N . ALA A 1 509 ? 35.796 0.113 -24.563 1.00 53.94 509 ALA A N 1
ATOM 3963 C CA . ALA A 1 509 ? 34.356 -0.181 -24.544 1.00 53.94 509 ALA A CA 1
ATOM 3964 C C . ALA A 1 509 ? 33.747 -0.233 -25.959 1.00 53.94 509 ALA A C 1
ATOM 3966 O O . ALA A 1 509 ? 33.047 -1.185 -26.314 1.00 53.94 509 ALA A O 1
ATOM 3967 N N . LYS A 1 510 ? 34.088 0.744 -26.810 1.00 52.88 510 LYS A N 1
ATOM 3968 C CA . LYS A 1 510 ? 33.674 0.775 -28.219 1.00 52.88 510 LYS A CA 1
ATOM 3969 C C . LYS A 1 510 ? 34.298 -0.384 -29.007 1.00 52.88 510 LYS A C 1
ATOM 3971 O O . LYS A 1 510 ? 33.591 -1.096 -29.717 1.00 52.88 510 LYS A O 1
ATOM 3976 N N . ASN A 1 511 ? 35.601 -0.628 -28.850 1.00 49.81 511 ASN A N 1
ATOM 3977 C CA . ASN A 1 511 ? 36.305 -1.710 -29.540 1.00 49.81 511 ASN A CA 1
ATOM 3978 C C . ASN A 1 511 ? 35.885 -3.098 -29.072 1.00 49.81 511 ASN A C 1
ATOM 3980 O O . ASN A 1 511 ? 35.977 -4.008 -29.875 1.00 49.81 511 ASN A O 1
ATOM 3984 N N . VAL A 1 512 ? 35.416 -3.312 -27.843 1.00 53.84 512 VAL A N 1
ATOM 3985 C CA . VAL A 1 512 ? 34.859 -4.610 -27.429 1.00 53.84 512 VAL A CA 1
ATOM 3986 C C . VAL A 1 512 ? 33.602 -4.914 -28.249 1.00 53.84 512 VAL A C 1
ATOM 3988 O O . VAL A 1 512 ? 33.518 -5.993 -28.830 1.00 53.84 512 VAL A O 1
ATOM 3991 N N . GLY A 1 513 ? 32.702 -3.942 -28.434 1.00 48.59 513 GLY A N 1
ATOM 3992 C CA . GLY A 1 513 ? 31.539 -4.101 -29.319 1.00 48.59 513 GLY A CA 1
ATOM 3993 C C . GLY A 1 513 ? 31.913 -4.355 -30.789 1.00 48.59 513 GLY A C 1
ATOM 3994 O O . GLY A 1 513 ? 31.318 -5.206 -31.449 1.00 48.59 513 GLY A O 1
ATOM 3995 N N . TYR A 1 514 ? 32.938 -3.668 -31.311 1.00 44.84 514 TYR A N 1
ATOM 3996 C CA . TYR A 1 514 ? 33.399 -3.849 -32.699 1.00 44.84 514 TYR A CA 1
ATOM 3997 C C . TYR A 1 514 ? 34.274 -5.101 -32.916 1.00 44.84 514 TYR A C 1
ATOM 3999 O O . TYR A 1 514 ? 34.124 -5.771 -33.933 1.00 44.84 514 TYR A O 1
ATOM 4007 N N . ASN A 1 515 ? 35.154 -5.463 -31.981 1.00 43.69 515 ASN A N 1
ATOM 4008 C CA . ASN A 1 515 ? 36.049 -6.623 -32.078 1.00 43.69 515 ASN A CA 1
ATOM 4009 C C . ASN A 1 515 ? 35.297 -7.934 -31.882 1.00 43.69 515 ASN A C 1
ATOM 4011 O O . ASN A 1 515 ? 35.615 -8.909 -32.556 1.00 43.69 515 ASN A O 1
ATOM 4015 N N . VAL A 1 516 ? 34.279 -7.973 -31.019 1.00 49.16 516 VAL A N 1
ATOM 4016 C CA . VAL A 1 516 ? 33.396 -9.142 -30.907 1.00 49.16 516 VAL A CA 1
ATOM 4017 C C . VAL A 1 516 ? 32.639 -9.369 -32.226 1.00 49.16 516 VAL A C 1
ATOM 4019 O O . VAL A 1 516 ? 32.516 -10.506 -32.664 1.00 49.16 516 VAL A O 1
ATOM 4022 N N . SER A 1 517 ? 32.258 -8.297 -32.933 1.00 42.66 517 SER A N 1
ATOM 4023 C CA . SER A 1 517 ? 31.723 -8.354 -34.305 1.00 42.66 517 SER A CA 1
ATOM 4024 C C . SER A 1 517 ? 32.765 -8.684 -35.385 1.00 42.66 517 SER A C 1
ATOM 4026 O O . SER A 1 517 ? 32.400 -9.201 -36.431 1.00 42.66 517 SER A O 1
ATOM 4028 N N . ALA A 1 518 ? 34.046 -8.366 -35.205 1.00 42.22 518 ALA A N 1
ATOM 4029 C CA . ALA A 1 518 ? 35.073 -8.626 -36.220 1.00 42.22 518 ALA A CA 1
ATOM 4030 C C . ALA A 1 518 ? 35.714 -10.019 -36.080 1.00 42.22 518 ALA A C 1
ATOM 4032 O O . ALA A 1 518 ? 36.215 -10.588 -37.055 1.00 42.22 518 ALA A O 1
ATOM 4033 N N . THR A 1 519 ? 35.695 -10.588 -34.873 1.00 41.75 519 THR A N 1
ATOM 4034 C CA . THR A 1 519 ? 36.322 -11.875 -34.572 1.00 41.75 519 THR A CA 1
ATOM 4035 C C . THR A 1 519 ? 35.269 -12.972 -34.652 1.00 41.75 519 THR A C 1
ATOM 4037 O O . THR A 1 519 ? 34.541 -13.229 -33.700 1.00 41.75 519 THR A O 1
ATOM 4040 N N . LYS A 1 520 ? 35.186 -13.622 -35.818 1.00 40.62 520 LYS A N 1
ATOM 4041 C CA . LYS A 1 520 ? 34.332 -14.791 -36.066 1.00 40.62 520 LYS A CA 1
ATOM 4042 C C . LYS A 1 520 ? 34.451 -15.807 -34.924 1.00 40.62 520 LYS A C 1
ATOM 4044 O O . LYS A 1 520 ? 35.428 -16.552 -34.871 1.00 40.62 520 LYS A O 1
ATOM 4049 N N . VAL A 1 521 ? 33.426 -15.923 -34.085 1.00 34.44 521 VAL A N 1
ATOM 4050 C CA . VAL A 1 521 ? 33.166 -17.180 -33.380 1.00 34.44 521 VAL A CA 1
ATOM 4051 C C . VAL A 1 521 ? 32.356 -18.031 -34.347 1.00 34.44 521 VAL A C 1
ATOM 4053 O O . VAL A 1 521 ? 31.133 -17.953 -34.417 1.00 34.44 521 VAL A O 1
ATOM 4056 N N . SER A 1 522 ? 33.068 -18.790 -35.180 1.00 26.59 522 SER A N 1
ATOM 4057 C CA . SER A 1 522 ? 32.460 -19.907 -35.892 1.00 26.59 522 SER A CA 1
ATOM 4058 C C . SER A 1 522 ? 31.952 -20.908 -34.856 1.00 26.59 522 SER A C 1
ATOM 4060 O O . SER A 1 522 ? 32.758 -21.452 -34.098 1.00 26.59 522 SER A O 1
ATOM 4062 N N . ILE A 1 523 ? 30.643 -21.148 -34.842 1.00 28.31 523 ILE A N 1
ATOM 4063 C CA . ILE A 1 523 ? 30.104 -22.452 -34.447 1.00 28.31 523 ILE A CA 1
ATOM 4064 C C . ILE A 1 523 ? 30.043 -23.311 -35.703 1.00 28.31 523 ILE A C 1
ATOM 4066 O O . ILE A 1 523 ? 29.543 -22.793 -36.732 1.00 28.31 523 ILE A O 1
#

Sequence (523 aa):
MYIWGSENLDNCWTNFDNLSEGSSSEGYGEILFPEGQDVVVDFSCELQSGFSENFILEINESISIRMKFNIESGNCGGDECDLTLTLLRGDEQISQFTQPANSVNNGNDYTTGWDITVDDSIRTWSKDTRTTITVSYAVPAQTNGPCAVPDPLGQVDCSGSFRMYYSDEGGEPGDVYANFPIYVSITDPDSNLGKTSLGPMFFIIPFLAVTLLLGWISYREEWMTGEISEEKEPFDINTWASNSVEKINPLIWVPSSIELTRNSSKEWRKGGDLTSNKTRRIVTLCIMYFAQGLPWGFASVVFAAYLVDNGTSAGEIATLFATVALPWTFKWIWGPVVDAVFIEKYGPRRQWILFAQTGMALSLGSLMFIPDLNGQIELVTRILFVHNIFASLQDVATDALAVEILQPDEVAKVNGFMFAAKRGGIIVGGAALGVLITKIGITGVIAAQLALLLLIVFIPLTLREKPGVKLFPWSKVDAILVDTENNEVINEEEESLTPWADEEEFRVAKNVGYNVSATKVSI

pLDDT: mean 72.28, std 19.33, range [24.25, 95.31]

Secondary structure (DSSP, 8-state):
-EEEE-TTSS-EEEESS---TTS-TTSEEEEEE-TT--EEEEEEEEESS--SS-EEBPTT-EEEEE-EEEEE----TTS--EEEEEEEETTEEEEEEEEEHHHH-SSSEEE--EEEE--TTTSEE-TT--EEEEEEEEE----SGGGGS--TT------EEEEEE---SSS--TT-EEE--B---TT-SGGGTTS---HHHHHHHHHHHHHHHHHHHHHHTTTT------------HHHHHHHHHHH--TTTTSHHHHHHHHHHHHHHHT---TTT-HHHHHHHHHHHHHHHHHHHHIIIIIIHHHHHHTT--HHHHHHHHHHHHHHHHTGGGHHHHHHHS--GGG-TTHHHHHHHHHHHHHHHHHHTT-S-SSTTHHHHHHHHHHHHHHHHHHHHHHHHHHHHH--HHHHHHHHHHHHHHHHHHHHHHHHHHHHHHHHHHHHHHHHHHHHHHHHHHHHHHH--SSTT--SSTTPPP-------S------TT-S---TTTT-HHHHHHHHHHHHHHHS----

Radius of gyration: 39.68 Å; chains: 1; bounding box: 86×69×125 Å